Protein AF-A0AAV9J0I5-F1 (afdb_monomer)

Secondary structure (DSSP, 8-state):
----------------------------------------------------------EEEE-----STT--PPP-SEEEEESS------TT----S-HHHHHTTS-TTHHHHHGGGGGGT-EEEEESS-TTT--TTS-TT---GGGBSS--SS-----HHHHTTBSSSBSEEETTEESS-TT--B-HHHHHHHIIIIIHHHHHHHHHHHHHHHHHHS-EEEEEEEEE-SB--TTSTT-TT-B--SEEEE-TTTTSS-HHHHHHHHHHHHTTT--EEESSS----HHHHHH-BGGGTEEEEEEEEEGGGTEETTTTEE-TTTHHHHHHHHHHHHHHHHHHHHHHHHHHHHTS---S-----SS---S-HHHHHHHHTT----GGG---S-------------------------PPPPPP----------------------

Nearest PDB structures (foldseek):
  2q7s-assembly2_B  TM=9.325E-01  e=3.845E-31  Cupriavidus pinatubonensis JMP134
  2q7s-assembly1_A  TM=9.546E-01  e=1.828E-29  Cupriavidus pinatubonensis JMP134
  2odf-assembly1_A  TM=7.499E-01  e=6.306E-09  Agrobacterium fabrum str. C58
  4r8f-assembly1_D  TM=4.254E-01  e=1.860E-03  Saccharomyces cerevisiae S288C
  3k9t-assembly1_A  TM=4.951E-01  e=3.222E-02  Clostridium acetobutylicum

Foldseek 3Di:
DDDDDDDPPDPPPQPQPQQPPPDDDDDDDDDDDDDDDDDDDDDDDDDDDDDDPDSLSAKRKDFLDDDDPPDPQDAFLEEEEEAAQADPEDPPQQFDDDPQLLLLLGLHCLQVLCVLLNVLRYIYMYGNYHCLSFGLLADLLLDDQLQEPDDAPDHHDNDLLVVLQNHRHGQASAPPHGGHDPPHHDYNVRSVCCCVSHNVSSVVVVVVSNLVSCVVLVAHEYEHEGADEQADDCSFPCYGGHGDWQKEKAQLVVQQAHVVLSVLLQVLCVVLVTDYHYPPPHNGTRSSVQQRDVVSRYHYMYMYGYCVQFAPSSRRDGDPPCSNVSSSVSSSSSSNSSRVVSRVVSVVVVPPDPPPDDPDDDDDPDDRPSVVVCVVVPPCDDPVPPDDDDDDDDDDDDDDDDDDDDDDDDDDDDDDDDDDDDDDDDDDDDDDDDDDDDDDDD

Organism: Cyanidium caldarium (NCBI:txid2771)

Structure (mmCIF, N/CA/C/O backbone):
data_AF-A0AAV9J0I5-F1
#
_entry.id   AF-A0AAV9J0I5-F1
#
loop_
_atom_site.group_PDB
_atom_site.id
_atom_site.type_symbol
_atom_site.label_atom_id
_atom_site.label_alt_id
_atom_site.label_comp_id
_atom_site.label_asym_id
_atom_site.label_entity_id
_atom_site.label_seq_id
_atom_site.pdbx_PDB_ins_code
_atom_site.Cartn_x
_atom_site.Cartn_y
_atom_site.Cartn_z
_atom_site.occupancy
_atom_site.B_iso_or_equiv
_atom_site.auth_seq_id
_atom_site.auth_comp_id
_atom_site.auth_asym_id
_atom_site.auth_atom_id
_atom_site.pdbx_PDB_model_num
ATOM 1 N N . MET A 1 1 ? 23.019 -0.366 42.784 1.00 31.84 1 MET A N 1
ATOM 2 C CA . MET A 1 1 ? 21.721 -0.828 42.251 1.00 31.84 1 MET A CA 1
ATOM 3 C C . MET A 1 1 ? 21.593 -0.328 40.820 1.00 31.84 1 MET A C 1
ATOM 5 O O . MET A 1 1 ? 21.382 0.857 40.622 1.00 31.84 1 MET A O 1
ATOM 9 N N . ARG A 1 2 ? 21.839 -1.191 39.829 1.00 21.80 2 ARG A N 1
ATOM 10 C CA . ARG A 1 2 ? 21.536 -0.923 38.416 1.00 21.80 2 ARG A CA 1
ATOM 11 C C . ARG A 1 2 ? 20.364 -1.825 38.060 1.00 21.80 2 ARG A C 1
ATOM 13 O O . ARG A 1 2 ? 20.524 -3.042 38.047 1.00 21.80 2 ARG A O 1
ATOM 20 N N . THR A 1 3 ? 19.194 -1.233 37.875 1.00 21.78 3 THR A N 1
ATOM 21 C CA . THR A 1 3 ? 17.990 -1.945 37.451 1.00 21.78 3 THR A CA 1
ATOM 22 C C . THR A 1 3 ? 18.147 -2.272 35.972 1.00 21.78 3 THR A C 1
ATOM 24 O O . THR A 1 3 ? 18.168 -1.377 35.132 1.00 21.78 3 THR A O 1
ATOM 27 N N . VAL A 1 4 ? 18.339 -3.553 35.671 1.00 20.83 4 VAL A N 1
ATOM 28 C CA . VAL A 1 4 ? 18.324 -4.091 34.310 1.00 20.83 4 VAL A CA 1
ATOM 29 C C . VAL A 1 4 ? 16.859 -4.241 33.913 1.00 20.83 4 VAL A C 1
ATOM 31 O O . VAL A 1 4 ? 16.135 -5.023 34.524 1.00 20.83 4 VAL A O 1
ATOM 34 N N . VAL A 1 5 ? 16.416 -3.469 32.923 1.00 20.52 5 VAL A N 1
ATOM 35 C CA . VAL A 1 5 ? 15.123 -3.682 32.261 1.00 20.52 5 VAL A CA 1
ATOM 36 C C . VAL A 1 5 ? 15.329 -4.798 31.231 1.00 20.52 5 VAL A C 1
ATOM 38 O O . VAL A 1 5 ? 16.198 -4.651 30.368 1.00 20.52 5 VAL A O 1
ATOM 41 N N . PRO A 1 6 ? 14.605 -5.927 31.303 1.00 21.55 6 PRO A N 1
ATOM 42 C CA . PRO A 1 6 ? 14.740 -6.980 30.311 1.00 21.55 6 PRO A CA 1
ATOM 43 C C . PRO A 1 6 ? 14.019 -6.558 29.026 1.00 21.55 6 PRO A C 1
ATOM 45 O O . PRO A 1 6 ? 12.795 -6.445 28.993 1.00 21.55 6 PRO A O 1
ATOM 48 N N . VAL A 1 7 ? 14.782 -6.331 27.955 1.00 22.53 7 VAL A N 1
ATOM 49 C CA . VAL A 1 7 ? 14.243 -6.184 26.598 1.00 22.53 7 VAL A CA 1
ATOM 50 C C . VAL A 1 7 ? 13.856 -7.577 26.106 1.00 22.53 7 VAL A C 1
ATOM 52 O O . VAL A 1 7 ? 14.716 -8.375 25.730 1.00 22.53 7 VAL A O 1
ATOM 55 N N . VAL A 1 8 ? 12.562 -7.888 26.134 1.00 23.41 8 VAL A N 1
ATOM 56 C CA . VAL A 1 8 ? 12.026 -9.139 25.586 1.00 23.41 8 VAL A CA 1
ATOM 57 C C . VAL A 1 8 ? 12.128 -9.076 24.061 1.00 23.41 8 VAL A C 1
ATOM 59 O O . VAL A 1 8 ? 11.295 -8.472 23.393 1.00 23.41 8 VAL A O 1
ATOM 62 N N . HIS A 1 9 ? 13.166 -9.697 23.502 1.00 25.08 9 HIS A N 1
ATOM 63 C CA . HIS A 1 9 ? 13.238 -9.984 22.072 1.00 25.08 9 HIS A CA 1
ATOM 64 C C . HIS A 1 9 ? 12.278 -11.139 21.772 1.00 25.08 9 HIS A C 1
ATOM 66 O O . HIS A 1 9 ? 12.643 -12.308 21.873 1.00 25.08 9 HIS A O 1
ATOM 72 N N . GLY A 1 10 ? 11.027 -10.815 21.451 1.00 25.14 10 GLY A N 1
ATOM 73 C CA . GLY A 1 10 ? 10.099 -11.779 20.872 1.00 25.14 10 GLY A CA 1
ATOM 74 C C . GLY A 1 10 ? 10.464 -12.016 19.411 1.00 25.14 10 GLY A C 1
ATOM 75 O O . GLY A 1 10 ? 10.123 -11.206 18.552 1.00 25.14 10 GLY A O 1
ATOM 76 N N . SER A 1 11 ? 11.166 -13.107 19.115 1.00 25.45 11 SER A N 1
ATOM 77 C CA . SER A 1 11 ? 11.239 -13.637 17.755 1.00 25.45 11 SER A CA 1
ATOM 78 C C . SER A 1 11 ? 9.839 -14.111 17.363 1.00 25.45 11 SER A C 1
ATOM 80 O O . SER A 1 11 ? 9.364 -15.136 17.847 1.00 25.45 11 SER A O 1
ATOM 82 N N . PHE A 1 12 ? 9.141 -13.340 16.529 1.00 29.94 12 PHE A N 1
ATOM 83 C CA . PHE A 1 12 ? 7.939 -13.828 15.862 1.00 29.94 12 PHE A CA 1
ATOM 84 C C . PHE A 1 12 ? 8.384 -14.850 14.813 1.00 29.94 12 PHE A C 1
ATOM 86 O O . PHE A 1 12 ? 8.820 -14.479 13.723 1.00 29.94 12 PHE A O 1
ATOM 93 N N . ASP A 1 13 ? 8.330 -16.133 15.166 1.00 26.55 13 ASP A N 1
ATOM 94 C CA . ASP A 1 13 ? 8.477 -17.215 14.199 1.00 26.55 13 ASP A CA 1
ATOM 95 C C . ASP A 1 13 ? 7.268 -17.172 13.259 1.00 26.55 13 ASP A C 1
ATOM 97 O O . ASP A 1 13 ? 6.125 -17.428 13.642 1.00 26.55 13 ASP A O 1
ATOM 101 N N . TRP A 1 14 ? 7.527 -16.751 12.023 1.00 35.28 14 TRP A N 1
ATOM 102 C CA . TRP A 1 14 ? 6.537 -16.633 10.962 1.00 35.28 14 TRP A CA 1
ATOM 103 C C . TRP A 1 14 ? 5.932 -18.008 10.683 1.00 35.28 14 TRP A C 1
ATOM 105 O O . TRP A 1 14 ? 6.631 -18.913 10.222 1.00 35.28 14 TRP A O 1
ATOM 115 N N . ILE A 1 15 ? 4.626 -18.170 10.904 1.00 29.16 15 ILE A N 1
ATOM 116 C CA . ILE A 1 15 ? 3.918 -19.329 10.362 1.00 29.16 15 ILE A CA 1
ATOM 117 C C . ILE A 1 15 ? 3.856 -19.122 8.851 1.00 29.16 15 ILE A C 1
ATOM 119 O O . ILE A 1 15 ? 3.080 -18.320 8.333 1.00 29.16 15 ILE A O 1
ATOM 123 N N . ARG A 1 16 ? 4.737 -19.829 8.145 1.00 34.12 16 ARG A N 1
ATOM 124 C CA . ARG A 1 16 ? 4.722 -19.953 6.695 1.00 34.12 16 ARG A CA 1
ATOM 125 C C . ARG A 1 16 ? 3.469 -20.728 6.307 1.00 34.12 16 ARG A C 1
ATOM 127 O O . ARG A 1 16 ? 3.446 -21.952 6.363 1.00 34.12 16 ARG A O 1
ATOM 134 N N . VAL A 1 17 ? 2.423 -20.008 5.932 1.00 32.62 17 VAL A N 1
ATOM 135 C CA . VAL A 1 17 ? 1.325 -20.599 5.174 1.00 32.62 17 VAL A CA 1
ATOM 136 C C . VAL A 1 17 ? 1.790 -20.567 3.726 1.00 32.62 17 VAL A C 1
ATOM 138 O O . VAL A 1 17 ? 1.738 -19.520 3.084 1.00 32.62 17 VAL A O 1
ATOM 141 N N . ASP A 1 18 ? 2.341 -21.684 3.235 1.00 31.22 18 ASP A N 1
ATOM 142 C CA . ASP A 1 18 ? 2.474 -21.866 1.790 1.00 31.22 18 ASP A CA 1
ATOM 143 C C . ASP A 1 18 ? 1.087 -21.596 1.206 1.00 31.22 18 ASP A C 1
ATOM 145 O O . ASP A 1 18 ? 0.098 -22.115 1.735 1.00 31.22 18 ASP A O 1
ATOM 149 N N . ALA A 1 19 ? 1.025 -20.705 0.209 1.00 33.03 19 ALA A N 1
ATOM 150 C CA . ALA A 1 19 ? -0.209 -20.288 -0.442 1.00 33.03 19 ALA A CA 1
ATOM 151 C C . ALA A 1 19 ? -1.136 -21.494 -0.533 1.00 33.03 19 ALA A C 1
ATOM 153 O O . ALA A 1 19 ? -0.726 -22.524 -1.077 1.00 33.03 19 ALA A O 1
ATOM 154 N N . ILE A 1 20 ? -2.330 -21.392 0.064 1.00 31.16 20 ILE A N 1
ATOM 155 C CA . ILE A 1 20 ? -3.349 -22.426 -0.067 1.00 31.16 20 ILE A CA 1
ATOM 156 C C . ILE A 1 20 ? -3.432 -22.690 -1.565 1.00 31.16 20 ILE A C 1
ATOM 158 O O . ILE A 1 20 ? -3.886 -21.834 -2.326 1.00 31.16 20 ILE A O 1
ATOM 162 N N . ARG A 1 21 ? -2.918 -23.844 -2.009 1.00 28.34 21 ARG A N 1
ATOM 163 C CA . ARG A 1 21 ? -3.247 -24.360 -3.327 1.00 28.34 21 ARG A CA 1
ATOM 164 C C . ARG A 1 21 ? -4.746 -24.555 -3.239 1.00 28.34 21 ARG A C 1
ATOM 166 O O . ARG A 1 21 ? -5.202 -25.510 -2.620 1.00 28.34 21 ARG A O 1
ATOM 173 N N . LEU A 1 22 ? -5.501 -23.605 -3.779 1.00 28.09 22 LEU A N 1
ATOM 174 C CA . LEU A 1 22 ? -6.931 -23.737 -3.991 1.00 28.09 22 LEU A CA 1
ATOM 175 C C . LEU A 1 22 ? -7.104 -24.808 -5.074 1.00 28.09 22 LEU A C 1
ATOM 177 O O . LEU A 1 22 ? -7.284 -24.518 -6.249 1.00 28.09 22 LEU A O 1
ATOM 181 N N . ALA A 1 23 ? -6.930 -26.062 -4.674 1.00 25.58 23 ALA A N 1
ATOM 182 C CA . ALA A 1 23 ? -7.174 -27.248 -5.464 1.00 25.58 23 ALA A CA 1
ATOM 183 C C . ALA A 1 23 ? -7.878 -28.233 -4.535 1.00 25.58 23 ALA A C 1
ATOM 185 O O . ALA A 1 23 ? -7.321 -28.643 -3.516 1.00 25.58 23 ALA A O 1
ATOM 186 N N . GLY A 1 24 ? -9.129 -28.550 -4.866 1.00 30.27 24 GLY A N 1
ATOM 187 C CA . GLY A 1 24 ? -9.931 -29.510 -4.129 1.00 30.27 24 GLY A CA 1
ATOM 188 C C . GLY A 1 24 ? -9.221 -30.856 -4.008 1.00 30.27 24 GLY A C 1
ATOM 189 O O . GLY A 1 24 ? -8.803 -31.439 -5.003 1.00 30.27 24 GLY A O 1
ATOM 190 N N . ALA A 1 25 ? -9.103 -31.327 -2.774 1.00 24.66 25 ALA A N 1
ATOM 191 C CA . ALA A 1 25 ? -9.008 -32.728 -2.405 1.00 24.66 25 ALA A CA 1
ATOM 192 C C . ALA A 1 25 ? -9.268 -32.796 -0.897 1.00 24.66 25 ALA A C 1
ATOM 194 O O . ALA A 1 25 ? -8.527 -32.207 -0.108 1.00 24.66 25 ALA A O 1
ATOM 195 N N . ASP A 1 26 ? -10.338 -33.486 -0.505 1.00 29.14 26 ASP A N 1
ATOM 196 C CA . ASP A 1 26 ? -10.499 -34.001 0.850 1.00 29.14 26 ASP A CA 1
ATOM 197 C C . ASP A 1 26 ? -9.198 -34.678 1.272 1.00 29.14 26 ASP A C 1
ATOM 199 O O . ASP A 1 26 ? -8.774 -35.565 0.551 1.00 29.14 26 ASP A O 1
ATOM 203 N N . HIS A 1 27 ? -8.590 -34.307 2.404 1.00 24.77 27 HIS A N 1
ATOM 204 C CA . HIS A 1 27 ? -7.880 -35.242 3.284 1.00 24.77 27 HIS A CA 1
ATOM 205 C C . HIS A 1 27 ? -7.598 -34.618 4.659 1.00 24.77 27 HIS A C 1
ATOM 207 O O . HIS A 1 27 ? -7.326 -33.431 4.820 1.00 24.77 27 HIS A O 1
ATOM 213 N N . ALA A 1 28 ? -7.729 -35.486 5.657 1.00 23.36 28 ALA A N 1
ATOM 214 C CA . ALA A 1 28 ? -7.785 -35.230 7.082 1.00 23.36 28 ALA A CA 1
ATOM 215 C C . ALA A 1 28 ? -6.540 -34.552 7.678 1.00 23.36 28 ALA A C 1
ATOM 217 O O . ALA A 1 28 ? -5.399 -34.863 7.345 1.00 23.36 28 ALA A O 1
ATOM 218 N N . VAL A 1 29 ? -6.797 -33.703 8.675 1.00 23.88 29 VAL A N 1
ATOM 219 C CA . VAL A 1 29 ? -5.821 -33.232 9.661 1.00 23.88 29 VAL A CA 1
ATOM 220 C C . VAL A 1 29 ? -5.309 -34.431 10.465 1.00 23.88 29 VAL A C 1
ATOM 222 O O . VAL A 1 29 ? -6.089 -35.089 11.152 1.00 23.88 29 VAL A O 1
ATOM 225 N N . VAL A 1 30 ? -4.003 -34.697 10.420 1.00 21.78 30 VAL A N 1
ATOM 226 C CA . VAL A 1 30 ? -3.336 -35.654 11.319 1.00 21.78 30 VAL A CA 1
ATOM 227 C C . VAL A 1 30 ? -2.438 -34.874 12.285 1.00 21.78 30 VAL A C 1
ATOM 229 O O . VAL A 1 30 ? -1.574 -34.127 11.824 1.00 21.78 30 VAL A O 1
ATOM 232 N N . PRO A 1 31 ? -2.602 -35.016 13.613 1.00 23.19 31 PRO A N 1
ATOM 233 C CA . PRO A 1 31 ? -1.725 -34.378 14.582 1.00 23.19 31 PRO A CA 1
ATOM 234 C C . PRO A 1 31 ? -0.493 -35.254 14.825 1.00 23.19 31 PRO A C 1
ATOM 236 O O . PRO A 1 31 ? -0.619 -36.435 15.147 1.00 23.19 31 PRO A O 1
ATOM 239 N N . VAL A 1 32 ? 0.705 -34.677 14.736 1.00 25.61 32 VAL A N 1
ATOM 240 C CA . VAL A 1 32 ? 1.928 -35.344 15.201 1.00 25.61 32 VAL A CA 1
ATOM 241 C C . VAL A 1 32 ? 2.300 -34.770 16.566 1.00 25.61 32 VAL A C 1
ATOM 243 O O . VAL A 1 32 ? 2.865 -33.686 16.675 1.00 25.61 32 VAL A O 1
ATOM 246 N N . ASN A 1 33 ? 1.953 -35.513 17.619 1.00 24.42 33 ASN A N 1
ATOM 247 C CA . ASN A 1 33 ? 2.589 -35.399 18.929 1.00 24.42 33 ASN A CA 1
ATOM 248 C C . ASN A 1 33 ? 3.953 -36.097 18.862 1.00 24.42 33 ASN A C 1
ATOM 250 O O . ASN A 1 33 ? 4.012 -37.259 18.465 1.00 24.42 33 ASN A O 1
ATOM 254 N N . GLY A 1 34 ? 5.026 -35.449 19.317 1.00 24.25 34 GLY A N 1
ATOM 255 C CA . GLY A 1 34 ? 6.289 -36.154 19.544 1.00 24.25 34 GLY A CA 1
ATOM 256 C C . GLY A 1 34 ? 7.509 -35.251 19.676 1.00 24.25 34 GLY A C 1
ATOM 257 O O . GLY A 1 34 ? 7.992 -34.696 18.702 1.00 24.25 34 GLY A O 1
ATOM 258 N N . VAL A 1 35 ? 7.994 -35.149 20.909 1.00 25.83 35 VAL A N 1
ATOM 259 C CA . VAL A 1 35 ? 9.276 -34.595 21.373 1.00 25.83 35 VAL A CA 1
ATOM 260 C C . VAL A 1 35 ? 10.458 -34.891 20.433 1.00 25.83 35 VAL A C 1
ATOM 262 O O . VAL A 1 35 ? 10.649 -36.043 20.052 1.00 25.83 35 VAL A O 1
ATOM 265 N N . VAL A 1 36 ? 11.340 -33.906 20.198 1.00 26.12 36 VAL A N 1
ATOM 266 C CA . VAL A 1 36 ? 12.735 -34.172 19.793 1.00 26.12 36 VAL A CA 1
ATOM 267 C C . VAL A 1 36 ? 13.705 -33.289 20.605 1.00 26.12 36 VAL A C 1
ATOM 269 O O . VAL A 1 36 ? 13.512 -32.072 20.638 1.00 26.12 36 VAL A O 1
ATOM 272 N N . PRO A 1 37 ? 14.726 -33.856 21.283 1.00 25.55 37 PRO A N 1
ATOM 273 C CA . PRO A 1 37 ? 15.731 -33.102 22.030 1.00 25.55 37 PRO A CA 1
ATOM 274 C C . PRO A 1 37 ? 16.881 -32.575 21.152 1.00 25.55 37 PRO A C 1
ATOM 276 O O . PRO A 1 37 ? 17.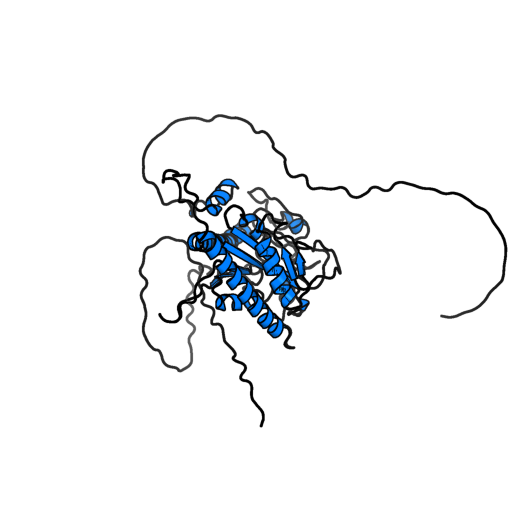182 -33.094 20.082 1.00 25.55 37 PRO A O 1
ATOM 279 N N . SER A 1 38 ? 17.558 -31.560 21.690 1.00 27.81 38 SER A N 1
ATOM 280 C CA . SER A 1 38 ? 18.808 -30.940 21.228 1.00 27.81 38 SER A CA 1
ATOM 281 C C . SER A 1 38 ? 19.949 -31.942 20.956 1.00 27.81 38 SER A C 1
ATOM 283 O O . SER A 1 38 ? 20.313 -32.673 21.877 1.00 27.81 38 SER A O 1
ATOM 285 N N . ALA A 1 39 ? 20.587 -31.870 19.773 1.00 25.17 39 ALA A N 1
ATOM 286 C CA . ALA A 1 39 ? 22.041 -31.676 19.553 1.00 25.17 39 ALA A CA 1
ATOM 287 C C . ALA A 1 39 ? 22.565 -32.265 18.212 1.00 25.17 39 ALA A C 1
ATOM 289 O O . ALA A 1 39 ? 22.101 -33.302 17.757 1.00 25.17 39 ALA A O 1
ATOM 290 N N . LEU A 1 40 ? 23.632 -31.625 17.701 1.00 25.14 40 LEU A N 1
ATOM 291 C CA . LEU A 1 40 ? 24.700 -32.114 16.797 1.00 25.14 40 LEU A CA 1
ATOM 292 C C . LEU A 1 40 ? 24.495 -32.186 15.258 1.00 25.14 40 LEU A C 1
ATOM 294 O O . LEU A 1 40 ? 23.918 -33.111 14.709 1.00 25.14 40 LEU A O 1
ATOM 298 N N . THR A 1 41 ? 25.093 -31.190 14.588 1.00 23.94 41 THR A N 1
ATOM 299 C CA . THR A 1 41 ? 26.262 -31.249 13.671 1.00 23.94 41 THR A CA 1
ATOM 300 C C . THR A 1 41 ? 26.338 -32.241 12.478 1.00 23.94 41 THR A C 1
ATOM 302 O O . THR A 1 41 ? 26.361 -33.453 12.642 1.00 23.94 41 THR A O 1
ATOM 305 N N . THR A 1 42 ? 26.637 -31.641 11.306 1.00 23.30 42 THR A N 1
ATOM 306 C CA . THR A 1 42 ? 27.376 -32.099 10.090 1.00 23.30 42 THR A CA 1
ATOM 307 C C . THR A 1 42 ? 26.750 -32.995 9.002 1.00 23.30 42 THR A C 1
ATOM 309 O O . THR A 1 42 ? 26.438 -34.149 9.244 1.00 23.30 42 THR A O 1
ATOM 312 N N . ALA A 1 43 ? 26.809 -32.442 7.769 1.00 24.38 43 ALA A N 1
ATOM 313 C CA . ALA A 1 43 ? 26.937 -33.044 6.423 1.00 24.38 43 ALA A CA 1
ATOM 314 C C . ALA A 1 43 ? 25.822 -34.011 5.955 1.00 24.38 43 ALA A C 1
ATOM 316 O O . ALA A 1 43 ? 25.418 -34.923 6.652 1.00 24.38 43 ALA A O 1
ATOM 317 N N . THR A 1 44 ? 25.297 -33.936 4.729 1.00 23.19 44 THR A N 1
ATOM 318 C CA . THR A 1 44 ? 26.042 -34.092 3.469 1.00 23.19 44 THR A CA 1
ATOM 319 C C . THR A 1 44 ? 25.170 -33.622 2.299 1.00 23.19 44 THR A C 1
ATOM 321 O O . THR A 1 44 ? 23.968 -33.877 2.279 1.00 23.19 44 THR A O 1
ATOM 324 N N . ALA A 1 45 ? 25.775 -32.953 1.317 1.00 29.58 45 ALA A N 1
ATOM 325 C CA . ALA A 1 45 ? 25.141 -32.667 0.038 1.00 29.58 45 ALA A CA 1
ATOM 326 C C . ALA A 1 45 ? 24.872 -33.975 -0.717 1.00 29.58 45 ALA A C 1
ATOM 328 O O . ALA A 1 45 ? 25.791 -34.766 -0.928 1.00 29.58 45 ALA A O 1
ATOM 329 N N . VAL A 1 46 ? 23.635 -34.165 -1.170 1.00 24.70 46 VAL A N 1
ATOM 330 C CA . VAL A 1 46 ? 23.317 -35.122 -2.228 1.00 24.70 46 VAL A CA 1
ATOM 331 C C . VAL A 1 46 ? 22.659 -34.322 -3.341 1.00 24.70 46 VAL A C 1
ATOM 333 O O . VAL A 1 46 ? 21.572 -33.772 -3.178 1.00 24.70 46 VAL A O 1
ATOM 336 N N . ASN A 1 47 ? 23.398 -34.181 -4.438 1.00 27.39 47 ASN A N 1
ATOM 337 C CA . ASN A 1 47 ? 22.873 -33.713 -5.707 1.00 27.39 47 ASN A CA 1
ATOM 338 C C . ASN A 1 47 ? 21.888 -34.765 -6.212 1.00 27.39 47 ASN A C 1
ATOM 340 O O . ASN A 1 47 ? 22.315 -35.871 -6.535 1.00 27.39 47 ASN A O 1
ATOM 344 N N . ASP A 1 48 ? 20.619 -34.400 -6.346 1.00 24.33 48 ASP A N 1
ATOM 345 C CA . ASP A 1 48 ? 19.781 -35.010 -7.367 1.00 24.33 48 ASP A CA 1
ATOM 346 C C . ASP A 1 48 ? 19.060 -33.912 -8.150 1.00 24.33 48 ASP A C 1
ATOM 348 O O . ASP A 1 48 ? 18.482 -32.970 -7.601 1.00 24.33 48 ASP A O 1
ATOM 352 N N . VAL A 1 49 ? 19.228 -33.990 -9.463 1.00 31.77 49 VAL A N 1
ATOM 353 C CA . VAL A 1 49 ? 18.784 -33.034 -10.466 1.00 31.77 49 VAL A CA 1
ATOM 354 C C . VAL A 1 49 ? 17.645 -33.712 -11.208 1.00 31.77 49 VAL A C 1
ATOM 356 O O . VAL A 1 49 ? 17.884 -34.438 -12.164 1.00 31.77 49 VAL A O 1
ATOM 359 N N . SER A 1 50 ? 16.402 -33.452 -10.808 1.00 26.23 50 SER A N 1
ATOM 360 C CA . SER A 1 50 ? 15.252 -33.560 -11.711 1.00 26.23 50 SER A CA 1
ATOM 361 C C . SER A 1 50 ? 14.041 -32.790 -11.164 1.00 26.23 50 SER A C 1
ATOM 363 O O . SER A 1 50 ? 13.654 -32.928 -10.012 1.00 26.23 50 SER A O 1
ATOM 365 N N . GLU A 1 51 ? 13.501 -31.915 -12.021 1.00 29.17 51 GLU A N 1
ATOM 366 C CA . GLU A 1 51 ? 12.205 -31.218 -11.919 1.00 29.17 51 GLU A CA 1
ATOM 367 C C . GLU A 1 51 ? 11.995 -30.212 -10.767 1.00 29.17 51 GLU A C 1
ATOM 369 O O . GLU A 1 51 ? 11.206 -30.397 -9.842 1.00 29.17 51 GLU A O 1
ATOM 374 N N . ARG A 1 52 ? 12.625 -29.035 -10.894 1.00 31.31 52 ARG A N 1
ATOM 375 C CA . ARG A 1 52 ? 12.285 -27.846 -10.093 1.00 31.31 52 ARG A CA 1
ATOM 376 C C . ARG A 1 52 ? 10.923 -27.282 -10.521 1.00 31.31 52 ARG A C 1
ATOM 378 O O . ARG A 1 52 ? 10.861 -26.450 -11.424 1.00 31.31 52 ARG A O 1
ATOM 385 N N . LYS A 1 53 ? 9.840 -27.658 -9.839 1.00 32.81 53 LYS A N 1
ATOM 386 C CA . LYS A 1 53 ? 8.677 -26.763 -9.722 1.00 32.81 53 LYS A CA 1
ATOM 387 C C . LYS A 1 53 ? 9.121 -25.565 -8.877 1.00 32.81 53 LYS A C 1
ATOM 389 O O . LYS A 1 53 ? 9.623 -25.744 -7.774 1.00 32.81 53 LYS A O 1
ATOM 394 N N . GLN A 1 54 ? 9.034 -24.356 -9.429 1.00 36.78 54 GLN A N 1
ATOM 395 C CA . GLN A 1 54 ? 9.251 -23.120 -8.675 1.00 36.78 54 GLN A CA 1
ATOM 396 C C . GLN A 1 54 ? 8.225 -23.065 -7.542 1.00 36.78 54 GLN A C 1
ATOM 398 O O . GLN A 1 54 ? 7.031 -22.933 -7.804 1.00 36.78 54 GLN A O 1
ATOM 403 N N . ASP A 1 55 ? 8.676 -23.143 -6.294 1.00 36.28 55 ASP A N 1
ATOM 404 C CA . ASP A 1 55 ? 7.831 -22.787 -5.160 1.00 36.28 55 ASP A CA 1
ATOM 405 C C . ASP A 1 55 ? 7.642 -21.264 -5.186 1.00 36.28 55 ASP A C 1
ATOM 407 O O . ASP A 1 55 ? 8.465 -20.497 -4.686 1.00 36.28 55 ASP A O 1
ATOM 411 N N . ALA A 1 56 ? 6.588 -20.803 -5.862 1.00 40.97 56 ALA A N 1
ATOM 412 C CA . ALA A 1 56 ? 6.169 -19.412 -5.811 1.00 40.97 56 ALA A CA 1
ATOM 413 C C . ALA A 1 56 ? 5.710 -19.107 -4.376 1.00 40.97 56 ALA A C 1
ATOM 415 O O . ALA A 1 56 ? 4.663 -19.565 -3.922 1.00 40.97 56 ALA A O 1
ATOM 416 N N . HIS A 1 57 ? 6.527 -18.369 -3.627 1.00 49.66 57 HIS A N 1
ATOM 417 C CA . HIS A 1 57 ? 6.178 -17.884 -2.294 1.00 49.66 57 HIS A CA 1
ATOM 418 C C . HIS A 1 57 ? 5.363 -16.598 -2.458 1.00 49.66 57 HIS A C 1
ATOM 420 O O . HIS A 1 57 ? 5.930 -15.524 -2.652 1.00 49.66 57 HIS A O 1
ATOM 426 N N . VAL A 1 58 ? 4.033 -16.719 -2.478 1.00 55.28 58 VAL A N 1
ATOM 427 C CA . VAL A 1 58 ? 3.163 -15.637 -2.968 1.00 55.28 58 VAL A CA 1
ATOM 428 C C . VAL A 1 58 ? 2.827 -14.614 -1.883 1.00 55.28 58 VAL A C 1
ATOM 430 O O . VAL A 1 58 ? 2.991 -13.414 -2.085 1.00 55.28 58 VAL A O 1
ATOM 433 N N . ALA A 1 59 ? 2.424 -15.061 -0.699 1.00 50.53 59 ALA A N 1
ATOM 434 C CA . ALA A 1 59 ? 2.057 -14.176 0.399 1.00 50.53 59 ALA A CA 1
ATOM 435 C C . ALA A 1 59 ? 2.210 -14.888 1.741 1.00 50.53 59 ALA A C 1
ATOM 437 O O . ALA A 1 59 ? 2.186 -16.117 1.803 1.00 50.53 59 ALA A O 1
ATOM 438 N N . VAL A 1 60 ? 2.331 -14.113 2.814 1.00 55.06 60 VAL A N 1
ATOM 439 C CA . VAL A 1 60 ? 2.144 -14.611 4.177 1.00 55.06 60 VAL A CA 1
ATOM 440 C C . VAL A 1 60 ? 0.725 -14.269 4.608 1.00 55.06 60 VAL A C 1
ATOM 442 O O . VAL A 1 60 ? 0.356 -13.096 4.623 1.00 55.06 60 VAL A O 1
ATOM 445 N N . TYR A 1 61 ? -0.049 -15.297 4.955 1.00 47.12 61 TYR A N 1
ATOM 446 C CA . TYR A 1 61 ? -1.329 -15.163 5.640 1.00 47.12 61 TYR A CA 1
ATOM 447 C C . TYR A 1 61 ? -1.135 -15.516 7.109 1.00 47.12 61 TYR A C 1
ATOM 449 O O . TYR A 1 61 ? -0.823 -16.661 7.433 1.00 47.12 61 TYR A O 1
ATOM 457 N N . LEU A 1 62 ? -1.310 -14.546 8.003 1.00 49.75 62 LEU A N 1
ATOM 458 C CA . LEU A 1 62 ? -1.294 -14.804 9.439 1.00 49.75 62 LEU A CA 1
ATOM 459 C C . LEU A 1 62 ? -2.719 -14.671 9.960 1.00 49.75 62 LEU A C 1
ATOM 461 O O . LEU A 1 62 ? -3.274 -13.575 10.036 1.00 49.75 62 LEU A O 1
ATOM 465 N N . GLN A 1 63 ? -3.301 -15.809 10.334 1.00 40.16 63 GLN A N 1
ATOM 466 C CA . GLN A 1 63 ? -4.448 -15.831 11.234 1.00 40.16 63 GLN A CA 1
ATOM 467 C C . GLN A 1 63 ? -3.953 -15.900 12.680 1.00 40.16 63 GLN A C 1
ATOM 469 O O . GLN A 1 63 ? -2.945 -16.563 12.944 1.00 40.16 63 GLN A O 1
ATOM 474 N N . PRO A 1 64 ? -4.682 -15.311 13.643 1.00 34.88 64 PRO A N 1
ATOM 475 C CA . PRO A 1 64 ? -4.501 -15.618 15.056 1.00 34.88 64 PRO A CA 1
ATOM 476 C C . PRO A 1 64 ? -4.676 -17.132 15.306 1.00 34.88 64 PRO A C 1
ATOM 478 O O . PRO A 1 64 ? -5.788 -17.653 15.399 1.00 34.88 64 PRO A O 1
ATOM 481 N N . GLY A 1 65 ? -3.559 -17.858 15.370 1.00 36.06 65 GLY A N 1
ATOM 482 C CA . GLY A 1 65 ? -3.505 -19.307 15.540 1.00 36.06 65 GLY A CA 1
ATOM 483 C C . GLY A 1 65 ? -3.367 -19.721 17.005 1.00 36.06 65 GLY A C 1
ATOM 484 O O . GLY A 1 65 ? -2.299 -19.609 17.593 1.00 36.06 65 GLY A O 1
ATOM 485 N N . ALA A 1 66 ? -4.468 -20.213 17.572 1.00 33.34 66 ALA A N 1
ATOM 486 C CA . ALA A 1 66 ? -4.556 -21.330 18.518 1.00 33.34 66 ALA A CA 1
ATOM 487 C C . ALA A 1 66 ? -3.303 -21.700 19.351 1.00 33.34 66 ALA A C 1
ATOM 489 O O . ALA A 1 66 ? -2.653 -22.714 19.107 1.00 33.34 66 ALA A O 1
ATOM 490 N N . MET A 1 67 ? -3.048 -20.971 20.437 1.00 30.72 67 MET A N 1
ATOM 491 C CA . MET A 1 67 ? -2.235 -21.480 21.545 1.00 30.72 67 MET A CA 1
ATOM 492 C C . MET A 1 67 ? -3.164 -22.002 22.643 1.00 30.72 67 MET A C 1
ATOM 494 O O . MET A 1 67 ? -3.705 -21.224 23.417 1.00 30.72 67 MET A O 1
ATOM 498 N N . THR A 1 68 ? -3.343 -23.321 22.743 1.00 31.73 68 THR A N 1
ATOM 499 C CA . THR A 1 68 ? -4.133 -24.027 23.783 1.00 31.73 68 THR A CA 1
ATOM 500 C C . THR A 1 68 ? -5.642 -23.676 23.859 1.00 31.73 68 THR A C 1
ATOM 502 O O . THR A 1 68 ? -6.051 -22.557 23.543 1.00 31.73 68 THR A O 1
ATOM 505 N N . PRO A 1 69 ? -6.519 -24.598 24.312 1.00 37.91 69 PRO A N 1
ATOM 506 C CA . PRO A 1 69 ? -7.954 -24.328 24.496 1.00 37.91 69 PRO A CA 1
ATOM 507 C C . PRO A 1 69 ? -8.280 -23.124 25.402 1.00 37.91 69 PRO A C 1
ATOM 509 O O . PRO A 1 69 ? -9.406 -22.638 25.382 1.00 37.91 69 PRO A O 1
ATOM 512 N N . SER A 1 70 ? -7.309 -22.617 26.169 1.00 37.84 70 SER A N 1
ATOM 513 C CA . SER A 1 70 ? -7.467 -21.487 27.087 1.00 37.84 70 SER A CA 1
ATOM 514 C C . SER A 1 70 ? -7.077 -20.111 26.524 1.00 37.84 70 SER A C 1
ATOM 516 O O . SER A 1 70 ? -7.231 -19.134 27.250 1.00 37.84 70 SER A O 1
ATOM 518 N N . SER A 1 71 ? -6.574 -19.975 25.283 1.00 40.25 71 SER A N 1
ATOM 519 C CA . SER A 1 71 ? -6.157 -18.652 24.755 1.00 40.25 71 SER A CA 1
ATOM 520 C C . SER A 1 71 ? -6.535 -18.364 23.294 1.00 40.25 71 SER A C 1
ATOM 522 O O . SER A 1 71 ? -5.830 -17.665 22.566 1.00 40.25 71 SER A O 1
ATOM 524 N N . ARG A 1 72 ? -7.695 -18.854 22.838 1.00 48.12 72 ARG A N 1
ATOM 525 C CA . ARG A 1 72 ? -8.250 -18.436 21.540 1.00 48.12 72 ARG A CA 1
ATOM 526 C C . ARG A 1 72 ? -8.619 -16.945 21.621 1.00 48.12 72 ARG A C 1
ATOM 528 O O . ARG A 1 72 ? -9.679 -16.602 22.137 1.00 48.12 72 ARG A O 1
ATOM 535 N N . ARG A 1 73 ? -7.729 -16.048 21.173 1.00 61.12 73 ARG A N 1
ATOM 536 C CA . ARG A 1 73 ? -8.061 -14.621 21.032 1.00 61.12 73 ARG A CA 1
ATOM 537 C C . ARG A 1 73 ? -9.219 -14.502 20.041 1.00 61.12 73 ARG A C 1
ATOM 539 O O . ARG A 1 73 ? -9.207 -15.165 19.004 1.00 61.12 73 ARG A O 1
ATOM 546 N N . ALA A 1 74 ? -10.228 -13.707 20.385 1.00 79.12 74 ALA A N 1
ATOM 547 C CA . ALA A 1 74 ? -11.365 -13.481 19.503 1.00 79.12 74 ALA A CA 1
ATOM 548 C C . ALA A 1 74 ? -10.883 -12.763 18.236 1.00 79.12 74 ALA A C 1
ATOM 550 O O . ALA A 1 74 ? -10.149 -11.779 18.328 1.00 79.12 74 ALA A O 1
ATOM 551 N N . ARG A 1 75 ? -11.274 -13.274 17.064 1.00 89.44 75 ARG A N 1
ATOM 552 C CA . ARG A 1 75 ? -11.085 -12.555 15.802 1.00 89.44 75 ARG A CA 1
ATOM 553 C C . ARG A 1 75 ? -1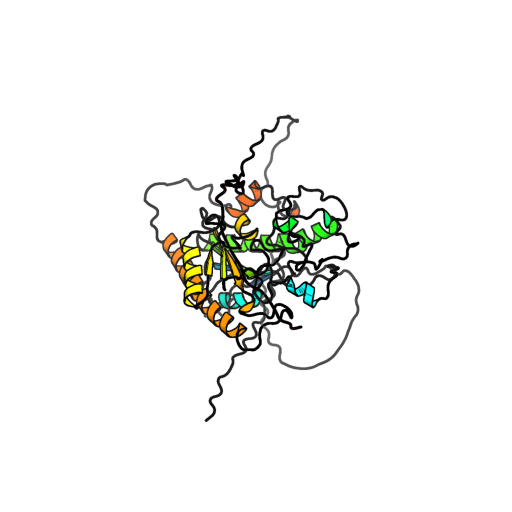1.929 -11.285 15.811 1.00 89.44 75 ARG A C 1
ATOM 555 O O . ARG A 1 75 ? -12.989 -11.251 16.438 1.00 89.44 75 ARG A O 1
ATOM 562 N N . VAL A 1 76 ? -11.460 -10.274 15.092 1.00 95.69 76 VAL A N 1
ATOM 563 C CA . VAL A 1 76 ? -12.178 -9.013 14.871 1.00 95.69 76 VAL A CA 1
ATOM 564 C C . VAL A 1 76 ? -12.399 -8.807 13.365 1.00 95.69 76 VAL A C 1
ATOM 566 O O . VAL A 1 76 ? -11.659 -9.401 12.576 1.00 95.69 76 VAL A O 1
ATOM 569 N N . PRO A 1 77 ? -13.374 -7.985 12.929 1.00 97.25 77 PRO A N 1
ATOM 570 C CA . PRO A 1 77 ? -13.651 -7.729 11.509 1.00 97.25 77 PRO A CA 1
ATOM 571 C C . PRO A 1 77 ? -12.617 -6.793 10.864 1.00 97.25 77 PRO A C 1
ATOM 573 O O . PRO A 1 77 ? -12.986 -5.867 10.153 1.00 97.25 77 PRO A O 1
ATOM 576 N N . LEU A 1 78 ? -11.328 -6.998 11.142 1.00 98.50 78 LEU A N 1
ATOM 577 C CA . LEU A 1 78 ? -10.231 -6.147 10.696 1.00 98.50 78 LEU A CA 1
ATOM 578 C C . LEU A 1 78 ? -9.169 -6.975 9.965 1.00 98.50 78 LEU A C 1
ATOM 580 O O . LEU A 1 78 ? -8.609 -7.925 10.519 1.00 98.50 78 LEU A O 1
ATOM 584 N N . LEU A 1 79 ? -8.869 -6.568 8.737 1.00 98.38 79 LEU A N 1
ATOM 585 C CA . LEU A 1 79 ? -7.759 -7.039 7.921 1.00 98.38 79 LEU A CA 1
ATOM 586 C C . LEU A 1 79 ? -6.772 -5.890 7.709 1.00 98.38 79 LEU A C 1
ATOM 588 O O . LEU A 1 79 ? -7.173 -4.805 7.300 1.00 98.38 79 LEU A O 1
ATOM 592 N N . LEU A 1 80 ? -5.487 -6.140 7.937 1.00 98.56 80 LEU A N 1
ATOM 593 C CA . LEU A 1 80 ? -4.414 -5.288 7.434 1.00 98.56 80 LEU A CA 1
ATOM 594 C C . LEU A 1 80 ? -3.697 -6.038 6.317 1.00 98.56 80 LEU A C 1
ATOM 596 O O . LEU A 1 80 ? -3.395 -7.224 6.474 1.00 98.56 80 LEU A O 1
ATOM 600 N N . ASP A 1 81 ? -3.368 -5.368 5.222 1.00 97.00 81 ASP A N 1
ATOM 601 C CA . ASP A 1 81 ? -2.436 -5.921 4.250 1.00 97.00 81 ASP A CA 1
ATOM 602 C C . ASP A 1 81 ? -1.266 -4.994 3.935 1.00 97.00 81 ASP A C 1
ATOM 604 O O . ASP A 1 81 ? -1.299 -3.789 4.163 1.00 97.00 81 ASP A O 1
ATOM 608 N N . SER A 1 82 ? -0.174 -5.603 3.480 1.00 97.88 82 SER A N 1
ATOM 609 C CA . SER A 1 82 ? 1.004 -4.905 2.984 1.00 97.88 82 SER A CA 1
ATOM 610 C C . SER A 1 82 ? 1.391 -5.473 1.619 1.00 97.88 82 SER A C 1
ATOM 612 O O . SER A 1 82 ? 2.116 -6.475 1.541 1.00 97.88 82 SER A O 1
ATOM 614 N N . PRO A 1 83 ? 0.941 -4.856 0.518 1.00 97.56 83 PRO A N 1
ATOM 615 C CA . PRO A 1 83 ? 1.228 -5.350 -0.828 1.00 97.56 83 PRO A CA 1
ATOM 616 C C . PRO A 1 83 ? 2.667 -5.068 -1.277 1.00 97.56 83 PRO A C 1
ATOM 618 O O . PRO A 1 83 ? 3.132 -5.617 -2.274 1.00 97.56 83 PRO A O 1
ATOM 621 N N . HIS A 1 84 ? 3.383 -4.172 -0.588 1.00 98.38 84 HIS A N 1
ATOM 622 C CA . HIS A 1 84 ? 4.602 -3.533 -1.105 1.00 98.38 84 HIS A CA 1
ATOM 623 C C . HIS A 1 84 ? 5.868 -3.759 -0.262 1.00 98.38 84 HIS A C 1
ATOM 625 O O . HIS A 1 84 ? 6.934 -3.256 -0.625 1.00 98.38 84 HIS A O 1
ATOM 631 N N . SER A 1 85 ? 5.782 -4.528 0.825 1.00 95.88 85 SER A N 1
ATOM 632 C CA . SER A 1 85 ? 6.903 -4.827 1.739 1.00 95.88 85 SER A CA 1
ATOM 633 C C . SER A 1 85 ? 7.739 -6.057 1.352 1.00 95.88 85 SER A C 1
ATOM 635 O O . SER A 1 85 ? 8.751 -6.363 1.999 1.00 95.88 85 SER A O 1
ATOM 637 N N . GLY A 1 86 ? 7.337 -6.752 0.285 1.00 94.44 86 GLY A N 1
ATOM 638 C CA . GLY A 1 86 ? 7.993 -7.954 -0.208 1.00 94.44 86 GLY A CA 1
ATOM 639 C C . GLY A 1 86 ? 9.431 -7.717 -0.666 1.00 94.44 86 GLY A C 1
ATOM 640 O O . GLY A 1 86 ? 9.752 -6.746 -1.351 1.00 94.44 86 GLY A O 1
ATOM 641 N N . ARG A 1 87 ? 10.305 -8.644 -0.274 1.00 93.62 87 ARG A N 1
ATOM 642 C CA . ARG A 1 87 ? 11.766 -8.577 -0.456 1.00 93.62 87 ARG A CA 1
ATOM 643 C C . ARG A 1 87 ? 12.385 -9.914 -0.873 1.00 93.62 87 ARG A C 1
ATOM 645 O O . ARG A 1 87 ? 13.598 -10.087 -0.797 1.00 93.62 87 ARG A O 1
ATOM 652 N N . ILE A 1 88 ? 11.562 -10.874 -1.297 1.00 93.88 88 ILE A N 1
ATOM 653 C CA . ILE A 1 88 ? 12.005 -12.114 -1.938 1.00 93.88 88 ILE A CA 1
ATOM 654 C C . ILE A 1 88 ? 12.023 -11.859 -3.442 1.00 93.88 88 ILE A C 1
ATOM 656 O O . ILE A 1 88 ? 10.996 -11.913 -4.112 1.00 93.88 88 ILE A O 1
ATOM 660 N N . TYR A 1 89 ? 13.203 -11.531 -3.962 1.00 93.12 89 TYR A N 1
ATOM 661 C CA . TYR A 1 89 ? 13.406 -11.200 -5.369 1.00 93.12 89 TYR A CA 1
ATOM 662 C C . TYR A 1 89 ? 13.438 -12.479 -6.222 1.00 93.12 89 TYR A C 1
ATOM 664 O O . TYR A 1 89 ? 14.320 -13.319 -6.006 1.00 93.12 89 TYR A O 1
ATOM 672 N N . PRO A 1 90 ? 12.511 -12.653 -7.187 1.00 92.38 90 PRO A N 1
ATOM 673 C CA . PRO A 1 90 ? 12.503 -13.823 -8.060 1.00 92.38 90 PRO A CA 1
ATOM 674 C C . PRO A 1 90 ? 13.789 -13.937 -8.890 1.00 92.38 90 PRO A C 1
ATOM 676 O O . PRO A 1 90 ? 14.349 -12.936 -9.343 1.00 92.38 90 PRO A O 1
ATOM 679 N N . ARG A 1 91 ? 14.271 -15.171 -9.105 1.00 90.50 91 ARG A N 1
ATOM 680 C CA . ARG A 1 91 ? 15.531 -15.432 -9.836 1.00 90.50 91 ARG A CA 1
ATOM 681 C C . ARG A 1 91 ? 15.491 -14.965 -11.295 1.00 90.50 91 ARG A C 1
ATOM 683 O O . ARG A 1 91 ? 16.534 -14.697 -11.878 1.00 90.50 91 ARG A O 1
ATOM 690 N N . ASP A 1 92 ? 14.301 -14.877 -11.872 1.00 92.69 92 ASP A N 1
ATOM 691 C CA . ASP A 1 92 ? 14.010 -14.475 -13.248 1.00 92.69 92 ASP A CA 1
ATOM 692 C C . ASP A 1 92 ? 13.786 -12.958 -13.415 1.00 92.69 92 ASP A C 1
ATOM 694 O O . ASP A 1 92 ? 13.465 -12.504 -14.511 1.00 92.69 92 ASP A O 1
ATOM 698 N N . PHE A 1 93 ? 13.946 -12.142 -12.364 1.00 94.50 93 PHE A N 1
ATOM 699 C CA . PHE A 1 93 ? 13.599 -10.715 -12.420 1.00 94.50 93 PHE A CA 1
ATOM 700 C C . PHE A 1 93 ? 14.463 -9.919 -13.424 1.00 94.50 93 PHE A C 1
ATOM 702 O O . PHE A 1 93 ? 13.949 -9.023 -14.086 1.00 94.50 93 PHE A O 1
ATOM 709 N N . ARG A 1 94 ? 15.744 -10.262 -13.622 1.00 94.88 94 ARG A N 1
ATOM 710 C CA . ARG A 1 94 ? 16.633 -9.577 -14.594 1.00 94.88 94 ARG A CA 1
ATOM 711 C C . ARG A 1 94 ? 16.650 -8.039 -14.433 1.00 94.88 94 ARG A C 1
ATOM 713 O O . ARG A 1 94 ? 16.608 -7.301 -15.416 1.00 94.88 94 ARG A O 1
ATOM 720 N N . PHE A 1 95 ? 16.675 -7.550 -13.191 1.00 96.94 95 PHE A N 1
ATOM 721 C CA . PHE A 1 95 ? 16.753 -6.113 -12.914 1.00 96.94 95 PHE A CA 1
ATOM 722 C C . PHE A 1 95 ? 18.151 -5.555 -13.235 1.00 96.94 95 PHE A C 1
ATOM 724 O O . PHE A 1 95 ? 19.153 -6.249 -13.084 1.00 96.94 95 PHE A O 1
ATOM 731 N N . ALA A 1 96 ? 18.214 -4.294 -13.659 1.00 97.50 96 ALA A N 1
ATOM 732 C CA . ALA A 1 96 ? 19.446 -3.598 -14.030 1.00 97.50 96 ALA A CA 1
ATOM 733 C C . ALA A 1 96 ? 20.160 -2.824 -12.901 1.00 97.50 96 ALA A C 1
ATOM 735 O O . ALA A 1 96 ? 21.390 -2.794 -12.907 1.00 97.50 96 ALA A O 1
ATOM 736 N N . PRO A 1 97 ? 19.466 -2.134 -11.969 1.00 97.50 97 PRO A N 1
ATOM 737 C CA . PRO A 1 97 ? 20.151 -1.270 -11.014 1.00 97.50 97 PRO A CA 1
ATOM 738 C C . PRO A 1 97 ? 20.850 -2.070 -9.907 1.00 97.50 97 PRO A C 1
ATOM 740 O O . PRO A 1 97 ? 20.446 -3.184 -9.582 1.00 97.50 97 PRO A O 1
ATOM 743 N N . GLU A 1 98 ? 21.835 -1.442 -9.254 1.00 97.38 98 GLU A N 1
ATOM 744 C CA . GLU A 1 98 ? 22.410 -1.930 -7.993 1.00 97.38 98 GLU A CA 1
ATOM 745 C C . GLU A 1 98 ? 21.315 -2.343 -7.004 1.00 97.38 98 GLU A C 1
ATOM 747 O O . GLU A 1 98 ? 20.310 -1.638 -6.844 1.00 97.38 98 GLU A O 1
ATOM 752 N N . PHE A 1 99 ? 21.527 -3.453 -6.296 1.00 97.38 99 PHE A N 1
ATOM 753 C CA . PHE A 1 99 ? 20.481 -4.068 -5.479 1.00 97.38 99 PHE A CA 1
ATOM 754 C C . PHE A 1 99 ? 19.901 -3.100 -4.440 1.00 97.38 99 PHE A C 1
ATOM 756 O O . PHE A 1 99 ? 18.685 -2.967 -4.330 1.00 97.38 99 PHE A O 1
ATOM 763 N N . VAL A 1 100 ? 20.744 -2.324 -3.748 1.00 96.81 100 VAL A N 1
ATOM 764 C CA . VAL A 1 100 ? 20.273 -1.311 -2.786 1.00 96.81 100 VAL A CA 1
ATOM 765 C C . VAL A 1 100 ? 19.362 -0.265 -3.436 1.00 96.81 100 VAL A C 1
ATOM 767 O O . VAL A 1 100 ? 18.381 0.157 -2.828 1.00 96.81 100 VAL A O 1
ATOM 770 N N . ARG A 1 101 ? 19.619 0.125 -4.694 1.00 97.31 101 ARG A N 1
ATOM 771 C CA . ARG A 1 101 ? 18.767 1.076 -5.423 1.00 97.31 101 ARG A CA 1
ATOM 772 C C . ARG A 1 101 ? 17.439 0.441 -5.798 1.00 97.31 101 ARG A C 1
ATOM 774 O O . ARG A 1 101 ? 16.428 1.120 -5.670 1.00 97.31 101 ARG A O 1
ATOM 781 N N . LEU A 1 102 ? 17.429 -0.832 -6.202 1.00 97.75 102 LEU A N 1
ATOM 782 C CA . LEU A 1 102 ? 16.201 -1.589 -6.459 1.00 97.75 102 LEU A CA 1
ATOM 783 C C . LEU A 1 102 ? 15.301 -1.635 -5.216 1.00 97.75 102 LEU A C 1
ATOM 785 O O . LEU A 1 102 ? 14.105 -1.346 -5.308 1.00 97.75 102 LEU A O 1
ATOM 789 N N . ARG A 1 103 ? 15.900 -1.899 -4.047 1.00 97.88 103 ARG A N 1
ATOM 790 C CA . ARG A 1 103 ? 15.201 -1.932 -2.755 1.00 97.88 103 ARG A CA 1
ATOM 791 C C . ARG A 1 103 ? 14.538 -0.606 -2.385 1.00 97.88 103 ARG A C 1
ATOM 793 O O . ARG A 1 103 ? 13.557 -0.601 -1.652 1.00 97.88 103 ARG A O 1
ATOM 800 N N . ARG A 1 104 ? 14.984 0.534 -2.931 1.00 97.50 104 ARG A N 1
ATOM 801 C CA . ARG A 1 104 ? 14.325 1.839 -2.699 1.00 97.50 104 ARG A CA 1
ATOM 802 C C . ARG A 1 104 ? 12.900 1.893 -3.251 1.00 97.50 104 ARG A C 1
ATOM 804 O O . ARG A 1 104 ? 12.165 2.820 -2.897 1.00 97.50 104 ARG A O 1
ATOM 811 N N . GLY A 1 105 ? 12.531 0.938 -4.104 1.00 96.38 105 GLY A N 1
ATOM 812 C CA . GLY A 1 105 ? 11.170 0.716 -4.560 1.00 96.38 105 GLY A CA 1
ATOM 813 C C . GLY A 1 105 ? 10.270 0.050 -3.521 1.00 96.38 105 GLY A C 1
ATOM 814 O O . GLY A 1 105 ? 9.068 0.233 -3.638 1.00 96.38 105 GLY A O 1
ATOM 815 N N . GLU A 1 106 ? 10.798 -0.662 -2.524 1.00 97.62 106 GLU A N 1
ATOM 816 C CA . GLU A 1 106 ? 10.030 -1.343 -1.465 1.00 97.62 106 GLU A CA 1
ATOM 817 C C . GLU A 1 106 ? 9.336 -0.339 -0.542 1.00 97.62 106 GLU A C 1
ATOM 819 O O . GLU A 1 106 ? 9.878 0.739 -0.276 1.00 97.62 106 GLU A O 1
ATOM 824 N N . ASP A 1 107 ? 8.198 -0.730 0.023 1.00 98.19 107 ASP A N 1
ATOM 825 C CA . ASP A 1 107 ? 7.657 -0.166 1.264 1.00 98.19 107 ASP A CA 1
ATOM 826 C C . ASP A 1 107 ? 8.251 -0.981 2.426 1.00 98.19 107 ASP A C 1
ATOM 828 O O . ASP A 1 107 ? 7.593 -1.788 3.085 1.00 98.19 107 ASP A O 1
ATOM 832 N N . ALA A 1 108 ? 9.574 -0.865 2.579 1.00 97.50 108 ALA A N 1
ATOM 833 C CA . ALA A 1 108 ? 10.372 -1.777 3.391 1.00 97.50 108 ALA A CA 1
ATOM 834 C C . ALA A 1 108 ? 9.895 -1.817 4.850 1.00 97.50 108 ALA A C 1
ATOM 836 O O . ALA A 1 108 ? 9.622 -0.777 5.445 1.00 97.50 108 ALA A O 1
ATOM 837 N N . TYR A 1 109 ? 9.852 -3.020 5.426 1.00 96.69 109 TYR A N 1
ATOM 838 C CA . TYR A 1 109 ? 9.480 -3.300 6.820 1.00 96.69 109 TYR A CA 1
ATOM 839 C C . TYR A 1 109 ? 8.025 -2.998 7.209 1.00 96.69 109 TYR A C 1
ATOM 841 O O . TYR A 1 109 ? 7.678 -3.194 8.373 1.00 96.69 109 TYR A O 1
ATOM 849 N N . VAL A 1 110 ? 7.155 -2.586 6.277 1.00 98.12 110 VAL A N 1
ATOM 850 C CA . VAL A 1 110 ? 5.726 -2.391 6.586 1.00 98.12 110 VAL A CA 1
ATOM 851 C C . VAL A 1 110 ? 5.069 -3.695 7.053 1.00 98.12 110 VAL A C 1
ATOM 853 O O . VAL A 1 110 ? 4.284 -3.657 7.994 1.00 98.12 110 VAL A O 1
ATOM 856 N N . ASP A 1 111 ? 5.481 -4.855 6.524 1.00 94.94 111 ASP A N 1
ATOM 857 C CA . ASP A 1 111 ? 5.083 -6.183 7.024 1.00 94.94 111 ASP A CA 1
ATOM 858 C C . ASP A 1 111 ? 5.313 -6.342 8.533 1.00 94.94 111 ASP A C 1
ATOM 860 O O . ASP A 1 111 ? 4.498 -6.932 9.240 1.00 94.94 111 ASP A O 1
ATOM 864 N N . ARG A 1 112 ? 6.424 -5.799 9.040 1.00 94.44 112 ARG A N 1
ATOM 865 C CA . ARG A 1 112 ? 6.773 -5.858 10.464 1.00 94.44 112 ARG A CA 1
ATOM 866 C C . ARG A 1 112 ? 6.038 -4.811 11.287 1.00 94.44 112 ARG A C 1
ATOM 868 O O . ARG A 1 112 ? 5.731 -5.077 12.444 1.00 94.44 112 ARG A O 1
ATOM 875 N N . LEU A 1 113 ? 5.770 -3.649 10.699 1.00 96.88 113 LEU A N 1
ATOM 876 C CA . LEU A 1 113 ? 5.057 -2.554 11.353 1.00 96.88 113 LEU A CA 1
ATOM 877 C C . LEU A 1 113 ? 3.590 -2.902 11.599 1.00 96.88 113 LEU A C 1
ATOM 879 O O . LEU A 1 113 ? 3.080 -2.557 12.657 1.00 96.88 113 LEU A O 1
ATOM 883 N N . ILE A 1 114 ? 2.948 -3.647 10.691 1.00 96.56 114 ILE A N 1
ATOM 884 C CA . ILE A 1 114 ? 1.555 -4.089 10.867 1.00 96.56 114 ILE A CA 1
ATOM 885 C C . ILE A 1 114 ? 1.412 -5.344 11.737 1.00 96.56 114 ILE A C 1
ATOM 887 O O . ILE A 1 114 ? 0.347 -5.574 12.308 1.00 96.56 114 ILE A O 1
ATOM 891 N N . ALA A 1 115 ? 2.472 -6.149 11.886 1.00 93.19 115 ALA A N 1
ATOM 892 C CA . ALA A 1 115 ? 2.447 -7.421 12.617 1.00 93.19 115 ALA A CA 1
ATOM 893 C C . ALA A 1 115 ? 1.845 -7.356 14.043 1.00 93.19 115 ALA A C 1
ATOM 895 O O . ALA A 1 115 ? 1.112 -8.283 14.410 1.00 93.19 115 ALA A O 1
ATOM 896 N N . PRO A 1 116 ? 2.070 -6.300 14.857 1.00 93.25 116 PRO A N 1
ATOM 897 C CA . PRO A 1 116 ? 1.457 -6.184 16.180 1.00 93.25 116 PRO A CA 1
ATOM 898 C C . PRO A 1 116 ? -0.077 -6.208 16.175 1.00 93.25 116 PRO A C 1
ATOM 900 O O . PRO A 1 116 ? -0.660 -6.602 17.184 1.00 93.25 116 PRO A O 1
ATOM 903 N N . ALA A 1 117 ? -0.746 -5.884 15.061 1.00 93.25 117 ALA A N 1
ATOM 904 C CA . ALA A 1 117 ? -2.205 -5.953 14.955 1.00 93.25 117 ALA A CA 1
ATOM 905 C C . ALA A 1 117 ? -2.765 -7.369 15.213 1.00 93.25 117 ALA A C 1
ATOM 907 O O . ALA A 1 117 ? -3.880 -7.509 15.723 1.00 93.25 117 ALA A O 1
ATOM 908 N N . LEU A 1 118 ? -1.972 -8.427 14.976 1.00 89.44 118 LEU A N 1
ATOM 909 C CA . LEU A 1 118 ? -2.337 -9.816 15.308 1.00 89.44 118 LEU A CA 1
ATOM 910 C C . LEU A 1 118 ? -2.651 -9.997 16.796 1.00 89.44 118 LEU A C 1
ATOM 912 O O . LEU A 1 118 ? -3.516 -10.798 17.159 1.00 89.44 118 LEU A O 1
ATOM 916 N N . LYS A 1 119 ? -1.982 -9.235 17.675 1.00 89.12 119 LYS A N 1
ATOM 917 C CA . LYS A 1 119 ? -2.234 -9.266 19.123 1.00 89.12 119 LYS A CA 1
ATOM 918 C C . LYS A 1 119 ? -3.684 -8.883 19.438 1.00 89.12 119 LYS A C 1
ATOM 920 O O . LYS A 1 119 ? -4.227 -9.358 20.434 1.00 89.12 119 LYS A O 1
ATOM 925 N N . TYR A 1 120 ? -4.329 -8.093 18.586 1.00 93.44 120 TYR A N 1
ATOM 926 C CA . TYR A 1 120 ? -5.693 -7.599 18.777 1.00 93.44 120 TYR A CA 1
ATOM 927 C C . TYR A 1 120 ? -6.731 -8.330 17.916 1.00 93.44 120 TYR A C 1
ATOM 929 O O . TYR A 1 120 ? -7.861 -7.872 17.796 1.00 93.44 120 TYR A O 1
ATOM 937 N N . GLY A 1 121 ? -6.370 -9.490 17.354 1.00 91.31 121 GLY A N 1
ATOM 938 C CA . GLY A 1 121 ? -7.296 -10.366 16.631 1.00 91.31 121 GLY A CA 1
ATOM 939 C C . GLY A 1 121 ? -7.488 -10.024 15.153 1.00 91.31 121 GLY A C 1
ATOM 940 O O . GLY A 1 121 ? -8.317 -10.668 14.506 1.00 91.31 121 GLY A O 1
ATOM 941 N N . ALA A 1 122 ? -6.755 -9.038 14.624 1.00 94.62 122 ALA A N 1
ATOM 942 C CA . ALA A 1 122 ? -6.779 -8.697 13.206 1.00 94.62 122 ALA A CA 1
ATOM 943 C C . ALA A 1 122 ? -6.173 -9.825 12.357 1.00 94.62 122 ALA A C 1
ATOM 945 O O . ALA A 1 122 ? -5.311 -10.572 12.825 1.00 94.62 122 ALA A O 1
ATOM 946 N N . SER A 1 123 ? -6.605 -9.931 11.102 1.00 94.75 123 SER A N 1
ATOM 947 C CA . SER A 1 123 ? -5.941 -10.764 10.090 1.00 94.75 123 SER A CA 1
ATOM 948 C C . SER A 1 123 ? -4.867 -9.951 9.369 1.00 94.75 123 SER A C 1
ATOM 950 O O . SER A 1 123 ? -5.030 -8.740 9.215 1.00 94.75 123 SER A O 1
ATOM 952 N N . ILE A 1 124 ? -3.787 -10.600 8.918 1.00 94.25 124 ILE A N 1
ATOM 953 C CA . ILE A 1 124 ? -2.719 -9.935 8.154 1.00 94.25 124 ILE A CA 1
ATOM 954 C C . ILE A 1 124 ? -2.390 -10.685 6.865 1.00 94.25 124 ILE A C 1
ATOM 956 O O . ILE A 1 124 ? -2.211 -11.907 6.884 1.00 94.25 124 ILE A O 1
ATOM 960 N N . ILE A 1 125 ? -2.244 -9.934 5.770 1.00 94.69 125 ILE A N 1
ATOM 961 C CA . ILE A 1 125 ? -1.713 -10.410 4.486 1.00 94.69 125 ILE A CA 1
ATOM 962 C C . ILE A 1 125 ? -0.498 -9.566 4.087 1.00 94.69 125 ILE A C 1
ATOM 964 O O . ILE A 1 125 ? -0.558 -8.347 4.084 1.00 94.69 125 ILE A O 1
ATOM 968 N N . ALA A 1 126 ? 0.615 -10.180 3.693 1.00 94.56 126 ALA A N 1
ATOM 969 C CA . ALA A 1 126 ? 1.753 -9.434 3.146 1.00 94.56 126 ALA A CA 1
ATOM 970 C C . ALA A 1 126 ? 2.307 -10.104 1.891 1.00 94.56 126 ALA A C 1
ATOM 972 O O . ALA A 1 126 ? 2.491 -11.325 1.864 1.00 94.56 126 ALA A O 1
ATOM 973 N N . ALA A 1 127 ? 2.585 -9.309 0.856 1.00 93.88 127 ALA A N 1
ATOM 974 C CA . ALA A 1 127 ? 3.252 -9.802 -0.341 1.00 93.88 127 ALA A CA 1
ATOM 975 C C . ALA A 1 127 ? 4.709 -10.131 -0.005 1.00 93.88 127 ALA A C 1
ATOM 977 O O . ALA A 1 127 ? 5.401 -9.360 0.661 1.00 93.88 127 ALA A O 1
ATOM 978 N N . LEU A 1 128 ? 5.197 -11.274 -0.481 1.00 93.44 128 LEU A N 1
ATOM 979 C CA . LEU A 1 128 ? 6.591 -11.671 -0.265 1.00 93.44 128 LEU A CA 1
ATOM 980 C C . LEU A 1 128 ? 7.527 -11.196 -1.378 1.00 93.44 128 LEU A C 1
ATOM 982 O O . LEU A 1 128 ? 8.732 -11.056 -1.158 1.00 93.44 128 LEU A O 1
ATOM 986 N N . PHE A 1 129 ? 6.974 -10.919 -2.552 1.00 95.25 129 PHE A N 1
ATOM 987 C CA . PHE A 1 129 ? 7.677 -10.473 -3.747 1.00 95.25 129 PHE A CA 1
ATOM 988 C C . PHE A 1 129 ? 7.663 -8.939 -3.863 1.00 95.25 129 PHE A C 1
ATOM 990 O O . PHE A 1 129 ? 6.750 -8.282 -3.362 1.00 95.25 129 PHE A O 1
ATOM 997 N N . PRO A 1 130 ? 8.668 -8.335 -4.514 1.00 97.00 130 PRO A N 1
ATOM 998 C CA . PRO A 1 130 ? 8.764 -6.887 -4.606 1.00 97.00 130 PRO A CA 1
ATOM 999 C C . PRO A 1 130 ? 7.781 -6.332 -5.642 1.00 97.00 130 PRO A C 1
ATOM 1001 O O . PRO A 1 130 ? 7.690 -6.832 -6.763 1.00 97.00 130 PRO A O 1
ATOM 1004 N N . ARG A 1 131 ? 7.137 -5.202 -5.331 1.00 97.88 131 ARG A N 1
ATOM 1005 C CA . ARG A 1 131 ? 6.238 -4.504 -6.274 1.00 97.88 131 ARG A CA 1
ATOM 1006 C C . ARG A 1 131 ? 6.917 -4.025 -7.563 1.00 97.88 131 ARG A C 1
ATOM 1008 O O . ARG A 1 131 ? 6.260 -3.684 -8.536 1.00 97.88 131 ARG A O 1
ATOM 1015 N N . THR A 1 132 ? 8.249 -3.939 -7.567 1.00 97.62 132 THR A N 1
ATOM 1016 C CA . THR A 1 132 ? 9.030 -3.639 -8.775 1.00 97.62 132 THR A CA 1
ATOM 1017 C C . THR A 1 132 ? 9.016 -4.806 -9.769 1.00 97.62 132 THR A C 1
ATOM 1019 O O . THR A 1 132 ? 9.236 -4.568 -10.955 1.00 97.62 132 THR A O 1
ATOM 1022 N N . TYR A 1 133 ? 8.739 -6.036 -9.314 1.00 97.88 133 TYR A N 1
ATOM 1023 C CA . TYR A 1 133 ? 8.545 -7.214 -10.164 1.00 97.88 133 TYR A CA 1
ATOM 1024 C C . TYR A 1 133 ? 7.121 -7.260 -10.728 1.00 97.88 133 TYR A C 1
ATOM 1026 O O . TYR A 1 133 ? 6.958 -7.385 -11.942 1.00 97.88 133 TYR A O 1
ATOM 1034 N N . ILE A 1 134 ? 6.112 -7.119 -9.863 1.00 97.94 134 ILE A N 1
ATOM 1035 C CA . ILE A 1 134 ? 4.699 -6.936 -10.223 1.00 97.94 134 ILE A CA 1
ATOM 1036 C C . ILE A 1 134 ? 3.958 -6.244 -9.071 1.00 97.94 134 ILE A C 1
ATOM 1038 O O . ILE A 1 134 ? 4.119 -6.628 -7.914 1.00 97.94 134 ILE A O 1
ATOM 1042 N N . ASP A 1 135 ? 3.186 -5.201 -9.368 1.00 98.25 135 ASP A N 1
ATOM 1043 C CA . ASP A 1 135 ? 2.516 -4.364 -8.367 1.00 98.25 135 ASP A CA 1
ATOM 1044 C C . ASP A 1 135 ? 1.046 -4.787 -8.199 1.00 98.25 135 ASP A C 1
ATOM 1046 O O . ASP A 1 135 ? 0.192 -4.470 -9.025 1.00 98.25 135 ASP A O 1
ATOM 1050 N N . VAL A 1 136 ? 0.737 -5.500 -7.111 1.00 96.56 136 VAL A N 1
ATOM 1051 C CA . VAL A 1 136 ? -0.630 -5.978 -6.811 1.00 96.56 136 VAL A CA 1
ATOM 1052 C C . VAL A 1 136 ? -1.615 -4.874 -6.433 1.00 96.56 136 VAL A C 1
ATOM 1054 O O . VAL A 1 136 ? -2.816 -5.121 -6.402 1.00 96.56 136 VAL A O 1
ATOM 1057 N N . ASN A 1 137 ? -1.136 -3.641 -6.224 1.00 97.19 137 ASN A N 1
ATOM 1058 C CA . ASN A 1 137 ? -1.981 -2.468 -6.000 1.00 97.19 137 ASN A CA 1
ATOM 1059 C C . ASN A 1 137 ? -2.209 -1.654 -7.297 1.00 97.19 137 ASN A C 1
ATOM 1061 O O . ASN A 1 137 ? -2.415 -0.431 -7.291 1.00 97.19 137 ASN A O 1
ATOM 1065 N N . ARG A 1 138 ? -2.142 -2.334 -8.447 1.00 96.88 138 ARG A N 1
ATOM 1066 C CA . ARG A 1 138 ? -2.483 -1.830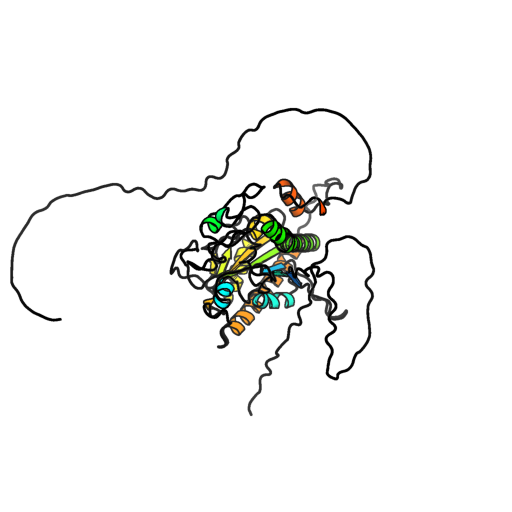 -9.786 1.00 96.88 138 ARG A CA 1
ATOM 1067 C C . ARG A 1 138 ? -3.493 -2.743 -10.459 1.00 96.88 138 ARG A C 1
ATOM 1069 O O . ARG A 1 138 ? -3.635 -3.901 -10.086 1.00 96.88 138 ARG A O 1
ATOM 1076 N N . HIS A 1 139 ? -4.200 -2.212 -11.447 1.00 95.00 139 HIS A N 1
ATOM 1077 C CA . HIS A 1 139 ? -5.117 -2.996 -12.271 1.00 95.00 139 HIS A CA 1
ATOM 1078 C C . HIS A 1 139 ? -4.329 -3.885 -13.254 1.00 95.00 139 HIS A C 1
ATOM 1080 O O . HIS A 1 139 ? -3.290 -3.443 -13.746 1.00 95.00 139 HIS A O 1
ATOM 1086 N N . GLU A 1 140 ? -4.799 -5.097 -13.584 1.00 93.19 140 GLU A N 1
ATOM 1087 C CA . GLU A 1 140 ? -4.067 -6.007 -14.489 1.00 93.19 140 GLU A CA 1
ATOM 1088 C C . GLU A 1 140 ? -3.863 -5.442 -15.905 1.00 93.19 140 GLU A C 1
ATOM 1090 O O . GLU A 1 140 ? -2.888 -5.767 -16.573 1.00 93.19 140 GLU A O 1
ATOM 1095 N N . ASN A 1 141 ? -4.747 -4.546 -16.346 1.00 94.25 141 ASN A N 1
ATOM 1096 C CA . ASN A 1 141 ? -4.628 -3.866 -17.641 1.00 94.25 141 ASN A CA 1
ATOM 1097 C C . ASN A 1 141 ? -3.757 -2.597 -17.586 1.00 94.25 141 ASN A C 1
ATOM 1099 O O . ASN A 1 141 ? -3.536 -1.978 -18.626 1.00 94.25 141 ASN A O 1
ATOM 1103 N N . ASP A 1 142 ? -3.254 -2.193 -16.412 1.00 96.88 142 ASP A N 1
ATOM 1104 C CA . ASP A 1 142 ? -2.411 -1.000 -16.236 1.00 96.88 142 ASP A CA 1
ATOM 1105 C C . ASP A 1 142 ? -0.949 -1.280 -16.636 1.00 96.88 142 ASP A C 1
ATOM 1107 O O . ASP A 1 142 ? -0.008 -1.181 -15.841 1.00 96.88 142 ASP A O 1
ATOM 1111 N N . ILE A 1 143 ? -0.781 -1.725 -17.880 1.00 97.00 143 ILE A N 1
ATOM 1112 C CA . ILE A 1 143 ? 0.477 -2.191 -18.459 1.00 97.00 143 ILE A CA 1
ATOM 1113 C C . ILE A 1 143 ? 1.045 -1.107 -19.363 1.00 97.00 143 ILE A C 1
ATOM 1115 O O . ILE A 1 143 ? 0.351 -0.553 -20.208 1.00 97.00 143 ILE A O 1
ATOM 1119 N N . ASP A 1 144 ? 2.341 -0.862 -19.217 1.00 96.94 144 ASP A N 1
ATOM 1120 C CA . ASP A 1 144 ? 3.127 -0.033 -20.118 1.00 96.94 144 ASP A CA 1
ATOM 1121 C C . ASP A 1 144 ? 3.562 -0.834 -21.360 1.00 96.94 144 ASP A C 1
ATOM 1123 O O . ASP A 1 144 ? 4.436 -1.703 -21.237 1.00 96.94 144 ASP A O 1
ATOM 1127 N N . PRO A 1 145 ? 3.034 -0.547 -22.566 1.00 95.81 145 PRO A N 1
ATOM 1128 C CA . PRO A 1 145 ? 3.397 -1.300 -23.766 1.00 95.81 145 PRO A CA 1
ATOM 1129 C C . PRO A 1 145 ? 4.886 -1.198 -24.113 1.00 95.81 145 PRO A C 1
ATOM 1131 O O . PRO A 1 145 ? 5.435 -2.113 -24.723 1.00 95.81 145 PRO A O 1
ATOM 1134 N N . ALA A 1 146 ? 5.573 -0.129 -23.688 1.00 94.69 146 ALA A N 1
ATOM 1135 C CA . ALA A 1 146 ? 6.995 0.065 -23.970 1.00 94.69 146 ALA A CA 1
ATOM 1136 C C . ALA A 1 146 ? 7.904 -0.938 -23.236 1.00 94.69 146 ALA A C 1
ATOM 1138 O O . ALA A 1 146 ? 9.071 -1.083 -23.608 1.00 94.69 146 ALA A O 1
ATOM 1139 N N . LEU A 1 147 ? 7.393 -1.629 -22.209 1.00 96.94 147 LEU A N 1
ATOM 1140 C CA . LEU A 1 147 ? 8.11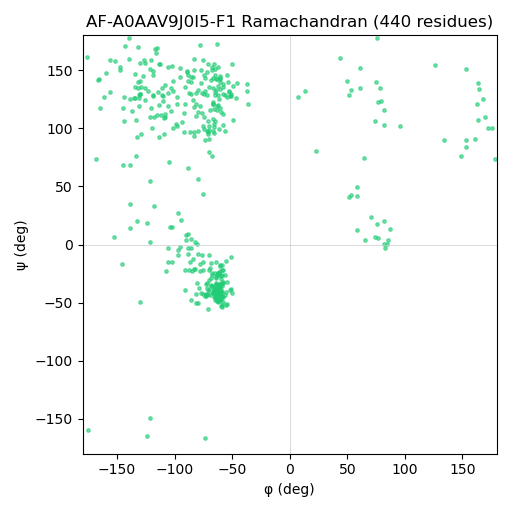8 -2.681 -21.490 1.00 96.94 147 LEU A CA 1
ATOM 1141 C C . LEU A 1 147 ? 8.035 -4.050 -22.177 1.00 96.94 147 LEU A C 1
ATOM 1143 O O . LEU A 1 147 ? 8.788 -4.955 -21.806 1.00 96.94 147 LEU A O 1
ATOM 1147 N N . LEU A 1 148 ? 7.152 -4.213 -23.165 1.00 97.50 148 LEU A N 1
ATOM 1148 C CA . LEU A 1 148 ? 6.865 -5.503 -23.780 1.00 97.50 148 LEU A CA 1
ATOM 1149 C C . LEU A 1 148 ? 7.688 -5.738 -25.051 1.00 97.50 148 LEU A C 1
ATOM 1151 O O . LEU A 1 148 ? 7.940 -4.829 -25.836 1.00 97.50 148 LEU A O 1
ATOM 1155 N N . ALA A 1 149 ? 8.095 -6.989 -25.266 1.00 97.44 149 ALA A N 1
ATOM 1156 C CA . ALA A 1 149 ? 8.807 -7.423 -26.472 1.00 97.44 149 ALA A CA 1
ATOM 1157 C C . ALA A 1 149 ? 7.866 -7.619 -27.675 1.00 97.44 149 ALA A C 1
ATOM 1159 O O . ALA A 1 149 ? 8.307 -7.732 -28.817 1.00 97.44 149 ALA A O 1
ATOM 1160 N N . SER A 1 150 ? 6.563 -7.718 -27.423 1.00 97.00 150 SER A N 1
ATOM 1161 C CA . SER A 1 150 ? 5.508 -7.887 -28.424 1.00 97.00 150 SER A CA 1
ATOM 1162 C C . SER A 1 150 ? 4.209 -7.283 -27.880 1.00 97.00 150 SER A C 1
ATOM 1164 O O . SER A 1 150 ? 4.090 -7.153 -26.658 1.00 97.00 150 SER A O 1
ATOM 1166 N N . PRO A 1 151 ? 3.240 -6.912 -28.737 1.00 96.44 151 PRO A N 1
ATOM 1167 C CA . PRO A 1 151 ? 1.963 -6.369 -28.281 1.00 96.44 151 PRO A CA 1
ATOM 1168 C C . PRO A 1 151 ? 1.272 -7.279 -27.257 1.00 96.44 151 PRO A C 1
ATOM 1170 O O . PRO A 1 151 ? 1.278 -8.504 -27.403 1.00 96.44 151 PRO A O 1
ATOM 1173 N N . TRP A 1 152 ? 0.675 -6.678 -26.225 1.00 96.38 152 TRP A N 1
ATOM 1174 C CA . TRP A 1 152 ? -0.154 -7.410 -25.268 1.00 96.38 152 TRP A CA 1
ATOM 1175 C C . TRP A 1 152 ? -1.425 -7.918 -25.971 1.00 96.38 152 TRP A C 1
ATOM 1177 O O . TRP A 1 152 ? -2.035 -7.147 -26.711 1.00 96.38 152 TRP A O 1
ATOM 1187 N N . PRO A 1 153 ? -1.839 -9.183 -25.772 1.00 94.31 153 PRO A N 1
ATOM 1188 C CA . PRO A 1 153 ? -2.986 -9.751 -26.484 1.00 94.31 153 PRO A CA 1
ATOM 1189 C C . PRO A 1 153 ? -4.353 -9.279 -25.960 1.00 94.31 153 PRO A C 1
ATOM 1191 O O . PRO A 1 153 ? -5.365 -9.563 -26.595 1.00 94.31 153 PRO A O 1
ATOM 1194 N N . TYR A 1 154 ? -4.399 -8.572 -24.826 1.00 93.38 154 TYR A N 1
ATOM 1195 C CA . TYR A 1 154 ? -5.627 -8.054 -24.209 1.00 93.38 154 TYR A CA 1
ATOM 1196 C C . TYR A 1 154 ? -5.635 -6.516 -24.189 1.00 93.38 154 TYR A C 1
ATOM 1198 O O . TYR A 1 154 ? -4.581 -5.898 -24.366 1.00 93.38 154 TYR A O 1
ATOM 1206 N N . PRO A 1 155 ? -6.790 -5.866 -23.944 1.00 93.38 155 PRO A N 1
ATOM 1207 C CA . PRO A 1 155 ? -6.847 -4.414 -23.810 1.00 93.38 155 PRO A CA 1
ATOM 1208 C C . PRO A 1 155 ? -5.904 -3.894 -22.718 1.00 93.38 155 PRO A C 1
ATOM 1210 O O . PRO A 1 155 ? -5.951 -4.340 -21.573 1.00 93.38 155 PRO A O 1
ATOM 1213 N N . VAL A 1 156 ? -5.074 -2.912 -23.066 1.00 94.38 156 VAL A N 1
ATOM 1214 C CA . VAL A 1 156 ? -4.236 -2.167 -22.117 1.00 94.38 156 VAL A CA 1
ATOM 1215 C C . VAL A 1 156 ? -4.879 -0.818 -21.814 1.00 94.38 156 VAL A C 1
ATOM 1217 O O . VAL A 1 156 ? -5.423 -0.169 -22.705 1.00 94.38 156 VAL A O 1
ATOM 1220 N N . ARG A 1 157 ? -4.814 -0.386 -20.555 1.00 94.69 157 ARG A N 1
ATOM 1221 C CA . ARG A 1 157 ? -5.323 0.908 -20.077 1.00 94.69 157 ARG A CA 1
ATOM 1222 C C . ARG A 1 157 ? -4.264 1.583 -19.193 1.00 94.69 157 ARG A C 1
ATOM 1224 O O . ARG A 1 157 ? -4.387 1.533 -17.969 1.00 94.69 157 ARG A O 1
ATOM 1231 N N . PRO A 1 158 ? -3.197 2.159 -19.784 1.00 94.56 158 PRO A N 1
ATOM 1232 C CA . PRO A 1 158 ? -2.134 2.815 -19.028 1.00 94.56 158 PRO A CA 1
ATOM 1233 C C . PRO A 1 158 ? -2.673 4.028 -18.260 1.00 94.56 158 PRO A C 1
ATOM 1235 O O . PRO A 1 158 ? -3.152 4.989 -18.854 1.00 94.56 158 PRO A O 1
ATOM 1238 N N . SER A 1 159 ? -2.564 3.996 -16.938 1.00 95.00 159 SER A N 1
ATOM 1239 C CA . SER A 1 159 ? -2.929 5.095 -16.047 1.00 95.00 159 SER A CA 1
ATOM 1240 C C . SER A 1 159 ? -1.867 6.201 -16.028 1.00 95.00 159 SER A C 1
ATOM 1242 O O . SER A 1 159 ? -0.729 6.015 -16.473 1.00 95.00 159 SER A O 1
ATOM 1244 N N . GLU A 1 160 ? -2.171 7.337 -15.389 1.00 93.06 160 GLU A N 1
ATOM 1245 C CA . GLU A 1 160 ? -1.164 8.368 -15.089 1.00 93.06 160 GLU A CA 1
ATOM 1246 C C . GLU A 1 160 ? 0.042 7.814 -14.311 1.00 93.06 160 GLU A C 1
ATOM 1248 O O . GLU A 1 160 ? 1.177 8.270 -14.476 1.00 93.06 160 GLU A O 1
ATOM 1253 N N . LYS A 1 161 ? -0.178 6.807 -13.453 1.00 93.38 161 LYS A N 1
ATOM 1254 C CA . LYS A 1 161 ? 0.910 6.141 -12.726 1.00 93.38 161 LYS A CA 1
ATOM 1255 C C . LYS A 1 161 ? 1.799 5.374 -13.695 1.00 93.38 161 LYS A C 1
ATOM 1257 O O . LYS A 1 161 ? 3.019 5.461 -13.572 1.00 93.38 161 LYS A O 1
ATOM 1262 N N . THR A 1 162 ? 1.219 4.690 -14.675 1.00 95.94 162 THR A N 1
ATOM 1263 C CA . THR A 1 162 ? 1.964 4.000 -15.736 1.00 95.94 162 THR A CA 1
ATOM 1264 C C . THR A 1 162 ? 2.716 4.968 -16.633 1.00 95.94 162 THR A C 1
ATOM 1266 O O . THR A 1 162 ? 3.890 4.726 -16.911 1.00 95.94 162 THR A O 1
ATOM 1269 N N . ALA A 1 163 ? 2.126 6.117 -16.974 1.00 93.75 163 ALA A N 1
ATOM 1270 C CA . ALA A 1 163 ? 2.828 7.187 -17.687 1.00 93.75 163 ALA A CA 1
ATOM 1271 C C . ALA A 1 163 ? 4.077 7.676 -16.922 1.00 93.75 163 ALA A C 1
ATOM 1273 O O . ALA A 1 163 ? 5.102 7.989 -17.527 1.00 93.75 163 ALA A O 1
ATOM 1274 N N . ARG A 1 164 ? 4.038 7.657 -15.581 1.00 94.12 164 ARG A N 1
ATOM 1275 C CA . ARG A 1 164 ? 5.186 7.946 -14.699 1.00 94.12 164 ARG A CA 1
ATOM 1276 C C . ARG A 1 164 ? 6.077 6.730 -14.413 1.00 94.12 164 ARG A C 1
ATOM 1278 O O . ARG A 1 164 ? 7.010 6.838 -13.624 1.00 94.12 164 ARG A O 1
ATOM 1285 N N . GLY A 1 165 ? 5.822 5.578 -15.032 1.00 95.88 165 GLY A N 1
ATOM 1286 C CA . GLY A 1 165 ? 6.612 4.351 -14.899 1.00 95.88 165 GLY A CA 1
ATOM 1287 C C . GLY A 1 165 ? 6.300 3.491 -13.670 1.00 95.88 165 GLY A C 1
ATOM 1288 O O . GLY A 1 165 ? 7.138 2.678 -13.275 1.00 95.88 165 GLY A O 1
ATOM 1289 N N . LEU A 1 166 ? 5.122 3.668 -13.066 1.00 96.06 166 LEU A N 1
ATOM 1290 C CA . LEU A 1 166 ? 4.652 3.014 -11.837 1.00 96.06 166 LEU A CA 1
ATOM 1291 C C . LEU A 1 166 ? 3.394 2.147 -12.058 1.00 96.06 166 LEU A C 1
ATOM 1293 O O . LEU A 1 166 ? 2.538 2.092 -11.168 1.00 96.06 166 LEU A O 1
ATOM 1297 N N . GLY A 1 167 ? 3.262 1.537 -13.239 1.00 96.75 167 GLY A N 1
ATOM 1298 C CA . GLY A 1 167 ? 2.159 0.632 -13.591 1.00 96.75 167 GLY A CA 1
ATOM 1299 C C . GLY A 1 167 ? 2.248 -0.741 -12.930 1.00 96.75 167 GLY A C 1
ATOM 1300 O O . GLY A 1 167 ? 3.056 -0.938 -12.018 1.00 96.75 167 GLY A O 1
ATOM 1301 N N . LEU A 1 168 ? 1.448 -1.698 -13.420 1.00 97.62 168 LEU A N 1
ATOM 1302 C CA . LEU A 1 168 ? 1.478 -3.107 -12.989 1.00 97.62 168 LEU A CA 1
ATOM 1303 C C . LEU A 1 168 ? 2.904 -3.668 -13.021 1.00 97.62 168 LEU A C 1
ATOM 1305 O O . LEU A 1 168 ? 3.344 -4.363 -12.107 1.00 97.62 168 LEU A O 1
ATOM 1309 N N . LEU A 1 169 ? 3.632 -3.320 -14.078 1.00 97.81 169 LEU A N 1
ATOM 1310 C CA . LEU A 1 169 ? 5.063 -3.532 -14.216 1.00 97.81 169 LEU A CA 1
ATOM 1311 C C . LEU A 1 169 ? 5.743 -2.169 -14.149 1.00 97.81 169 LEU A C 1
ATOM 1313 O O . LEU A 1 169 ? 5.382 -1.243 -14.880 1.00 97.81 169 LEU A O 1
ATOM 1317 N N . ARG A 1 170 ? 6.743 -2.030 -13.279 1.00 97.50 170 ARG A N 1
ATOM 1318 C CA . ARG A 1 170 ? 7.437 -0.751 -13.121 1.00 97.50 170 ARG A CA 1
ATOM 1319 C C . ARG A 1 170 ? 8.492 -0.555 -14.197 1.00 97.50 170 ARG A C 1
ATOM 1321 O O . ARG A 1 170 ? 9.363 -1.401 -14.389 1.00 97.50 170 ARG A O 1
ATOM 1328 N N . ARG A 1 171 ? 8.461 0.618 -14.832 1.00 97.38 171 ARG A N 1
ATOM 1329 C CA . ARG A 1 171 ? 9.539 1.100 -15.705 1.00 97.38 171 ARG A CA 1
ATOM 1330 C C . ARG A 1 171 ? 10.692 1.662 -14.877 1.00 97.38 171 ARG A C 1
ATOM 1332 O O . ARG A 1 171 ? 11.850 1.435 -15.218 1.00 97.38 171 ARG A O 1
ATOM 1339 N N . TYR A 1 172 ? 10.383 2.345 -13.773 1.00 97.94 172 TYR A N 1
ATOM 1340 C CA . TYR A 1 172 ? 11.368 2.992 -12.906 1.00 97.94 172 TYR A CA 1
ATOM 1341 C C . TYR A 1 172 ? 11.204 2.581 -11.440 1.00 97.94 172 TYR A C 1
ATOM 1343 O O . TYR A 1 172 ? 10.091 2.403 -10.943 1.00 97.94 172 TYR A O 1
ATOM 1351 N N . VAL A 1 173 ? 12.325 2.475 -10.724 1.00 96.94 173 VAL A N 1
ATOM 1352 C CA . VAL A 1 173 ? 12.335 2.262 -9.268 1.00 96.94 173 VAL A CA 1
ATOM 1353 C C . VAL A 1 173 ? 12.089 3.581 -8.531 1.00 96.94 173 VAL A C 1
ATOM 1355 O O . VAL A 1 173 ? 11.231 3.675 -7.655 1.00 96.94 173 VAL A O 1
ATOM 1358 N N . ILE A 1 174 ? 12.864 4.591 -8.918 1.00 93.75 174 ILE A N 1
ATOM 1359 C CA . ILE A 1 174 ? 12.838 5.997 -8.499 1.00 93.75 174 ILE A CA 1
ATOM 1360 C C . ILE A 1 174 ? 13.169 6.848 -9.745 1.00 93.75 174 ILE A C 1
ATOM 1362 O O . ILE A 1 174 ? 13.583 6.264 -10.757 1.00 93.75 174 ILE A O 1
ATOM 1366 N N . PRO A 1 175 ? 13.034 8.190 -9.711 1.00 94.06 175 PRO A N 1
ATOM 1367 C CA . PRO A 1 175 ? 13.286 9.015 -10.891 1.00 94.06 175 PRO A CA 1
ATOM 1368 C C . PRO A 1 175 ? 14.654 8.730 -11.524 1.00 94.06 175 PRO A C 1
ATOM 1370 O O . PRO A 1 175 ? 15.677 8.722 -10.840 1.00 94.06 175 PRO A O 1
ATOM 1373 N N . GLY A 1 176 ? 14.659 8.453 -12.831 1.00 93.81 176 GLY A N 1
ATOM 1374 C CA . GLY A 1 176 ? 15.876 8.187 -13.605 1.00 93.81 176 GLY A CA 1
ATOM 1375 C C . GLY A 1 176 ? 16.535 6.821 -13.371 1.00 93.81 176 GLY A C 1
ATOM 1376 O O . GLY A 1 176 ? 17.618 6.583 -13.897 1.00 93.81 176 GLY A O 1
ATOM 1377 N N . VAL A 1 177 ? 15.917 5.913 -12.607 1.00 97.00 177 VAL A N 1
ATOM 1378 C CA . VAL A 1 177 ? 16.471 4.575 -12.330 1.00 97.00 177 VAL A CA 1
ATOM 1379 C C . VAL A 1 177 ? 15.592 3.509 -12.970 1.00 97.00 177 VAL A C 1
ATOM 1381 O O . VAL A 1 177 ? 14.608 3.098 -12.347 1.00 97.00 177 VAL A O 1
ATOM 1384 N N . PRO A 1 178 ? 15.891 3.081 -14.210 1.00 97.94 178 PRO A N 1
ATOM 1385 C CA . PRO A 1 178 ? 15.097 2.065 -14.886 1.00 97.94 178 PRO A CA 1
ATOM 1386 C C . PRO A 1 178 ? 15.225 0.713 -14.177 1.00 97.94 178 PRO A C 1
ATOM 1388 O O . PRO A 1 178 ? 16.289 0.367 -13.665 1.00 97.94 178 PRO A O 1
ATOM 1391 N N . VAL A 1 179 ? 14.128 -0.046 -14.136 1.00 98.25 179 VAL A N 1
ATOM 1392 C CA . VAL A 1 179 ? 14.119 -1.409 -13.574 1.00 98.25 179 VAL A CA 1
ATOM 1393 C C . VAL A 1 179 ? 14.893 -2.368 -14.477 1.00 98.25 179 VAL A C 1
ATOM 1395 O O . VAL A 1 179 ? 15.629 -3.210 -13.975 1.00 98.25 179 VAL A O 1
ATOM 1398 N N . TYR A 1 180 ? 14.758 -2.215 -15.795 1.00 98.19 180 TYR A N 1
ATOM 1399 C CA . TYR A 1 180 ? 15.358 -3.080 -16.811 1.00 98.19 180 TYR A CA 1
ATOM 1400 C C . TYR A 1 180 ? 16.405 -2.330 -17.635 1.00 98.19 180 TYR A C 1
ATOM 1402 O O . TYR A 1 180 ? 16.347 -1.105 -17.762 1.00 98.19 180 TYR A O 1
ATOM 1410 N N . ALA A 1 181 ? 17.352 -3.066 -18.220 1.00 96.69 181 ALA A N 1
ATOM 1411 C CA . ALA A 1 181 ? 18.306 -2.493 -19.161 1.00 96.69 181 ALA A CA 1
ATOM 1412 C C . ALA A 1 181 ? 17.581 -2.017 -20.441 1.00 96.69 181 ALA A C 1
ATOM 1414 O O . ALA A 1 181 ? 16.511 -2.543 -20.765 1.00 96.69 181 ALA A O 1
ATOM 1415 N N . PRO A 1 182 ? 18.128 -1.041 -21.194 1.00 92.38 182 PRO A N 1
ATOM 1416 C CA . PRO A 1 182 ? 17.461 -0.476 -22.373 1.00 92.38 182 PRO A CA 1
ATOM 1417 C C . PRO A 1 182 ? 17.071 -1.492 -23.455 1.00 92.38 182 PRO A C 1
ATOM 1419 O O . PRO A 1 182 ? 16.112 -1.251 -24.188 1.00 92.38 182 PRO A O 1
ATOM 1422 N N . ASP A 1 183 ? 17.773 -2.619 -23.537 1.00 93.19 183 ASP A N 1
ATOM 1423 C CA . ASP A 1 183 ? 17.567 -3.746 -24.455 1.00 93.19 183 ASP A CA 1
ATOM 1424 C C . ASP A 1 183 ? 16.751 -4.901 -23.846 1.00 93.19 183 ASP A C 1
ATOM 1426 O O . ASP A 1 183 ? 16.317 -5.808 -24.552 1.00 93.19 183 ASP A O 1
ATOM 1430 N N . THR A 1 184 ? 16.482 -4.862 -22.541 1.00 95.56 184 THR A N 1
ATOM 1431 C CA . THR A 1 184 ? 15.637 -5.849 -21.873 1.00 95.56 184 THR A CA 1
ATOM 1432 C C . THR A 1 184 ? 14.169 -5.476 -22.039 1.00 95.56 184 THR A C 1
ATOM 1434 O O . THR A 1 184 ? 13.709 -4.425 -21.589 1.00 95.56 184 THR A O 1
ATOM 1437 N N . ARG A 1 185 ? 13.411 -6.359 -22.687 1.00 96.94 185 ARG A N 1
ATOM 1438 C CA . ARG A 1 185 ? 11.946 -6.313 -22.740 1.00 96.94 185 ARG A CA 1
ATOM 1439 C C . ARG A 1 185 ? 11.367 -7.596 -22.164 1.00 96.94 185 ARG A C 1
ATOM 1441 O O . ARG A 1 185 ? 12.003 -8.651 -22.220 1.00 96.94 185 ARG A O 1
ATOM 1448 N N . LEU A 1 186 ? 10.171 -7.486 -21.600 1.00 97.94 186 LEU A N 1
ATOM 1449 C CA . LEU A 1 186 ? 9.426 -8.622 -21.078 1.00 97.94 186 LEU A CA 1
ATOM 1450 C C . LEU A 1 186 ? 8.592 -9.232 -22.197 1.00 97.94 186 LEU A C 1
ATOM 1452 O O . LEU A 1 186 ? 7.870 -8.541 -22.915 1.00 97.94 186 LEU A O 1
ATOM 1456 N N . THR A 1 187 ? 8.689 -10.539 -22.361 1.00 98.06 187 THR A N 1
ATOM 1457 C CA . THR A 1 187 ? 7.793 -11.278 -23.246 1.00 98.06 187 THR A CA 1
ATOM 1458 C C . THR A 1 187 ? 6.392 -11.343 -22.640 1.00 98.06 187 THR A C 1
ATOM 1460 O O . THR A 1 187 ? 6.214 -11.297 -21.422 1.00 98.06 187 THR A O 1
ATOM 1463 N N . VAL A 1 188 ? 5.381 -11.507 -23.494 1.00 97.56 188 VAL A N 1
ATOM 1464 C CA . VAL A 1 188 ? 3.989 -11.717 -23.064 1.00 97.56 188 VAL A CA 1
ATOM 1465 C C . VAL A 1 188 ? 3.882 -12.913 -22.105 1.00 97.56 188 VAL A C 1
ATOM 1467 O O . VAL A 1 188 ? 3.207 -12.830 -21.082 1.00 97.56 188 VAL A O 1
ATOM 1470 N N . ALA A 1 189 ? 4.613 -13.998 -22.386 1.00 97.38 189 ALA A N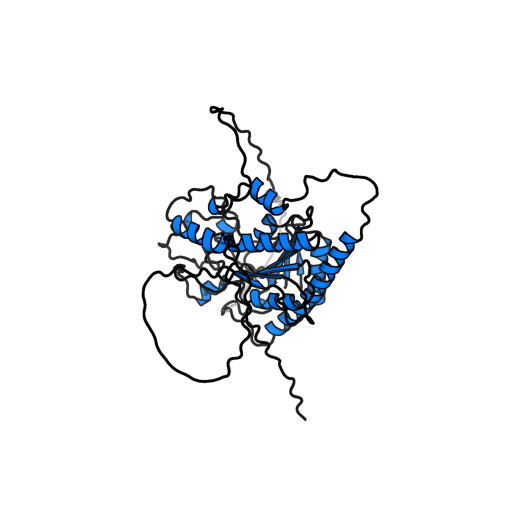 1
ATOM 1471 C CA . ALA A 1 189 ? 4.650 -15.191 -21.543 1.00 97.38 189 ALA A CA 1
ATOM 1472 C C . ALA A 1 189 ? 5.220 -14.916 -20.141 1.00 97.38 189 ALA A C 1
ATOM 1474 O O . ALA A 1 189 ? 4.669 -15.399 -19.155 1.00 97.38 189 ALA A O 1
ATOM 1475 N N . GLU A 1 190 ? 6.284 -14.114 -20.035 1.00 96.88 190 GLU A N 1
ATOM 1476 C CA . GLU A 1 190 ? 6.842 -13.722 -18.736 1.00 96.88 190 GLU A CA 1
ATOM 1477 C C . GLU A 1 190 ? 5.836 -12.912 -17.925 1.00 96.88 190 GLU A C 1
ATOM 1479 O O . GLU A 1 190 ? 5.615 -13.219 -16.759 1.00 96.88 190 GLU A O 1
ATOM 1484 N N . VAL A 1 191 ? 5.187 -11.914 -18.529 1.00 96.81 191 VAL A N 1
ATOM 1485 C CA . VAL A 1 191 ? 4.192 -11.093 -17.824 1.00 96.81 191 VAL A CA 1
ATOM 1486 C C . VAL A 1 191 ? 3.004 -11.936 -17.361 1.00 96.81 191 VAL A C 1
ATOM 1488 O O . VAL A 1 191 ? 2.601 -11.818 -16.205 1.00 96.81 191 VAL A O 1
ATOM 1491 N N . HIS A 1 192 ? 2.497 -12.844 -18.201 1.00 95.50 192 HIS A N 1
ATOM 1492 C CA . HIS A 1 192 ? 1.464 -13.796 -17.789 1.00 95.50 192 HIS A CA 1
ATOM 1493 C C . HIS A 1 192 ? 1.902 -14.671 -16.617 1.00 95.50 192 HIS A C 1
ATOM 1495 O O . HIS A 1 192 ? 1.148 -14.820 -15.659 1.00 95.50 192 HIS A O 1
ATOM 1501 N N . ALA A 1 193 ? 3.128 -15.201 -16.650 1.00 93.38 193 ALA A N 1
ATOM 1502 C CA . ALA A 1 193 ? 3.654 -15.993 -15.546 1.00 93.38 193 ALA A CA 1
ATOM 1503 C C . ALA A 1 193 ? 3.691 -15.185 -14.238 1.00 93.38 193 ALA A C 1
ATOM 1505 O O . ALA A 1 193 ? 3.324 -15.712 -13.189 1.00 93.38 193 ALA A O 1
ATOM 1506 N N . ARG A 1 194 ? 4.048 -13.891 -14.291 1.00 96.00 194 ARG A N 1
ATOM 1507 C CA . ARG A 1 194 ? 3.998 -13.010 -13.110 1.00 96.00 194 ARG A CA 1
ATOM 1508 C C . ARG A 1 194 ? 2.579 -12.819 -12.591 1.00 96.00 194 ARG A C 1
ATOM 1510 O O . ARG A 1 194 ? 2.357 -12.899 -11.384 1.00 96.00 194 ARG A O 1
ATOM 1517 N N . ILE A 1 195 ? 1.633 -12.568 -13.494 1.00 93.75 195 ILE A N 1
ATOM 1518 C CA . ILE A 1 195 ? 0.230 -12.360 -13.133 1.00 93.75 195 ILE A CA 1
ATOM 1519 C C . ILE A 1 195 ? -0.309 -13.609 -12.425 1.00 93.75 195 ILE A C 1
ATOM 1521 O O . ILE A 1 195 ? -0.754 -13.522 -11.282 1.00 93.75 195 ILE A O 1
ATOM 1525 N N . SER A 1 196 ? -0.16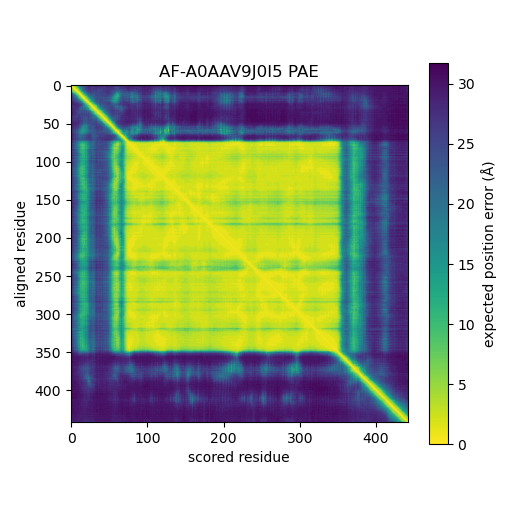4 -14.782 -13.038 1.00 89.25 196 SER A N 1
ATOM 1526 C CA . SER A 1 196 ? -0.723 -16.021 -12.492 1.00 89.25 196 SER A CA 1
ATOM 1527 C C . SER A 1 196 ? 0.000 -16.539 -11.248 1.00 89.25 196 SER A C 1
ATOM 1529 O O . SER A 1 196 ? -0.633 -17.120 -10.372 1.00 89.25 196 SER A O 1
ATOM 1531 N N . ALA A 1 197 ? 1.317 -16.341 -11.133 1.00 87.50 197 ALA A N 1
ATOM 1532 C CA . ALA A 1 197 ? 2.075 -16.852 -9.989 1.00 87.50 197 ALA A CA 1
ATOM 1533 C C . ALA A 1 197 ? 2.053 -15.921 -8.767 1.00 87.50 197 ALA A C 1
ATOM 1535 O O . ALA A 1 197 ? 2.276 -16.399 -7.658 1.00 87.50 197 ALA A O 1
ATOM 1536 N N . TYR A 1 198 ? 1.807 -14.618 -8.944 1.00 91.81 198 TYR A N 1
ATOM 1537 C CA . TYR A 1 198 ? 1.958 -13.631 -7.867 1.00 91.81 198 TYR A CA 1
ATOM 1538 C C . TYR A 1 198 ? 0.742 -12.723 -7.697 1.00 91.81 198 TYR A C 1
ATOM 1540 O O . TYR A 1 198 ? 0.241 -12.577 -6.584 1.00 91.81 198 TYR A O 1
ATOM 1548 N N . TYR A 1 199 ? 0.253 -12.129 -8.786 1.00 94.06 199 TYR A N 1
ATOM 1549 C CA . TYR A 1 199 ? -0.826 -11.142 -8.737 1.00 94.06 199 TYR A CA 1
ATOM 1550 C C . TYR A 1 199 ? -2.178 -11.770 -8.395 1.00 94.06 199 TYR A C 1
ATOM 1552 O O . TYR A 1 199 ? -2.807 -11.394 -7.407 1.00 94.06 199 TYR A O 1
ATOM 1560 N N . GLU A 1 200 ? -2.601 -12.765 -9.176 1.00 90.81 200 GLU A N 1
ATOM 1561 C CA . GLU A 1 200 ? -3.892 -13.431 -8.993 1.00 90.81 200 GLU A CA 1
ATOM 1562 C C . GLU A 1 200 ? -4.007 -14.108 -7.618 1.00 90.81 200 GLU A C 1
ATOM 1564 O O . GLU A 1 200 ? -5.011 -13.875 -6.941 1.00 90.81 200 GLU A O 1
ATOM 1569 N N . PRO A 1 201 ? -3.009 -14.877 -7.124 1.00 90.19 201 PRO A N 1
ATOM 1570 C CA . PRO A 1 201 ? -3.168 -15.552 -5.840 1.00 90.19 201 PRO A CA 1
ATOM 1571 C C . PRO A 1 201 ? -3.153 -14.581 -4.652 1.00 90.19 201 PRO A C 1
ATOM 1573 O O . PRO A 1 201 ? -3.829 -14.837 -3.656 1.00 90.19 201 PRO A O 1
ATOM 1576 N N . TYR A 1 202 ? -2.435 -13.454 -4.747 1.00 93.25 202 TYR A N 1
ATOM 1577 C CA . TYR A 1 202 ? -2.474 -12.411 -3.719 1.00 93.25 202 TYR A CA 1
ATOM 1578 C C . TYR A 1 202 ? -3.873 -11.794 -3.600 1.00 93.25 202 TYR A C 1
ATOM 1580 O O . TYR A 1 202 ? -4.435 -11.712 -2.507 1.00 93.25 202 TYR A O 1
ATOM 1588 N N . LEU A 1 203 ? -4.471 -11.419 -4.733 1.00 93.56 203 LEU A N 1
ATOM 1589 C CA . LEU A 1 203 ? -5.814 -10.840 -4.763 1.00 93.56 203 LEU A CA 1
ATOM 1590 C C . LEU A 1 203 ? -6.899 -11.849 -4.383 1.00 93.56 203 LEU A C 1
ATOM 1592 O O . LEU A 1 203 ? -7.863 -11.480 -3.715 1.00 93.56 203 LEU A O 1
ATOM 1596 N N . ALA A 1 204 ? -6.739 -13.120 -4.756 1.00 87.88 204 ALA A N 1
ATOM 1597 C CA . ALA A 1 204 ? -7.642 -14.185 -4.332 1.00 87.88 204 ALA A CA 1
ATOM 1598 C C . ALA A 1 204 ? -7.617 -14.369 -2.806 1.00 87.88 204 ALA A C 1
ATOM 1600 O O . ALA A 1 204 ? -8.669 -14.522 -2.187 1.00 87.88 204 ALA A O 1
ATOM 1601 N N . LEU A 1 205 ? -6.432 -14.301 -2.188 1.00 89.94 205 LEU A N 1
ATOM 1602 C CA . LEU A 1 205 ? -6.282 -14.371 -0.734 1.00 89.94 205 LEU A CA 1
ATOM 1603 C C . LEU A 1 205 ? -6.918 -13.163 -0.028 1.00 89.94 205 LEU A C 1
ATOM 1605 O O . LEU A 1 205 ? -7.588 -13.346 0.994 1.00 89.94 205 LEU A O 1
ATOM 1609 N N . LEU A 1 206 ? -6.749 -11.953 -0.577 1.00 92.31 206 LEU A N 1
ATOM 1610 C CA . LEU A 1 206 ? -7.439 -10.752 -0.094 1.00 92.31 206 LEU A CA 1
ATOM 1611 C C . LEU A 1 206 ? -8.957 -10.927 -0.161 1.00 92.31 206 LEU A C 1
ATOM 1613 O O . LEU A 1 206 ? -9.620 -10.815 0.869 1.00 92.31 206 LEU A O 1
ATOM 1617 N N . SER A 1 207 ? -9.491 -11.282 -1.335 1.00 93.75 207 SER A N 1
ATOM 1618 C CA . SER A 1 207 ? -10.928 -11.503 -1.536 1.00 93.75 207 SER A CA 1
ATOM 1619 C C . SER A 1 207 ? -11.475 -12.526 -0.547 1.00 93.75 207 SER A C 1
ATOM 1621 O O . SER A 1 207 ? -12.426 -12.240 0.170 1.00 93.75 207 SER A O 1
ATOM 1623 N N . HIS A 1 208 ? -10.831 -13.693 -0.446 1.00 91.81 208 HIS A N 1
ATOM 1624 C CA . HIS A 1 208 ? -11.257 -14.758 0.456 1.00 91.81 208 HIS A CA 1
ATOM 1625 C C . HIS A 1 208 ? -11.277 -14.306 1.921 1.00 91.81 208 HIS A C 1
ATOM 1627 O O . HIS A 1 208 ? -12.197 -14.640 2.664 1.00 91.81 208 HIS A O 1
ATOM 1633 N N . THR A 1 209 ? -10.270 -13.542 2.346 1.00 90.62 209 THR A N 1
ATOM 1634 C CA . THR A 1 209 ? -10.179 -13.073 3.732 1.00 90.62 209 THR A CA 1
ATOM 1635 C C . THR A 1 209 ? -11.234 -12.016 4.037 1.00 90.62 209 THR A C 1
ATOM 1637 O O . THR A 1 209 ? -11.866 -12.082 5.091 1.00 90.62 209 THR A O 1
ATOM 1640 N N . ILE A 1 210 ? -11.459 -11.077 3.117 1.00 95.62 210 ILE A N 1
ATOM 1641 C CA . ILE A 1 210 ? -12.515 -10.065 3.235 1.00 95.62 210 ILE A CA 1
ATOM 1642 C C . ILE A 1 210 ? -13.887 -10.744 3.292 1.00 95.62 210 ILE A C 1
ATOM 1644 O O . ILE A 1 210 ? -14.658 -10.470 4.210 1.00 95.62 210 ILE A O 1
ATOM 1648 N N . ASP A 1 211 ? -14.157 -11.693 2.391 1.00 93.50 211 ASP A N 1
ATOM 1649 C CA . ASP A 1 211 ? -15.409 -12.454 2.362 1.00 93.50 211 ASP A CA 1
ATOM 1650 C C . ASP A 1 211 ? -15.619 -13.257 3.653 1.00 93.50 211 ASP A C 1
ATOM 1652 O O . ASP A 1 211 ? -16.735 -13.317 4.174 1.00 93.50 211 ASP A O 1
ATOM 1656 N N . ALA A 1 212 ? -14.558 -13.856 4.204 1.00 89.81 212 ALA A N 1
ATOM 1657 C CA . ALA A 1 212 ? -14.620 -14.603 5.457 1.00 89.81 212 ALA A CA 1
ATOM 1658 C C . ALA A 1 212 ? -14.943 -13.695 6.654 1.00 89.81 212 ALA A C 1
ATOM 1660 O O . ALA A 1 212 ? -15.810 -14.038 7.460 1.00 89.81 212 ALA A O 1
ATOM 1661 N N . LEU A 1 213 ? -14.295 -12.527 6.757 1.00 93.81 213 LEU A N 1
ATOM 1662 C CA . LEU A 1 213 ? -14.594 -11.542 7.801 1.00 93.81 213 LEU A CA 1
ATOM 1663 C C . LEU A 1 213 ? -16.020 -11.007 7.656 1.00 93.81 213 LEU A C 1
ATOM 1665 O O . LEU A 1 213 ? -16.770 -10.990 8.630 1.00 93.81 213 LEU A O 1
ATOM 1669 N N . HIS A 1 214 ? -16.426 -10.644 6.441 1.00 96.12 214 HIS A N 1
ATOM 1670 C CA . HIS A 1 214 ? -17.770 -10.151 6.177 1.00 96.12 214 HIS A CA 1
ATOM 1671 C C . HIS A 1 214 ? -18.834 -11.206 6.517 1.00 96.12 214 HIS A C 1
ATOM 1673 O O . HIS A 1 214 ? -19.806 -10.904 7.205 1.00 96.12 214 HIS A O 1
ATOM 1679 N N . SER A 1 215 ? -18.625 -12.466 6.126 1.00 94.19 215 SER A N 1
ATOM 1680 C CA . SER A 1 215 ? -19.537 -13.573 6.448 1.00 94.19 215 SER A CA 1
ATOM 1681 C C . SER A 1 215 ? -19.628 -13.837 7.952 1.00 94.19 215 SER A C 1
ATOM 1683 O O . SER A 1 215 ? -20.700 -14.157 8.462 1.00 94.19 215 SER A O 1
ATOM 1685 N N . GLU A 1 216 ? -18.514 -13.706 8.677 1.00 93.00 216 GLU A N 1
ATOM 1686 C CA . GLU A 1 216 ? -18.490 -13.912 10.124 1.00 93.00 216 GLU A CA 1
ATOM 1687 C C . GLU A 1 216 ? -19.147 -12.752 10.874 1.00 93.00 216 GLU A C 1
ATOM 1689 O O . GLU A 1 216 ? -19.926 -12.991 11.794 1.00 93.00 216 GLU A O 1
ATOM 1694 N N . PHE A 1 217 ? -18.859 -11.501 10.513 1.00 95.12 217 PHE A N 1
ATOM 1695 C CA . PHE A 1 217 ? -19.210 -10.329 11.321 1.00 95.12 217 PHE A CA 1
ATOM 1696 C C . PHE A 1 217 ? -20.379 -9.501 10.778 1.00 95.12 217 PHE A C 1
ATOM 1698 O O . PHE A 1 217 ? -20.950 -8.720 11.542 1.00 95.12 217 PHE A O 1
ATOM 1705 N N . GLY A 1 218 ? -20.774 -9.707 9.520 1.00 95.38 218 GLY A N 1
ATOM 1706 C CA . GLY A 1 218 ? -21.715 -8.860 8.778 1.00 95.38 218 GLY A CA 1
ATOM 1707 C C . GLY A 1 218 ? -21.097 -7.551 8.273 1.00 95.38 218 GLY A C 1
ATOM 1708 O O . GLY A 1 218 ? -21.819 -6.692 7.784 1.00 95.38 218 GLY A O 1
ATOM 1709 N N . VAL A 1 219 ? -19.784 -7.378 8.457 1.00 97.88 219 VAL A N 1
ATOM 1710 C CA . VAL A 1 219 ? -18.988 -6.220 8.039 1.00 97.88 219 VAL A CA 1
ATOM 1711 C C . VAL A 1 219 ? -17.515 -6.636 7.971 1.00 97.88 219 VAL A C 1
ATOM 1713 O O . VAL A 1 219 ? -17.077 -7.482 8.755 1.00 97.88 219 VAL A O 1
ATOM 1716 N N . ALA A 1 220 ? -16.744 -6.050 7.061 1.00 98.31 220 ALA A N 1
ATOM 1717 C CA . ALA A 1 220 ? -15.296 -6.199 6.991 1.00 98.31 220 ALA A CA 1
ATOM 1718 C C . ALA A 1 220 ? -14.629 -4.826 6.869 1.00 98.31 220 ALA A C 1
ATOM 1720 O O . ALA A 1 220 ? -14.971 -4.034 5.993 1.00 98.31 220 ALA A O 1
ATOM 1721 N N . TYR A 1 221 ? -13.655 -4.569 7.737 1.00 98.81 221 TYR A N 1
ATOM 1722 C CA . TYR A 1 221 ? -12.777 -3.408 7.675 1.00 98.81 221 TYR A CA 1
ATOM 1723 C C . TYR A 1 221 ? -11.403 -3.845 7.191 1.00 98.81 221 TYR A C 1
ATOM 1725 O O . TYR A 1 221 ? -10.819 -4.802 7.700 1.00 98.81 221 TYR A O 1
ATOM 1733 N N . HIS A 1 222 ? -10.882 -3.134 6.206 1.00 98.75 222 HIS A N 1
ATOM 1734 C CA . HIS A 1 222 ? -9.638 -3.450 5.531 1.00 98.75 222 HIS A CA 1
ATOM 1735 C C . HIS A 1 222 ? -8.740 -2.209 5.481 1.00 98.75 222 HIS A C 1
ATOM 1737 O O . HIS A 1 222 ? -9.187 -1.130 5.100 1.00 98.75 222 HIS A O 1
ATOM 1743 N N . ILE A 1 223 ? -7.483 -2.357 5.900 1.00 98.88 223 ILE A N 1
ATOM 1744 C CA . ILE A 1 223 ? -6.450 -1.320 5.826 1.00 98.88 223 ILE A CA 1
ATOM 1745 C C . ILE A 1 223 ? -5.313 -1.810 4.918 1.00 98.88 223 ILE A C 1
ATOM 1747 O O . ILE A 1 223 ? -4.544 -2.688 5.309 1.00 98.88 223 ILE A O 1
ATOM 1751 N N . ASP A 1 224 ? -5.201 -1.191 3.744 1.00 98.75 224 ASP A N 1
ATOM 1752 C CA . ASP A 1 224 ? -4.103 -1.299 2.776 1.00 98.75 224 ASP A CA 1
ATOM 1753 C C . ASP A 1 224 ? -2.933 -0.419 3.220 1.00 98.75 224 ASP A C 1
ATOM 1755 O O . ASP A 1 224 ? -2.947 0.808 3.066 1.00 98.75 224 ASP A O 1
ATOM 1759 N N . PHE A 1 225 ? -1.950 -1.034 3.881 1.00 98.69 225 PHE A N 1
ATOM 1760 C CA . PHE A 1 225 ? -0.888 -0.330 4.590 1.00 98.69 225 PHE A CA 1
ATOM 1761 C C . PHE A 1 225 ? 0.390 -0.228 3.753 1.00 98.69 225 PHE A C 1
ATOM 1763 O O . PHE A 1 225 ? 0.993 -1.216 3.315 1.00 98.69 225 PHE A O 1
ATOM 1770 N N . HIS A 1 226 ? 0.863 1.005 3.631 1.00 98.75 226 HIS A N 1
ATOM 1771 C CA . HIS A 1 226 ? 1.984 1.423 2.810 1.00 98.75 226 HIS A CA 1
ATOM 1772 C C . HIS A 1 226 ? 2.969 2.308 3.566 1.00 98.75 226 HIS A C 1
ATOM 1774 O O . HIS A 1 226 ? 2.713 2.808 4.666 1.00 98.75 226 HIS A O 1
ATOM 1780 N N . SER A 1 227 ? 4.113 2.550 2.927 1.00 98.38 227 SER A N 1
ATOM 1781 C CA . SER A 1 227 ? 4.970 3.664 3.307 1.00 98.38 227 SER A CA 1
ATOM 1782 C C . SER A 1 227 ? 5.411 4.486 2.107 1.00 98.38 227 SER A C 1
ATOM 1784 O O . SER A 1 227 ? 5.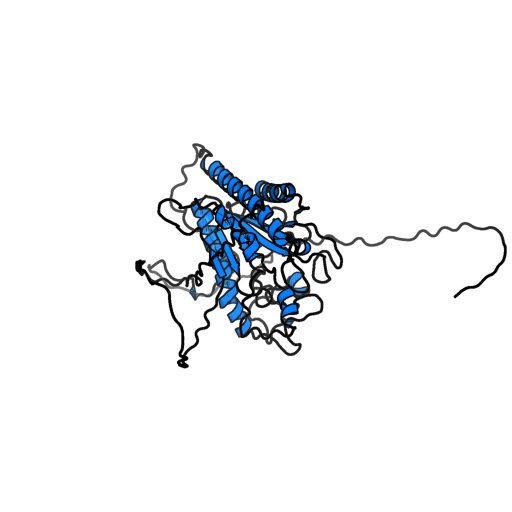917 3.981 1.098 1.00 98.38 227 SER A O 1
ATOM 1786 N N . MET A 1 228 ? 5.321 5.799 2.261 1.00 97.19 228 MET A N 1
ATOM 1787 C CA . MET A 1 228 ? 5.637 6.771 1.230 1.00 97.19 228 MET A CA 1
ATOM 1788 C C . MET A 1 228 ? 7.005 7.410 1.458 1.00 97.19 228 MET A C 1
ATOM 1790 O O . MET A 1 228 ? 7.496 7.522 2.583 1.00 97.19 228 MET A O 1
ATOM 1794 N N . LYS A 1 229 ? 7.620 7.868 0.361 1.00 96.19 229 LYS A N 1
ATOM 1795 C CA . LYS A 1 229 ? 8.848 8.671 0.428 1.00 96.19 229 LYS A CA 1
ATOM 1796 C C . LYS A 1 229 ? 8.653 9.886 1.326 1.00 96.19 229 LYS A C 1
ATOM 1798 O O . LYS A 1 229 ? 7.563 10.461 1.304 1.00 96.19 229 LYS A O 1
ATOM 1803 N N . SER A 1 230 ? 9.704 10.291 2.035 1.00 95.50 230 SER A N 1
ATOM 1804 C CA . SER A 1 230 ? 9.636 11.428 2.962 1.00 95.50 230 SER A CA 1
ATOM 1805 C C . SER A 1 230 ? 9.218 12.736 2.297 1.00 95.50 230 SER A C 1
ATOM 1807 O O . SER A 1 230 ? 8.497 13.536 2.887 1.00 95.50 230 SER A O 1
ATOM 1809 N N . HIS A 1 231 ? 9.613 12.899 1.036 1.00 95.38 231 HIS A N 1
ATOM 1810 C CA . HIS A 1 231 ? 9.278 14.038 0.200 1.00 95.38 231 HIS A CA 1
ATOM 1811 C C . HIS A 1 231 ? 8.728 13.573 -1.150 1.00 95.38 231 HIS A C 1
ATOM 1813 O O . HIS A 1 231 ? 9.017 12.463 -1.628 1.00 95.38 231 HIS A O 1
ATOM 1819 N N . GLY A 1 232 ? 7.945 14.441 -1.784 1.00 92.88 232 GLY A N 1
ATOM 1820 C CA . GLY A 1 232 ? 7.531 14.275 -3.169 1.00 92.88 232 GLY A CA 1
ATOM 1821 C C . GLY A 1 232 ? 8.711 14.292 -4.147 1.00 92.88 232 GLY A C 1
ATOM 1822 O O . GLY A 1 232 ? 9.770 14.869 -3.889 1.00 92.88 232 GLY A O 1
ATOM 1823 N N . ASN A 1 233 ? 8.544 13.622 -5.286 1.00 92.25 233 ASN A N 1
ATOM 1824 C CA . ASN A 1 233 ? 9.520 13.575 -6.372 1.00 92.25 233 ASN A CA 1
ATOM 1825 C C . ASN A 1 233 ? 8.821 13.663 -7.739 1.00 92.25 233 ASN A C 1
ATOM 1827 O O . ASN A 1 233 ? 7.598 13.685 -7.826 1.00 92.25 233 ASN A O 1
ATOM 1831 N N . ALA A 1 234 ? 9.596 13.685 -8.825 1.00 91.25 234 ALA A N 1
ATOM 1832 C CA . ALA A 1 234 ? 9.069 13.835 -10.186 1.00 91.25 234 ALA A CA 1
ATOM 1833 C C . ALA A 1 234 ? 8.067 12.740 -10.621 1.00 91.25 234 ALA A C 1
ATOM 1835 O O . ALA A 1 234 ? 7.340 12.922 -11.591 1.00 91.25 234 ALA A O 1
ATOM 1836 N N . MET A 1 235 ? 8.021 11.599 -9.927 1.00 90.88 235 MET A N 1
ATOM 1837 C CA . MET A 1 235 ? 7.086 10.508 -10.212 1.00 90.88 235 MET A CA 1
ATOM 1838 C C . MET A 1 235 ? 5.834 10.533 -9.319 1.00 90.88 235 MET A C 1
ATOM 1840 O O . MET A 1 235 ? 4.930 9.714 -9.513 1.00 90.88 235 MET A O 1
ATOM 1844 N N . THR A 1 236 ? 5.738 11.441 -8.342 1.00 89.94 236 THR A N 1
ATOM 1845 C CA . THR A 1 236 ? 4.607 11.513 -7.403 1.00 89.94 236 THR A CA 1
ATOM 1846 C C . THR A 1 236 ? 3.672 12.693 -7.714 1.00 89.94 236 THR A C 1
ATOM 1848 O O . THR A 1 236 ? 4.102 13.660 -8.335 1.00 89.94 236 THR A O 1
ATOM 1851 N N . PRO A 1 237 ? 2.366 12.615 -7.372 1.00 86.69 237 PRO A N 1
ATOM 1852 C CA . PRO A 1 237 ? 1.369 13.631 -7.762 1.00 86.69 237 PRO A CA 1
ATOM 1853 C C . PRO A 1 237 ? 1.603 15.023 -7.179 1.00 86.69 237 PRO A C 1
ATOM 1855 O O . PRO A 1 237 ? 1.224 16.012 -7.785 1.00 86.69 237 PRO A O 1
ATOM 1858 N N . ASP A 1 238 ? 2.242 15.080 -6.022 1.00 91.38 238 ASP A N 1
ATOM 1859 C CA . ASP A 1 238 ? 2.612 16.289 -5.292 1.00 91.38 238 ASP A CA 1
ATOM 1860 C C . ASP A 1 238 ? 3.882 16.979 -5.821 1.00 91.38 238 ASP A C 1
ATOM 1862 O O . ASP A 1 238 ? 4.185 18.089 -5.398 1.00 91.38 238 ASP A O 1
ATOM 1866 N N . GLY A 1 239 ? 4.610 16.363 -6.759 1.00 88.88 239 GLY A N 1
ATOM 1867 C CA . GLY A 1 239 ? 5.802 16.956 -7.368 1.00 88.88 239 GLY A CA 1
ATOM 1868 C C . GLY A 1 239 ? 7.051 16.931 -6.480 1.00 88.88 239 GLY A C 1
ATOM 1869 O O . GLY A 1 239 ? 7.050 16.432 -5.356 1.00 88.88 239 GLY A O 1
ATOM 1870 N N . ALA A 1 240 ? 8.172 17.421 -7.016 1.00 89.88 240 ALA A N 1
ATOM 1871 C CA . ALA A 1 240 ? 9.475 17.327 -6.360 1.00 89.88 240 ALA A CA 1
ATOM 1872 C C . ALA A 1 240 ? 9.624 18.285 -5.168 1.00 89.88 240 ALA A C 1
ATOM 1874 O O . ALA A 1 240 ? 9.352 19.475 -5.286 1.00 89.88 240 ALA A O 1
ATOM 1875 N N . GLY A 1 241 ? 10.109 17.761 -4.039 1.00 90.31 241 GLY A N 1
ATOM 1876 C CA . GLY A 1 241 ? 10.392 18.540 -2.830 1.00 90.31 241 GLY A CA 1
ATOM 1877 C C . GLY A 1 241 ? 9.175 18.816 -1.944 1.00 90.31 241 GLY A C 1
ATOM 1878 O O . GLY A 1 241 ? 9.334 19.440 -0.900 1.00 90.31 241 GLY A O 1
ATOM 1879 N N . ALA A 1 242 ? 7.982 18.340 -2.315 1.00 92.75 242 ALA A N 1
ATOM 1880 C CA . ALA A 1 242 ? 6.784 18.518 -1.504 1.00 92.75 242 ALA A CA 1
ATOM 1881 C C . ALA A 1 242 ? 6.934 17.845 -0.131 1.00 92.75 242 ALA A C 1
ATOM 1883 O O . ALA A 1 242 ? 7.221 16.646 -0.047 1.00 92.75 242 ALA A O 1
ATOM 1884 N N . THR A 1 243 ? 6.728 18.620 0.934 1.00 92.62 243 THR A N 1
ATOM 1885 C CA . THR A 1 243 ? 6.658 18.113 2.308 1.00 92.62 243 THR A CA 1
ATOM 1886 C C . THR A 1 243 ? 5.400 17.273 2.481 1.00 92.62 243 THR A C 1
ATOM 1888 O O . THR A 1 243 ? 4.337 17.612 1.958 1.00 92.62 243 THR A O 1
ATOM 1891 N N . ARG A 1 244 ? 5.512 16.181 3.234 1.00 95.69 244 ARG A N 1
ATOM 1892 C CA . ARG A 1 244 ? 4.407 15.261 3.504 1.00 95.69 244 ARG A CA 1
ATOM 1893 C C . ARG A 1 244 ? 4.108 15.190 4.995 1.00 95.69 244 ARG A C 1
ATOM 1895 O O . ARG A 1 244 ? 5.043 15.325 5.783 1.00 95.69 244 ARG A O 1
ATOM 1902 N N . PRO A 1 245 ? 2.841 14.950 5.370 1.00 97.81 245 PRO A N 1
ATOM 1903 C CA . PRO A 1 245 ? 2.502 14.621 6.748 1.00 97.81 245 PRO A CA 1
ATOM 1904 C C . PRO A 1 245 ? 3.156 13.297 7.159 1.00 97.81 245 PRO A C 1
ATOM 1906 O O . PRO A 1 245 ? 3.724 12.578 6.328 1.00 97.81 245 PRO A O 1
ATOM 1909 N N . ASP A 1 246 ? 3.049 12.969 8.439 1.00 98.69 246 ASP A N 1
ATOM 1910 C CA . ASP A 1 246 ? 3.494 11.690 8.988 1.00 98.69 246 ASP A CA 1
ATOM 1911 C C . ASP A 1 246 ? 2.660 10.535 8.424 1.00 98.69 246 ASP A C 1
ATOM 1913 O O . ASP A 1 246 ? 3.214 9.490 8.079 1.00 98.69 246 ASP A O 1
ATOM 1917 N N . PHE A 1 247 ? 1.352 10.752 8.248 1.00 98.88 247 PHE A N 1
ATOM 1918 C CA . PHE A 1 247 ? 0.431 9.792 7.644 1.00 98.88 247 PHE A CA 1
ATOM 1919 C C . PHE A 1 247 ? -0.500 10.431 6.611 1.00 98.88 247 PHE A C 1
ATOM 1921 O O . PHE A 1 247 ? -0.946 11.568 6.757 1.00 98.88 247 PHE A O 1
ATOM 1928 N N . VAL A 1 248 ? -0.849 9.660 5.582 1.00 98.81 248 VAL A N 1
ATOM 1929 C CA . VAL A 1 248 ? -1.971 9.957 4.681 1.00 98.81 248 VAL A CA 1
ATOM 1930 C C . VAL A 1 248 ? -2.974 8.819 4.780 1.00 98.81 248 VAL A C 1
ATOM 1932 O O . VAL A 1 248 ? -2.604 7.661 4.591 1.00 98.81 248 VAL A O 1
ATOM 1935 N N . VAL A 1 249 ? -4.238 9.149 5.033 1.00 98.88 249 VAL A N 1
ATOM 1936 C CA . VAL A 1 249 ? -5.356 8.200 5.003 1.00 98.88 249 VAL A CA 1
ATOM 1937 C C . VAL A 1 249 ? -6.169 8.443 3.735 1.00 98.88 249 VAL A C 1
ATOM 1939 O O . VAL A 1 249 ? -6.672 9.542 3.512 1.00 98.88 249 VAL A O 1
ATOM 1942 N N . GLY A 1 250 ? -6.271 7.439 2.872 1.00 98.62 250 GLY A N 1
ATOM 1943 C CA . GLY A 1 250 ? -7.043 7.486 1.633 1.00 98.62 250 GLY A CA 1
ATOM 1944 C C . GLY A 1 250 ? -8.258 6.571 1.703 1.00 98.62 250 GLY A C 1
ATOM 1945 O O . GLY A 1 250 ? -8.138 5.425 2.119 1.00 98.62 250 GLY A O 1
ATOM 1946 N N . ASP A 1 251 ? -9.416 7.054 1.271 1.00 98.50 251 ASP A N 1
ATOM 1947 C CA . ASP A 1 251 ? -10.673 6.290 1.231 1.00 98.50 251 ASP A CA 1
ATOM 1948 C C . ASP A 1 251 ? -11.409 6.429 -0.111 1.00 98.50 251 ASP A C 1
ATOM 1950 O O . ASP A 1 251 ? -12.617 6.203 -0.216 1.00 98.50 251 ASP A O 1
ATOM 1954 N N . LEU A 1 252 ? -10.666 6.836 -1.143 1.00 98.00 252 LEU A N 1
ATOM 1955 C CA . LEU A 1 252 ? -11.168 7.242 -2.450 1.00 98.00 252 LEU A CA 1
ATOM 1956 C C . LEU A 1 252 ? -12.247 8.326 -2.339 1.00 98.00 252 LEU A C 1
ATOM 1958 O O . LEU A 1 252 ? -13.254 8.288 -3.039 1.00 98.00 252 LEU A O 1
ATOM 1962 N N . ARG A 1 253 ? -12.027 9.311 -1.458 1.00 97.88 253 ARG A N 1
ATOM 1963 C CA . ARG A 1 253 ? -12.960 10.426 -1.212 1.00 97.88 253 ARG A CA 1
ATOM 1964 C C . ARG A 1 253 ? -14.342 9.929 -0.767 1.00 97.88 253 ARG A C 1
ATOM 1966 O O . ARG A 1 253 ? -15.367 10.437 -1.211 1.00 97.88 253 ARG A O 1
ATOM 1973 N N . GLY A 1 254 ? -14.346 8.926 0.105 1.00 97.31 254 GLY A N 1
ATOM 1974 C CA . GLY A 1 254 ? -15.540 8.305 0.676 1.00 97.31 254 GLY A CA 1
ATOM 1975 C C . GLY A 1 254 ? -16.180 7.212 -0.184 1.00 97.31 254 GLY A C 1
ATOM 1976 O O . GLY A 1 254 ? -17.188 6.640 0.227 1.00 97.31 254 GLY A O 1
ATOM 1977 N N . SER A 1 255 ? -15.634 6.881 -1.361 1.00 97.88 255 SER A N 1
ATOM 1978 C CA . SER A 1 255 ? -16.216 5.823 -2.199 1.00 97.88 255 SER A CA 1
ATOM 1979 C C . SER A 1 255 ? -15.865 4.408 -1.719 1.00 97.88 255 SER A C 1
ATOM 1981 O O . SER A 1 255 ? -16.593 3.468 -2.039 1.00 97.88 255 SER A O 1
ATOM 1983 N N . ALA A 1 256 ? -14.775 4.236 -0.958 1.00 98.06 256 ALA A N 1
ATOM 1984 C CA . ALA A 1 256 ? -14.305 2.927 -0.487 1.00 98.06 256 ALA A CA 1
ATOM 1985 C C . ALA A 1 256 ? -14.635 2.626 0.982 1.00 98.06 256 ALA A C 1
ATOM 1987 O O . ALA A 1 256 ? -14.525 1.475 1.404 1.00 98.06 256 ALA A O 1
ATOM 1988 N N . CYS A 1 257 ? -15.025 3.626 1.773 1.00 98.31 257 CYS A N 1
ATOM 1989 C CA . CYS A 1 257 ? -15.148 3.497 3.221 1.00 98.31 257 CYS A CA 1
ATOM 1990 C C . CYS A 1 257 ? -16.274 4.367 3.791 1.00 98.31 257 CYS A C 1
ATOM 1992 O O . CYS A 1 257 ? -16.610 5.403 3.226 1.00 98.31 257 CYS A O 1
ATOM 1994 N N . GLU A 1 258 ? -16.846 3.950 4.926 1.00 97.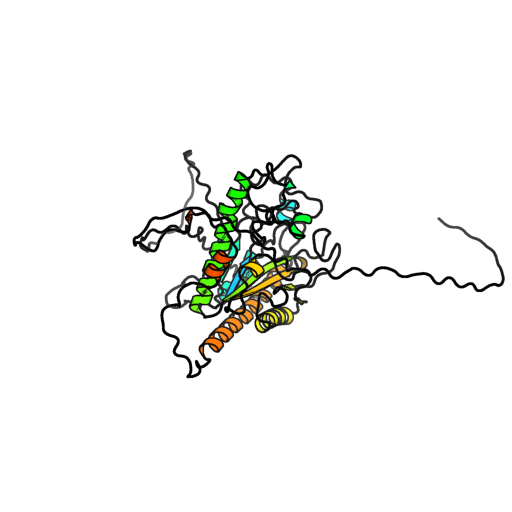56 258 GLU A N 1
ATOM 1995 C CA . GLU A 1 258 ? -17.734 4.822 5.701 1.00 97.56 258 GLU A CA 1
ATOM 1996 C C . GLU A 1 258 ? -16.920 5.909 6.428 1.00 97.56 258 GLU A C 1
ATOM 1998 O O . GLU A 1 258 ? -15.812 5.619 6.900 1.00 97.56 258 GLU A O 1
ATOM 2003 N N . PRO A 1 259 ? -17.447 7.142 6.544 1.00 98.31 259 PRO A N 1
ATOM 2004 C CA . PRO A 1 259 ? -16.705 8.256 7.125 1.00 98.31 259 PRO A CA 1
ATOM 2005 C C . PRO A 1 259 ? -16.319 8.002 8.585 1.00 98.31 259 PRO A C 1
ATOM 2007 O O . PRO A 1 259 ? -15.229 8.389 8.996 1.00 98.31 259 PRO A O 1
ATOM 2010 N N . GLU A 1 260 ? -17.143 7.293 9.365 1.00 98.38 260 GLU A N 1
ATOM 2011 C CA . GLU A 1 260 ? -16.846 7.032 10.776 1.00 98.38 260 GLU A CA 1
ATOM 2012 C C . GLU A 1 260 ? -15.590 6.172 10.976 1.00 98.38 260 GLU A C 1
ATOM 2014 O O . GLU A 1 260 ? -14.873 6.368 11.959 1.00 98.38 260 GLU A O 1
ATOM 2019 N N . PHE A 1 261 ? -15.300 5.241 10.058 1.00 98.69 261 PHE A N 1
ATOM 2020 C CA . PHE A 1 261 ? -14.071 4.450 10.131 1.00 98.69 261 PHE A CA 1
ATOM 2021 C C . PHE A 1 261 ? -12.853 5.276 9.706 1.00 98.69 261 PHE A C 1
ATOM 2023 O O . PHE A 1 261 ? -11.839 5.237 10.406 1.00 98.69 261 PHE A O 1
ATOM 2030 N N . THR A 1 262 ? -12.965 6.076 8.634 1.00 98.81 262 THR A N 1
ATOM 2031 C CA . THR A 1 262 ? -11.910 7.020 8.221 1.00 98.81 262 THR A CA 1
ATOM 2032 C C . THR A 1 262 ? -11.551 7.961 9.372 1.00 98.81 262 THR A C 1
ATOM 2034 O O . THR A 1 262 ? -10.386 8.059 9.754 1.00 98.81 262 THR A O 1
ATOM 2037 N N . GLU A 1 263 ? -12.549 8.611 9.974 1.00 98.69 263 GLU A N 1
ATOM 2038 C CA . GLU A 1 263 ? -12.355 9.536 11.093 1.00 98.69 263 GLU A CA 1
ATOM 2039 C C . GLU A 1 263 ? -11.736 8.856 12.312 1.00 98.69 263 GLU A C 1
ATOM 2041 O O . GLU A 1 263 ? -10.877 9.441 12.966 1.00 98.69 263 GLU A O 1
ATOM 2046 N N . MET A 1 264 ? -12.150 7.628 12.631 1.00 98.50 264 MET A N 1
ATOM 2047 C CA . MET A 1 264 ? -11.589 6.895 13.763 1.00 98.50 264 MET A CA 1
ATOM 2048 C C . MET A 1 264 ? -10.108 6.567 13.548 1.00 98.50 264 MET A C 1
ATOM 2050 O O . MET A 1 264 ? -9.313 6.796 14.457 1.00 98.50 264 MET A O 1
ATOM 2054 N N . VAL A 1 265 ? -9.717 6.091 12.359 1.00 98.88 265 VAL A N 1
ATOM 2055 C CA . VAL A 1 265 ? -8.305 5.798 12.057 1.00 98.88 265 VAL A CA 1
ATOM 2056 C C . VAL A 1 265 ? -7.462 7.073 12.087 1.00 98.88 265 VAL A C 1
ATOM 2058 O O . VAL A 1 265 ? -6.373 7.061 12.657 1.00 98.88 265 VAL A O 1
ATOM 2061 N N . VAL A 1 266 ? -7.969 8.178 11.528 1.00 98.88 266 VAL A N 1
ATOM 2062 C CA . VAL A 1 266 ? -7.297 9.487 11.581 1.00 98.88 266 VAL A CA 1
ATOM 2063 C C . VAL A 1 266 ? -7.080 9.925 13.028 1.00 98.88 266 VAL A C 1
ATOM 2065 O O . VAL A 1 266 ? -5.942 10.187 13.405 1.00 98.88 266 VAL A O 1
ATOM 2068 N N . ARG A 1 267 ? -8.129 9.919 13.861 1.00 98.81 267 ARG A N 1
ATOM 2069 C CA . ARG A 1 267 ? -8.024 10.321 15.274 1.00 98.81 267 ARG A CA 1
ATOM 2070 C C . ARG A 1 267 ? -7.052 9.441 16.054 1.00 98.81 267 ARG A C 1
ATOM 2072 O O . ARG A 1 267 ? -6.233 9.966 16.792 1.00 98.81 267 ARG A O 1
ATOM 2079 N N . ALA A 1 268 ? -7.089 8.123 15.851 1.00 98.75 268 ALA A N 1
ATOM 2080 C CA . ALA A 1 268 ? -6.173 7.209 16.531 1.00 98.75 268 ALA A CA 1
ATOM 2081 C C . ALA A 1 268 ? -4.698 7.513 16.201 1.00 98.75 268 ALA A C 1
ATOM 2083 O O . ALA A 1 268 ? -3.842 7.384 17.072 1.00 98.75 268 ALA A O 1
ATOM 2084 N N . LEU A 1 269 ? -4.396 7.928 14.965 1.00 98.88 269 LEU A N 1
ATOM 2085 C CA . LEU A 1 269 ? -3.055 8.366 14.563 1.00 98.88 269 LEU A CA 1
ATOM 2086 C C . LEU A 1 269 ? -2.700 9.749 15.141 1.00 98.88 269 LEU A C 1
ATOM 2088 O O . LEU A 1 269 ? -1.587 9.940 15.627 1.00 98.88 269 LEU A O 1
ATOM 2092 N N . GLU A 1 270 ? -3.629 10.705 15.110 1.00 98.75 270 GLU A N 1
ATOM 2093 C CA . GLU A 1 270 ? -3.430 12.053 15.665 1.00 98.75 270 GLU A CA 1
ATOM 2094 C C . GLU A 1 270 ? -3.224 12.036 17.189 1.00 98.75 270 GLU A C 1
ATOM 2096 O O . GLU A 1 270 ? -2.410 12.804 17.703 1.00 98.75 270 GLU A O 1
ATOM 2101 N N . ASP A 1 271 ? -3.884 11.125 17.909 1.00 98.50 271 ASP A N 1
ATOM 2102 C CA . ASP A 1 271 ? -3.729 10.932 19.358 1.00 98.50 271 ASP A CA 1
ATOM 2103 C C . ASP A 1 271 ? -2.313 10.456 19.745 1.00 98.50 271 ASP A C 1
ATOM 2105 O O . ASP A 1 271 ? -1.848 10.715 20.857 1.00 98.50 271 ASP A O 1
ATOM 2109 N N . GLU A 1 272 ? -1.589 9.814 18.821 1.00 98.50 272 GLU A N 1
ATOM 2110 C CA . GLU A 1 272 ? -0.163 9.481 18.971 1.00 98.50 272 GLU A CA 1
ATOM 2111 C C . GLU A 1 272 ? 0.765 10.665 18.620 1.00 98.50 272 GLU A C 1
ATOM 2113 O O . GLU A 1 272 ? 1.991 10.556 18.693 1.00 98.50 272 GLU A O 1
ATOM 2118 N N . GLY A 1 273 ? 0.193 11.822 18.272 1.00 98.31 273 GLY A N 1
ATOM 2119 C CA . GLY A 1 273 ? 0.902 13.067 17.983 1.00 98.31 273 GLY A CA 1
ATOM 2120 C C . GLY A 1 273 ? 1.362 13.220 16.534 1.00 98.31 273 GLY A C 1
ATOM 2121 O O . GLY A 1 273 ? 2.183 14.096 16.253 1.00 98.31 273 GLY A O 1
ATOM 2122 N N . TRP A 1 274 ? 0.870 12.386 15.616 1.00 98.62 274 TRP A N 1
ATOM 2123 C CA . TRP A 1 274 ? 1.235 12.452 14.204 1.00 98.62 274 TRP A CA 1
ATOM 2124 C C . TRP A 1 274 ? 0.388 13.446 13.419 1.00 98.62 274 TRP A C 1
ATOM 2126 O O . TRP A 1 274 ? -0.815 13.583 13.627 1.00 98.62 274 TRP A O 1
ATOM 2136 N N . SER A 1 275 ? 1.019 14.105 12.450 1.00 98.69 275 SER A N 1
ATOM 2137 C CA . SER A 1 275 ? 0.302 14.865 11.431 1.00 98.69 275 SER A CA 1
ATOM 2138 C C . SER A 1 275 ? -0.354 13.919 10.423 1.00 98.69 275 SER A C 1
ATOM 2140 O O . SER A 1 275 ? 0.302 13.034 9.867 1.00 98.69 275 SER A O 1
ATOM 2142 N N . VAL A 1 276 ? -1.646 14.115 10.156 1.00 98.75 276 VAL A N 1
ATOM 2143 C CA . VAL A 1 276 ? -2.417 13.264 9.243 1.00 98.75 276 VAL A CA 1
ATOM 2144 C C . VAL A 1 276 ? -3.089 14.117 8.173 1.00 98.75 276 VAL A C 1
ATOM 2146 O O . VAL A 1 276 ? -3.679 15.156 8.461 1.00 98.75 276 VAL A O 1
ATOM 2149 N N . SER A 1 277 ? -3.016 13.689 6.915 1.00 98.44 277 SER A N 1
ATOM 2150 C CA . SER A 1 277 ? -3.869 14.220 5.849 1.00 98.44 277 SER A CA 1
ATOM 2151 C C . SER A 1 277 ? -4.837 13.157 5.350 1.00 98.44 277 SER A C 1
ATOM 2153 O O . SER A 1 277 ? -4.567 11.958 5.408 1.00 98.44 277 SER A O 1
ATOM 2155 N N . VAL A 1 278 ? -5.961 13.608 4.795 1.00 98.62 278 VAL A N 1
ATOM 2156 C CA . VAL A 1 278 ? -6.954 12.727 4.181 1.00 98.62 278 VAL A CA 1
ATOM 2157 C C . VAL A 1 278 ? -6.966 12.942 2.670 1.00 98.62 278 VAL A C 1
ATOM 2159 O O . VAL A 1 278 ? -7.050 14.071 2.182 1.00 98.62 278 VAL A O 1
ATOM 2162 N N . ASN A 1 279 ? -6.855 11.848 1.921 1.00 98.19 279 ASN A N 1
ATOM 2163 C CA . ASN A 1 279 ? -6.892 11.776 0.461 1.00 98.19 279 ASN A CA 1
ATOM 2164 C C . ASN A 1 279 ? -5.836 12.606 -0.304 1.00 98.19 279 ASN A C 1
ATOM 2166 O O . ASN A 1 279 ? -5.957 12.787 -1.519 1.00 98.19 279 ASN A O 1
ATOM 2170 N N . LYS A 1 280 ? -4.797 13.128 0.367 1.00 95.75 280 LYS A N 1
ATOM 2171 C CA . LYS A 1 280 ? -3.779 13.998 -0.249 1.00 95.75 280 LYS A CA 1
ATOM 2172 C C . LYS A 1 280 ? -2.361 13.667 0.227 1.00 95.75 280 LYS A C 1
ATOM 2174 O O . LYS A 1 280 ? -2.118 13.739 1.426 1.00 95.75 280 LYS A O 1
ATOM 2179 N N . PRO A 1 281 ? -1.401 13.391 -0.674 1.00 95.00 281 PRO A N 1
ATOM 2180 C CA . PRO A 1 281 ? -1.541 13.289 -2.133 1.00 95.00 281 PRO A CA 1
ATOM 2181 C C . PRO A 1 281 ? -2.096 11.937 -2.613 1.00 95.00 281 PRO A C 1
ATOM 2183 O O . PRO A 1 281 ? -2.217 11.717 -3.818 1.00 95.00 281 PRO A O 1
ATOM 2186 N N . TYR A 1 282 ? -2.401 11.019 -1.694 1.00 96.19 282 TYR A N 1
ATOM 2187 C CA . TYR A 1 282 ? -2.862 9.671 -2.006 1.00 96.19 282 TYR A CA 1
ATOM 2188 C C . TYR A 1 282 ? -4.294 9.476 -1.513 1.00 96.19 282 TYR A C 1
ATOM 2190 O O . TYR A 1 282 ? -4.543 9.454 -0.313 1.00 96.19 282 TYR A O 1
ATOM 2198 N N . ALA A 1 283 ? -5.234 9.342 -2.450 1.00 97.00 283 ALA A N 1
ATOM 2199 C CA . ALA A 1 283 ? -6.630 9.031 -2.146 1.00 97.00 283 ALA A CA 1
ATOM 2200 C C . ALA A 1 283 ? -6.907 7.528 -2.025 1.00 97.00 283 ALA A C 1
ATOM 2202 O O . ALA A 1 283 ? -7.949 7.144 -1.520 1.00 97.00 283 ALA A O 1
ATOM 2203 N N . GLY A 1 284 ? -5.996 6.674 -2.491 1.00 93.75 284 GLY A N 1
ATOM 2204 C CA . GLY A 1 284 ? -6.222 5.234 -2.602 1.00 93.75 284 GLY A CA 1
ATOM 2205 C C . GLY A 1 284 ? -5.954 4.701 -4.010 1.00 93.75 284 GLY A C 1
ATOM 2206 O O . GLY A 1 284 ? -6.041 5.428 -5.011 1.00 93.75 284 GLY A O 1
ATOM 2207 N N . ALA A 1 285 ? -5.613 3.418 -4.101 1.00 92.38 285 ALA A N 1
ATOM 2208 C CA . ALA A 1 285 ? -5.212 2.768 -5.345 1.00 92.38 285 ALA A CA 1
ATOM 2209 C C . ALA A 1 285 ? -6.112 1.573 -5.727 1.00 92.38 285 ALA A C 1
ATOM 2211 O O . ALA A 1 285 ? -7.328 1.611 -5.530 1.00 92.38 285 ALA A O 1
ATOM 2212 N N . GLY A 1 286 ? -5.539 0.578 -6.412 1.00 93.38 286 GLY A N 1
ATOM 2213 C CA . GLY A 1 286 ? -6.277 -0.500 -7.070 1.00 93.38 286 GLY A CA 1
ATOM 2214 C C . GLY A 1 286 ? -6.991 -1.438 -6.100 1.00 93.38 286 GLY A C 1
ATOM 2215 O O . GLY A 1 286 ? -8.117 -1.833 -6.381 1.00 93.38 286 GLY A O 1
ATOM 2216 N N . VAL A 1 287 ? -6.380 -1.745 -4.954 1.00 95.81 287 VAL A N 1
ATOM 2217 C CA . VAL A 1 287 ? -6.968 -2.622 -3.930 1.00 95.81 287 VAL A CA 1
ATOM 2218 C C . VAL A 1 287 ? -8.263 -2.014 -3.388 1.00 95.81 287 VAL A C 1
ATOM 2220 O O . VAL A 1 287 ? -9.302 -2.670 -3.419 1.00 95.81 287 VAL A O 1
ATOM 2223 N N . LEU A 1 288 ? -8.247 -0.734 -2.999 1.00 97.69 288 LEU A N 1
ATOM 2224 C CA . LEU A 1 288 ? -9.450 -0.031 -2.536 1.00 97.69 288 LEU A CA 1
ATOM 2225 C C . LEU A 1 288 ? -10.544 0.009 -3.606 1.00 97.69 288 LEU A C 1
ATOM 2227 O O . LEU A 1 288 ? -11.698 -0.259 -3.293 1.00 97.69 288 LEU A O 1
ATOM 2231 N N . ARG A 1 289 ? -10.196 0.313 -4.867 1.00 96.69 289 ARG A N 1
ATOM 2232 C CA . ARG A 1 289 ? -11.175 0.334 -5.972 1.00 96.69 289 ARG A CA 1
ATOM 2233 C C . ARG A 1 289 ? -11.822 -1.030 -6.198 1.00 96.69 289 ARG A C 1
ATOM 2235 O O . ARG A 1 289 ? -13.000 -1.092 -6.524 1.00 96.69 289 ARG A O 1
ATOM 2242 N N . ARG A 1 290 ? -11.051 -2.104 -6.027 1.00 96.62 290 ARG A N 1
ATOM 2243 C CA . ARG A 1 290 ? -11.497 -3.477 -6.270 1.00 96.62 290 ARG A CA 1
ATOM 2244 C C . ARG A 1 290 ? -12.379 -4.029 -5.153 1.00 96.62 290 ARG A C 1
ATOM 2246 O O . ARG A 1 290 ? -13.342 -4.729 -5.447 1.00 96.62 290 ARG A O 1
ATOM 2253 N N . PHE A 1 291 ? -12.033 -3.762 -3.895 1.00 97.38 291 PHE A N 1
ATOM 2254 C CA . PHE A 1 291 ? -12.688 -4.406 -2.752 1.00 97.38 291 PHE A CA 1
ATOM 2255 C C . PHE A 1 291 ? -13.616 -3.481 -1.960 1.00 97.38 291 PHE A C 1
ATOM 2257 O O . PHE A 1 291 ? -14.530 -3.973 -1.304 1.00 97.38 291 PHE A O 1
ATOM 2264 N N . GLY A 1 292 ? -13.426 -2.161 -2.034 1.00 97.69 292 GLY A N 1
ATOM 2265 C CA . GLY A 1 292 ? -14.256 -1.188 -1.331 1.00 97.69 292 GLY A CA 1
ATOM 2266 C C . GLY A 1 292 ? -15.706 -1.231 -1.811 1.00 97.69 292 GLY A C 1
ATOM 2267 O O . GLY A 1 292 ? -16.015 -0.900 -2.957 1.00 97.69 292 GLY A O 1
ATOM 2268 N N . ALA A 1 293 ? -16.609 -1.613 -0.915 1.00 97.69 293 ALA A N 1
ATOM 2269 C CA . ALA A 1 293 ? -18.043 -1.661 -1.158 1.00 97.69 293 ALA A CA 1
ATOM 2270 C C . ALA A 1 293 ? -18.787 -1.273 0.131 1.00 97.69 293 ALA A C 1
ATOM 2272 O O . ALA A 1 293 ? -19.446 -2.111 0.749 1.00 97.69 293 ALA A O 1
ATOM 2273 N N . PRO A 1 294 ? -18.706 0.001 0.569 1.00 97.19 294 PRO A N 1
ATOM 2274 C CA . PRO A 1 294 ? -19.209 0.413 1.881 1.00 97.19 294 PRO A CA 1
ATOM 2275 C C . PRO A 1 294 ? -20.726 0.225 2.035 1.00 97.19 294 PRO A C 1
ATOM 2277 O O . PRO A 1 294 ? -21.206 0.007 3.142 1.00 97.19 294 PRO A O 1
ATOM 2280 N N . ARG A 1 295 ? -21.488 0.251 0.929 1.00 96.00 295 ARG A N 1
ATOM 2281 C CA . ARG A 1 295 ? -22.929 -0.073 0.926 1.00 96.00 295 ARG A CA 1
ATOM 2282 C C . ARG A 1 295 ? -23.217 -1.545 1.240 1.00 96.00 295 ARG A C 1
ATOM 2284 O O . ARG A 1 295 ? -24.284 -1.843 1.761 1.00 96.00 295 ARG A O 1
ATOM 2291 N N . ASP A 1 296 ? -22.259 -2.419 0.952 1.00 96.06 296 ASP A N 1
ATOM 2292 C CA . ASP A 1 296 ? -22.322 -3.863 1.171 1.00 96.06 296 ASP A CA 1
ATOM 2293 C C . ASP A 1 296 ? -21.522 -4.281 2.420 1.00 96.06 296 ASP A C 1
ATOM 2295 O O . ASP A 1 296 ? -21.208 -5.454 2.574 1.00 96.06 296 ASP A O 1
ATOM 2299 N N . GLY A 1 297 ? -21.150 -3.337 3.297 1.00 97.31 297 GLY A N 1
ATOM 2300 C CA . GLY A 1 297 ? -20.436 -3.630 4.545 1.00 97.31 297 GLY A CA 1
ATOM 2301 C C . GLY A 1 297 ? -18.951 -3.970 4.383 1.00 97.31 297 GLY A C 1
ATOM 2302 O O . GLY A 1 297 ? -18.358 -4.533 5.303 1.00 97.31 297 GLY A O 1
ATOM 2303 N N . VAL A 1 298 ? -18.326 -3.646 3.246 1.00 98.50 298 VAL A N 1
ATOM 2304 C CA . VAL A 1 298 ? -16.875 -3.797 3.047 1.00 98.50 298 VAL A CA 1
ATOM 2305 C C . VAL A 1 298 ? -16.229 -2.419 2.950 1.00 98.50 298 VAL A C 1
ATOM 2307 O O . VAL A 1 298 ? -16.442 -1.687 1.984 1.00 98.50 298 VAL A O 1
ATOM 2310 N N . HIS A 1 299 ? -15.437 -2.062 3.957 1.00 98.75 299 HIS A N 1
ATOM 2311 C CA . HIS A 1 299 ? -14.821 -0.745 4.094 1.00 98.75 299 HIS A CA 1
ATOM 2312 C C . HIS A 1 299 ? -13.303 -0.854 3.957 1.00 98.75 299 HIS A C 1
ATOM 2314 O O . HIS A 1 299 ? -12.661 -1.533 4.757 1.00 98.75 299 HIS A O 1
ATOM 2320 N N . CYS A 1 300 ? -12.729 -0.164 2.974 1.00 98.75 300 CYS A N 1
ATOM 2321 C CA . CYS A 1 300 ? -11.301 -0.209 2.673 1.00 98.75 300 CYS A CA 1
ATOM 2322 C C . CYS A 1 300 ? -10.663 1.176 2.830 1.00 98.75 300 CYS A C 1
ATOM 2324 O O . CYS A 1 300 ? -11.123 2.148 2.228 1.00 98.75 300 CYS A O 1
ATOM 2326 N N . LEU A 1 301 ? -9.570 1.247 3.586 1.00 98.69 301 LEU A N 1
ATOM 2327 C CA . LEU A 1 301 ? -8.719 2.427 3.730 1.00 98.69 301 LEU A CA 1
ATOM 2328 C C . LEU A 1 301 ? -7.313 2.130 3.238 1.00 98.69 301 LEU A C 1
ATOM 2330 O O . LEU A 1 301 ? -6.804 1.037 3.444 1.00 98.69 301 LEU A O 1
ATOM 2334 N N . GLN A 1 302 ? -6.661 3.127 2.656 1.00 98.81 302 GLN A N 1
ATOM 2335 C CA . GLN A 1 302 ? -5.232 3.120 2.402 1.00 98.81 302 GLN A CA 1
ATOM 2336 C C . GLN A 1 302 ? -4.549 3.962 3.477 1.00 98.81 302 GLN A C 1
ATOM 2338 O O . GLN A 1 302 ? -4.974 5.088 3.734 1.00 98.81 302 GLN A O 1
ATOM 2343 N N . VAL A 1 303 ? -3.481 3.450 4.081 1.00 98.88 303 VAL A N 1
ATOM 2344 C CA . VAL A 1 303 ? -2.669 4.190 5.055 1.00 98.88 303 VAL A CA 1
ATOM 2345 C C . VAL A 1 303 ? -1.241 4.270 4.542 1.00 98.88 303 VAL A C 1
ATOM 2347 O O . VAL A 1 303 ? -0.579 3.254 4.376 1.00 98.88 303 VAL A O 1
ATOM 2350 N N . GLU A 1 304 ? -0.753 5.481 4.295 1.00 98.75 304 GLU A N 1
ATOM 2351 C CA . GLU A 1 304 ? 0.612 5.746 3.835 1.00 98.75 304 GLU A CA 1
ATOM 2352 C C . GLU A 1 304 ? 1.416 6.385 4.964 1.00 98.75 304 GLU A C 1
ATOM 2354 O O . GLU A 1 304 ? 1.167 7.534 5.328 1.00 98.75 304 GLU A O 1
ATOM 2359 N N . MET A 1 305 ? 2.402 5.668 5.500 1.00 98.75 305 MET A N 1
ATOM 2360 C CA . MET A 1 305 ? 3.293 6.201 6.531 1.00 98.75 305 MET A CA 1
ATOM 2361 C C . MET A 1 305 ? 4.537 6.856 5.921 1.00 98.75 305 MET A C 1
ATOM 2363 O O . MET A 1 305 ? 5.198 6.291 5.047 1.00 98.75 305 MET A O 1
ATOM 2367 N N . ASN A 1 306 ? 4.914 8.031 6.411 1.00 98.56 306 ASN A N 1
ATOM 2368 C CA . ASN A 1 306 ? 6.134 8.715 6.007 1.00 98.56 306 ASN A CA 1
ATOM 2369 C C . ASN A 1 306 ? 7.382 7.938 6.459 1.00 98.56 306 ASN A C 1
ATOM 2371 O O . ASN A 1 306 ? 7.602 7.693 7.646 1.00 98.56 306 ASN A O 1
ATOM 2375 N N . ARG A 1 307 ? 8.253 7.577 5.511 1.00 98.19 307 ARG A N 1
ATOM 2376 C CA . ARG A 1 307 ? 9.481 6.815 5.796 1.00 98.19 307 ARG A CA 1
ATOM 2377 C C . ARG A 1 307 ? 10.471 7.533 6.710 1.00 98.19 307 ARG A C 1
ATOM 2379 O O . ARG A 1 307 ? 11.212 6.845 7.406 1.00 98.19 307 ARG A O 1
ATOM 2386 N N . ALA A 1 308 ? 10.457 8.866 6.785 1.00 97.19 308 ALA A N 1
ATOM 2387 C CA . ALA A 1 308 ? 11.330 9.618 7.696 1.00 97.19 308 ALA A CA 1
ATOM 2388 C C . ALA A 1 308 ? 11.134 9.235 9.176 1.00 97.19 308 ALA A C 1
ATOM 2390 O O . ALA A 1 308 ? 12.049 9.407 9.987 1.00 97.19 308 ALA A O 1
ATOM 2391 N N . LEU A 1 309 ? 9.971 8.669 9.513 1.00 97.94 309 LEU A N 1
ATOM 2392 C CA . LEU A 1 309 ? 9.658 8.191 10.853 1.00 97.94 309 LEU A CA 1
ATOM 2393 C C . LEU A 1 309 ? 10.487 6.972 11.265 1.00 97.94 309 LEU A C 1
ATOM 2395 O O . LEU A 1 309 ? 10.727 6.792 12.455 1.00 97.94 309 LEU A O 1
ATOM 2399 N N . TYR A 1 310 ? 10.928 6.133 10.320 1.00 98.00 310 TYR A N 1
ATOM 2400 C CA . TYR A 1 310 ? 11.470 4.814 10.667 1.00 98.00 310 TYR A CA 1
ATOM 2401 C C . TYR A 1 310 ? 12.614 4.295 9.783 1.00 98.00 310 TYR A C 1
ATOM 2403 O O . TYR A 1 310 ? 13.313 3.375 10.205 1.00 98.00 310 TYR A O 1
ATOM 2411 N N . LEU A 1 311 ? 12.827 4.853 8.589 1.00 97.75 311 LEU A N 1
ATOM 2412 C CA . LEU A 1 311 ? 13.683 4.281 7.549 1.00 97.75 311 LEU A CA 1
ATOM 2413 C C . LEU A 1 311 ? 14.694 5.295 6.998 1.00 97.75 311 LEU A C 1
ATOM 2415 O O . LEU A 1 311 ? 14.316 6.363 6.514 1.00 97.75 311 LEU A O 1
ATOM 2419 N N . ASP A 1 312 ? 15.966 4.901 6.949 1.00 97.56 312 ASP A N 1
ATOM 2420 C CA . ASP A 1 312 ? 16.947 5.513 6.055 1.00 97.56 312 ASP A CA 1
ATOM 2421 C C . ASP A 1 312 ? 16.613 5.096 4.614 1.00 97.56 312 ASP A C 1
ATOM 2423 O O . ASP A 1 312 ? 16.810 3.948 4.204 1.00 97.56 312 ASP A O 1
ATOM 2427 N N . GLU A 1 313 ? 16.063 6.026 3.834 1.00 96.25 313 GLU A N 1
ATOM 2428 C CA . GLU A 1 313 ? 15.578 5.744 2.481 1.00 96.25 313 GLU A CA 1
ATOM 2429 C C . GLU A 1 313 ? 16.690 5.448 1.469 1.00 96.25 313 GLU A C 1
ATOM 2431 O O . GLU A 1 313 ? 16.415 4.871 0.410 1.00 96.25 313 GLU A O 1
ATOM 2436 N N . GLU A 1 314 ? 17.926 5.860 1.757 1.00 95.94 314 GLU A N 1
ATOM 2437 C CA . GLU A 1 314 ? 19.057 5.636 0.869 1.00 95.94 314 GLU A CA 1
ATOM 2438 C C . GLU A 1 314 ? 19.629 4.235 1.035 1.00 95.94 314 GLU A C 1
ATOM 2440 O O . GLU A 1 314 ? 19.941 3.584 0.027 1.00 95.94 314 GLU A O 1
ATOM 2445 N N . ARG A 1 315 ? 19.742 3.785 2.288 1.00 96.81 315 ARG A N 1
ATOM 2446 C CA . ARG A 1 315 ? 20.275 2.467 2.664 1.00 96.81 315 ARG A CA 1
ATOM 2447 C C . ARG A 1 315 ? 19.197 1.384 2.685 1.00 96.81 315 ARG A C 1
ATOM 2449 O O . ARG A 1 315 ? 19.504 0.209 2.506 1.00 96.81 315 ARG A O 1
ATOM 2456 N N . VAL A 1 316 ? 17.931 1.783 2.825 1.00 97.31 316 VAL A N 1
ATOM 2457 C CA . VAL A 1 316 ? 16.777 0.892 3.028 1.00 97.31 316 VAL A CA 1
ATOM 2458 C C . VAL A 1 316 ? 16.973 0.034 4.284 1.00 97.31 316 VAL A C 1
ATOM 2460 O O . VAL A 1 316 ? 16.828 -1.193 4.271 1.00 97.31 316 VAL A O 1
ATOM 2463 N N . GLU A 1 317 ? 17.329 0.721 5.367 1.00 97.25 317 GLU A N 1
ATOM 2464 C CA . GLU A 1 317 ? 17.590 0.181 6.702 1.00 97.25 317 GLU A CA 1
ATOM 2465 C C . GLU A 1 317 ? 16.788 0.993 7.724 1.00 97.25 317 GLU A C 1
ATOM 2467 O O . GLU A 1 317 ? 16.660 2.212 7.590 1.00 97.25 317 GLU A O 1
ATOM 2472 N N . CYS A 1 318 ? 16.214 0.334 8.733 1.00 95.81 318 CYS A N 1
ATOM 2473 C CA . CYS A 1 318 ? 15.551 1.059 9.815 1.00 95.81 318 CYS A CA 1
ATOM 2474 C C . CYS A 1 318 ? 16.568 1.897 10.598 1.00 95.81 318 CYS A C 1
ATOM 2476 O O . CYS A 1 318 ? 17.707 1.471 10.798 1.00 95.81 318 CYS A O 1
ATOM 2478 N N . PHE A 1 319 ? 16.146 3.059 11.094 1.00 94.19 319 PHE A N 1
ATOM 2479 C CA . PHE A 1 319 ? 16.983 3.840 12.000 1.00 94.19 319 PHE A CA 1
ATOM 2480 C C . PHE A 1 319 ? 17.233 3.078 13.307 1.00 94.19 319 PHE A C 1
ATOM 2482 O O . PHE A 1 319 ? 16.300 2.569 13.923 1.00 94.19 319 PHE A O 1
ATOM 2489 N N . SER A 1 320 ? 18.491 3.036 13.751 1.00 91.00 320 SER A N 1
ATOM 2490 C CA . SER A 1 320 ? 18.921 2.324 14.964 1.00 91.00 320 SER A CA 1
ATOM 2491 C C . SER A 1 320 ? 18.886 3.179 16.240 1.00 91.00 320 SER A C 1
ATOM 2493 O O . SER A 1 320 ? 19.408 2.772 17.273 1.00 91.00 320 SER A O 1
ATOM 2495 N N . ASP A 1 321 ? 18.332 4.391 16.173 1.00 94.25 321 ASP A N 1
ATOM 2496 C CA . ASP A 1 321 ? 18.287 5.382 17.261 1.00 94.25 321 ASP A CA 1
ATOM 2497 C C . ASP A 1 321 ? 16.983 5.321 18.087 1.00 94.25 321 ASP A C 1
ATOM 2499 O O . ASP A 1 321 ? 16.580 6.284 18.751 1.00 94.25 321 ASP A O 1
ATOM 2503 N N . GLY A 1 322 ? 16.286 4.185 18.032 1.00 93.62 322 GLY A N 1
ATOM 2504 C CA . GLY A 1 322 ? 15.023 3.969 18.733 1.00 93.62 322 GLY A CA 1
ATOM 2505 C C . GLY A 1 322 ? 13.794 4.520 18.004 1.00 93.62 322 GLY A C 1
ATOM 2506 O O . GLY A 1 322 ? 12.685 4.405 18.524 1.00 93.62 322 GLY A O 1
ATOM 2507 N N . ARG A 1 323 ? 13.951 5.188 16.848 1.00 93.50 323 ARG A N 1
ATOM 2508 C CA . ARG A 1 323 ? 12.813 5.733 16.087 1.00 93.50 323 ARG A CA 1
ATOM 2509 C C . ARG A 1 323 ? 11.848 4.645 15.632 1.00 93.50 323 ARG A C 1
ATOM 2511 O O . ARG A 1 323 ? 10.645 4.793 15.831 1.00 93.50 323 ARG A O 1
ATOM 2518 N N . TYR A 1 324 ? 12.374 3.557 15.073 1.00 94.31 324 TYR A N 1
ATOM 2519 C CA . TYR A 1 324 ? 11.564 2.432 14.610 1.00 94.31 324 TYR A CA 1
ATOM 2520 C C . TYR A 1 324 ? 10.740 1.820 15.753 1.00 94.31 324 TYR A C 1
ATOM 2522 O O . TYR A 1 324 ? 9.542 1.596 15.601 1.00 94.31 324 TYR A O 1
ATOM 2530 N N . GLU A 1 325 ? 11.356 1.613 16.917 1.00 95.50 325 GLU A N 1
ATOM 2531 C CA . GLU A 1 325 ? 10.709 1.048 18.101 1.00 95.50 325 GLU A CA 1
ATOM 2532 C C . GLU A 1 325 ? 9.578 1.950 18.607 1.00 95.50 325 GLU A C 1
ATOM 2534 O O . GLU A 1 325 ? 8.479 1.462 18.861 1.00 95.50 325 GLU A O 1
ATOM 2539 N N . ARG A 1 326 ? 9.795 3.273 18.666 1.00 97.25 326 ARG A N 1
ATOM 2540 C CA . ARG A 1 326 ? 8.746 4.230 19.062 1.00 97.25 326 ARG A CA 1
ATOM 2541 C C . ARG A 1 326 ? 7.560 4.228 18.100 1.00 97.25 326 ARG A C 1
ATOM 2543 O O . ARG A 1 326 ? 6.416 4.300 18.547 1.00 97.25 326 ARG A O 1
ATOM 2550 N N . VAL A 1 327 ? 7.817 4.139 16.793 1.00 97.62 327 VAL A N 1
ATOM 2551 C CA . VAL A 1 327 ? 6.751 4.013 15.785 1.00 97.62 327 VAL A CA 1
ATOM 2552 C C . VAL A 1 327 ? 5.972 2.719 16.000 1.00 97.62 327 VAL A C 1
ATOM 2554 O O . VAL A 1 327 ? 4.747 2.752 16.034 1.00 97.62 327 VAL A O 1
ATOM 2557 N N . LEU A 1 328 ? 6.664 1.596 16.204 1.00 95.81 328 LEU A N 1
ATOM 2558 C CA . LEU A 1 328 ? 6.035 0.296 16.428 1.00 95.81 328 LEU A CA 1
ATOM 2559 C C . LEU A 1 328 ? 5.149 0.287 17.685 1.00 95.81 328 LEU A C 1
ATOM 2561 O O . LEU A 1 328 ? 4.020 -0.190 17.631 1.00 95.81 328 LEU A O 1
ATOM 2565 N N . GLU A 1 329 ? 5.635 0.846 18.797 1.00 97.25 329 GLU A N 1
ATOM 2566 C CA . GLU A 1 329 ? 4.875 0.966 20.050 1.00 97.25 329 GLU A CA 1
ATOM 2567 C C . GLU A 1 329 ? 3.621 1.835 19.894 1.00 97.25 329 GLU A C 1
ATOM 2569 O O . GLU A 1 329 ? 2.576 1.533 20.473 1.00 97.25 329 GLU A O 1
ATOM 2574 N N . SER A 1 330 ? 3.722 2.912 19.115 1.00 98.38 330 SER A N 1
ATOM 2575 C CA . SER A 1 330 ? 2.613 3.837 18.859 1.00 98.38 330 SER A CA 1
ATOM 2576 C C . SER A 1 330 ? 1.578 3.206 17.924 1.00 98.38 330 SER A C 1
ATOM 2578 O O . SER A 1 330 ? 0.391 3.188 18.235 1.00 98.38 330 SER A O 1
ATOM 2580 N N . LEU A 1 331 ? 2.020 2.548 16.847 1.00 98.44 331 LEU A N 1
ATOM 2581 C CA . LEU A 1 331 ? 1.140 1.772 15.970 1.00 98.44 331 LEU A CA 1
ATOM 2582 C C . LEU A 1 331 ? 0.446 0.623 16.714 1.00 98.44 331 LEU A C 1
ATOM 2584 O O . LEU A 1 331 ? -0.724 0.360 16.459 1.00 98.44 331 LEU A O 1
ATOM 2588 N N . GLU A 1 332 ? 1.110 -0.032 17.671 1.00 97.06 332 GLU A N 1
ATOM 2589 C CA . GLU A 1 332 ? 0.475 -1.066 18.498 1.00 97.06 332 GLU A CA 1
ATOM 2590 C C . GLU A 1 332 ? -0.732 -0.514 19.279 1.00 97.06 332 GLU A C 1
ATOM 2592 O O . GLU A 1 332 ? -1.784 -1.160 19.317 1.00 97.06 332 GLU A O 1
ATOM 2597 N N . ARG A 1 333 ? -0.631 0.704 19.831 1.00 98.50 333 ARG A N 1
ATOM 2598 C CA . ARG A 1 333 ? -1.762 1.388 20.481 1.00 98.50 333 ARG A CA 1
ATOM 2599 C C . ARG A 1 333 ? -2.859 1.755 19.484 1.00 98.50 333 ARG A C 1
ATOM 2601 O O . ARG A 1 333 ? -4.029 1.521 19.784 1.00 98.50 333 ARG A O 1
ATOM 2608 N N . VAL A 1 334 ? -2.504 2.239 18.292 1.00 98.81 334 VAL A N 1
ATOM 2609 C CA . VAL A 1 334 ? -3.470 2.500 17.208 1.00 98.81 334 VAL A CA 1
ATOM 2610 C C . VAL A 1 334 ? -4.234 1.228 16.846 1.00 98.81 334 VAL A C 1
ATOM 2612 O O . VAL A 1 334 ? -5.463 1.229 16.832 1.00 98.81 334 VAL A O 1
ATOM 2615 N N . TYR A 1 335 ? -3.544 0.108 16.627 1.00 98.38 335 TYR A N 1
ATOM 2616 C CA . TYR A 1 335 ? -4.193 -1.158 16.282 1.00 98.38 335 TYR A CA 1
ATOM 2617 C C . TYR A 1 335 ? -5.124 -1.660 17.384 1.00 98.38 335 TYR A C 1
ATOM 2619 O O . TYR A 1 335 ? -6.187 -2.198 17.072 1.00 98.38 335 TYR A O 1
ATOM 2627 N N . ALA A 1 336 ? -4.774 -1.452 18.656 1.00 97.94 336 ALA A N 1
ATOM 2628 C CA . ALA A 1 336 ? -5.659 -1.764 19.774 1.00 97.94 336 ALA A CA 1
ATOM 2629 C C . ALA A 1 336 ? -6.982 -0.984 19.684 1.00 97.94 336 ALA A C 1
ATOM 2631 O O . ALA A 1 336 ? -8.058 -1.577 19.802 1.00 97.94 336 ALA A O 1
ATOM 2632 N N . GLN A 1 337 ? -6.902 0.327 19.431 1.00 98.38 337 GLN A N 1
ATOM 2633 C CA . GLN A 1 337 ? -8.068 1.204 19.306 1.00 98.38 337 GLN A CA 1
ATOM 2634 C C . GLN A 1 337 ? -8.934 0.834 18.093 1.00 98.38 337 GLN A C 1
ATOM 2636 O O . GLN A 1 337 ? -10.144 0.649 18.226 1.00 98.38 337 GLN A O 1
ATOM 2641 N N . VAL A 1 338 ? -8.311 0.637 16.928 1.00 98.62 338 VAL A N 1
ATOM 2642 C CA . VAL A 1 338 ? -8.990 0.251 15.679 1.00 98.62 338 VAL A CA 1
ATOM 2643 C C . VAL A 1 338 ? -9.690 -1.106 15.833 1.00 98.62 338 VAL A C 1
ATOM 2645 O O . VAL A 1 338 ? -10.862 -1.254 15.479 1.00 98.62 338 VAL A O 1
ATOM 2648 N N . ALA A 1 339 ? -9.018 -2.108 16.405 1.00 97.81 339 ALA A N 1
ATOM 2649 C CA . ALA A 1 339 ? -9.606 -3.428 16.638 1.00 97.81 339 ALA A CA 1
ATOM 2650 C C . ALA A 1 339 ? -10.788 -3.372 17.622 1.00 97.81 339 ALA A C 1
ATOM 2652 O O . ALA A 1 339 ? -11.821 -4.016 17.409 1.00 97.81 339 ALA A O 1
ATOM 2653 N N . GLN A 1 340 ? -10.675 -2.570 18.685 1.00 97.69 340 GLN A N 1
ATOM 2654 C CA . GLN A 1 340 ? -11.770 -2.354 19.627 1.00 97.69 340 GLN A CA 1
ATOM 2655 C C . GLN A 1 340 ? -12.971 -1.692 18.942 1.00 97.69 340 GLN A C 1
ATOM 2657 O O . GLN A 1 340 ? -14.102 -2.161 19.099 1.00 97.69 340 GLN A O 1
ATOM 2662 N N . TRP A 1 341 ? -12.733 -0.634 18.168 1.00 98.25 341 TRP A N 1
ATOM 2663 C CA . TRP A 1 341 ? -13.787 0.101 17.479 1.00 98.25 341 TRP A CA 1
ATOM 2664 C C . TRP A 1 341 ? -14.520 -0.775 16.461 1.00 98.25 341 TRP A C 1
ATOM 2666 O O . TRP A 1 341 ? -15.746 -0.870 16.501 1.00 98.25 341 TRP A O 1
ATOM 2676 N N . THR A 1 342 ? -13.785 -1.492 15.606 1.00 98.06 342 THR A N 1
ATOM 2677 C CA . THR A 1 342 ? -14.370 -2.374 14.576 1.00 98.06 342 THR A CA 1
ATOM 2678 C C . THR A 1 342 ? -15.210 -3.493 15.198 1.00 98.06 342 THR A C 1
ATOM 2680 O O . THR A 1 342 ? -16.304 -3.801 14.720 1.00 98.06 342 THR A O 1
ATOM 2683 N N . THR A 1 343 ? -14.772 -4.035 16.339 1.00 96.12 343 THR A N 1
ATOM 2684 C CA . THR A 1 343 ? -15.552 -5.002 17.126 1.00 96.12 343 THR A CA 1
ATOM 2685 C C . THR A 1 343 ? -16.862 -4.400 17.637 1.00 96.12 343 THR A C 1
ATOM 2687 O O . THR A 1 343 ? -17.929 -5.002 17.496 1.00 96.12 343 THR A O 1
ATOM 2690 N N . GLN A 1 344 ? -16.811 -3.204 18.228 1.00 95.94 344 GLN A N 1
ATOM 2691 C CA . GLN A 1 344 ? -18.000 -2.520 18.743 1.00 95.94 344 GLN A CA 1
ATOM 2692 C C . GLN A 1 344 ? -18.977 -2.159 17.620 1.00 95.94 344 GLN A C 1
ATOM 2694 O O . GLN A 1 344 ? -20.188 -2.343 17.776 1.00 95.94 344 GLN A O 1
ATOM 2699 N N . ARG A 1 345 ? -18.456 -1.709 16.475 1.00 95.00 345 ARG A N 1
ATOM 2700 C CA . ARG A 1 345 ? -19.238 -1.367 15.287 1.00 95.00 345 ARG A CA 1
ATOM 2701 C C . ARG A 1 345 ? -19.996 -2.586 14.762 1.00 95.00 345 ARG A C 1
ATOM 2703 O O . ARG A 1 345 ? -21.222 -2.514 14.665 1.00 95.00 345 ARG A O 1
ATOM 2710 N N . ALA A 1 346 ? -19.336 -3.733 14.595 1.00 94.06 346 ALA A N 1
ATOM 2711 C CA . ALA A 1 346 ? -19.997 -4.983 14.201 1.00 94.06 346 ALA A CA 1
ATOM 2712 C C . ALA A 1 346 ? -21.065 -5.452 15.210 1.00 94.06 346 ALA A C 1
ATOM 2714 O O . ALA A 1 346 ? -22.171 -5.843 14.830 1.00 94.06 346 ALA A O 1
ATOM 2715 N N . LEU A 1 347 ? -20.791 -5.363 16.519 1.00 92.56 347 LEU A N 1
ATOM 2716 C CA . LEU A 1 347 ? -21.779 -5.704 17.553 1.00 92.56 347 LEU A CA 1
ATOM 2717 C C . LEU A 1 347 ? -23.003 -4.778 17.525 1.00 92.56 347 LEU A C 1
ATOM 2719 O O . LEU A 1 347 ? -24.122 -5.233 17.771 1.00 92.56 347 LEU A O 1
ATOM 2723 N N . SER A 1 348 ? -22.807 -3.492 17.229 1.00 91.31 348 SER A N 1
ATOM 2724 C CA . SER A 1 348 ? -23.898 -2.518 17.131 1.00 91.31 348 SER A CA 1
ATOM 2725 C C . SER A 1 348 ? -24.829 -2.806 15.949 1.00 91.31 348 SER A C 1
ATOM 2727 O O . SER A 1 348 ? -26.045 -2.676 16.088 1.00 91.31 348 SER A O 1
ATOM 2729 N N . MET A 1 349 ? -24.280 -3.284 14.826 1.00 86.75 349 MET A N 1
ATOM 2730 C CA . MET A 1 349 ? -25.048 -3.664 13.637 1.00 86.75 349 MET A CA 1
ATOM 2731 C C . MET A 1 349 ? -25.934 -4.885 13.911 1.00 86.75 349 MET A C 1
ATOM 2733 O O . MET A 1 349 ? -27.110 -4.879 13.559 1.00 86.75 349 MET A O 1
ATOM 2737 N N . ARG A 1 350 ? -25.423 -5.883 14.647 1.00 79.94 350 ARG A N 1
ATOM 2738 C CA . ARG A 1 350 ? -26.189 -7.085 15.037 1.00 79.94 350 ARG A CA 1
ATOM 2739 C C . ARG A 1 350 ? -27.335 -6.815 16.017 1.00 79.94 350 ARG A C 1
ATOM 2741 O O . ARG A 1 350 ? -28.260 -7.614 16.109 1.00 79.94 350 ARG A O 1
ATOM 2748 N N . ARG A 1 351 ? -27.256 -5.733 16.800 1.00 67.88 351 ARG A N 1
ATOM 2749 C CA . ARG A 1 351 ? -28.251 -5.382 17.832 1.00 67.88 351 ARG A CA 1
ATOM 2750 C C . ARG A 1 351 ? -29.408 -4.528 17.312 1.00 67.88 351 ARG A C 1
ATOM 2752 O O . ARG A 1 351 ? -30.355 -4.306 18.066 1.00 67.88 351 ARG A O 1
ATOM 2759 N N . ARG A 1 352 ? -29.361 -4.036 16.068 1.00 56.00 352 ARG A N 1
ATOM 2760 C CA . ARG A 1 352 ? -30.500 -3.321 15.478 1.00 56.00 352 ARG A CA 1
ATOM 2761 C C . ARG A 1 352 ? -31.660 -4.313 15.293 1.00 56.00 352 ARG A C 1
ATOM 2763 O O . ARG A 1 352 ? -31.465 -5.319 14.615 1.00 56.00 352 ARG A O 1
ATOM 2770 N N . PRO A 1 353 ? -32.844 -4.081 15.894 1.00 42.81 353 PRO A N 1
ATOM 2771 C CA . PRO A 1 353 ? -33.986 -4.954 15.671 1.00 42.81 353 PRO A CA 1
ATOM 2772 C C . PRO A 1 353 ? -34.346 -4.889 14.190 1.00 42.81 353 PRO A C 1
ATOM 2774 O O . PRO A 1 353 ? -34.529 -3.794 13.657 1.00 42.81 353 PRO A O 1
ATOM 2777 N N . ILE A 1 354 ? -34.475 -6.044 13.537 1.00 49.47 354 ILE A N 1
ATOM 2778 C CA . ILE A 1 354 ? -35.193 -6.123 12.265 1.00 49.47 354 ILE A CA 1
ATOM 2779 C C . ILE A 1 354 ? -36.599 -5.606 12.576 1.00 49.47 354 ILE A C 1
ATOM 2781 O O . ILE A 1 354 ? -37.316 -6.196 13.391 1.00 49.47 354 ILE A O 1
ATOM 2785 N N . GLY A 1 355 ? -36.958 -4.448 12.020 1.00 39.53 355 GLY A N 1
ATOM 2786 C CA . GLY A 1 355 ? -38.312 -3.927 12.139 1.00 39.53 355 GLY A CA 1
ATOM 2787 C C . GLY A 1 355 ? -39.289 -5.008 11.683 1.00 39.53 355 GLY A C 1
ATOM 2788 O O . GLY A 1 355 ? -39.077 -5.641 10.653 1.00 39.53 355 GLY A O 1
ATOM 2789 N N . ARG A 1 356 ? -40.334 -5.274 12.473 1.00 41.56 356 ARG A N 1
ATOM 2790 C CA . ARG A 1 356 ? -41.440 -6.138 12.043 1.00 41.56 356 ARG A CA 1
ATOM 2791 C C . ARG A 1 356 ? -42.045 -5.543 10.770 1.00 41.56 356 ARG A C 1
ATOM 2793 O O . ARG A 1 356 ? -42.794 -4.577 10.858 1.00 41.56 356 ARG A O 1
ATOM 2800 N N . GLY A 1 357 ? -41.724 -6.132 9.630 1.00 42.25 357 GLY A N 1
ATOM 2801 C CA . GLY A 1 357 ? -42.232 -5.715 8.331 1.00 42.25 357 GLY A CA 1
ATOM 2802 C C . GLY A 1 357 ? -41.189 -5.997 7.270 1.00 42.25 357 GLY A C 1
ATOM 2803 O O . GLY A 1 357 ? -40.437 -5.099 6.933 1.00 42.25 357 GLY A O 1
ATOM 2804 N N . ASP A 1 358 ? -41.075 -7.273 6.905 1.00 33.72 358 ASP A N 1
ATOM 2805 C CA . ASP A 1 358 ? -40.794 -7.780 5.555 1.00 33.72 358 ASP A CA 1
ATOM 2806 C C . ASP A 1 358 ? -40.288 -9.217 5.690 1.00 33.72 358 ASP A C 1
ATOM 2808 O O . ASP A 1 358 ? -39.109 -9.506 5.891 1.00 33.72 358 ASP A O 1
ATOM 2812 N N . VAL A 1 359 ? -41.243 -10.148 5.642 1.00 36.28 359 VAL A N 1
ATOM 2813 C CA . VAL A 1 359 ? -40.948 -11.544 5.323 1.00 36.28 359 VAL A CA 1
ATOM 2814 C C . VAL A 1 359 ? -40.615 -11.551 3.836 1.00 36.28 359 VAL A C 1
ATOM 2816 O O . VAL A 1 359 ? -41.519 -11.530 3.005 1.00 36.28 359 VAL A O 1
ATOM 2819 N N . VAL A 1 360 ? -39.327 -11.523 3.506 1.00 35.88 360 VAL A N 1
ATOM 2820 C CA . VAL A 1 360 ? -38.869 -11.846 2.155 1.00 35.88 360 VAL A CA 1
ATOM 2821 C C . VAL A 1 360 ? -38.575 -13.337 2.131 1.00 35.88 360 VAL A C 1
ATOM 2823 O O . VAL A 1 360 ? -37.797 -13.846 2.939 1.00 35.88 360 VAL A O 1
ATOM 2826 N N . ASP A 1 361 ? -39.290 -14.016 1.242 1.00 32.25 361 ASP A N 1
ATOM 2827 C CA . ASP A 1 361 ? -39.255 -15.452 1.019 1.00 32.25 361 ASP A CA 1
ATOM 2828 C C . ASP A 1 361 ? -37.820 -15.944 0.782 1.00 32.25 361 ASP A C 1
ATOM 2830 O O . ASP A 1 361 ? -37.027 -15.346 0.047 1.00 32.25 361 ASP A O 1
ATOM 2834 N N . GLY A 1 362 ? -37.465 -17.012 1.486 1.00 41.00 362 GLY A N 1
ATOM 2835 C CA . GLY A 1 362 ? -36.106 -17.510 1.564 1.00 41.00 362 GLY A CA 1
ATOM 2836 C C . GLY A 1 362 ? -35.792 -18.452 0.418 1.00 41.00 362 GLY A C 1
ATOM 2837 O O . GLY A 1 362 ? -36.038 -19.639 0.561 1.00 41.00 362 GLY A O 1
ATOM 2838 N N . THR A 1 363 ? -35.157 -17.954 -0.648 1.00 32.47 363 THR A N 1
ATOM 2839 C CA . THR A 1 363 ? -34.359 -18.798 -1.566 1.00 32.47 363 THR A CA 1
ATOM 2840 C C . THR A 1 363 ? -33.210 -18.099 -2.312 1.00 32.47 363 THR A C 1
ATOM 2842 O O . THR A 1 363 ? -32.570 -18.765 -3.115 1.00 32.47 363 THR A O 1
ATOM 2845 N N . ASP A 1 364 ? -32.854 -16.832 -2.045 1.00 29.95 364 ASP A N 1
ATOM 2846 C CA . ASP A 1 364 ? -31.813 -16.141 -2.855 1.00 29.95 364 ASP A CA 1
ATOM 2847 C C . ASP A 1 364 ? -30.612 -15.568 -2.071 1.00 29.95 364 ASP A C 1
ATOM 2849 O O . ASP A 1 364 ? -29.847 -14.736 -2.556 1.00 29.95 364 ASP A O 1
ATOM 2853 N N . ALA A 1 365 ? -30.400 -16.035 -0.838 1.00 39.53 365 ALA A N 1
ATOM 2854 C CA . ALA A 1 365 ? -29.314 -15.572 0.026 1.00 39.53 365 ALA A CA 1
ATOM 2855 C C . ALA A 1 365 ? -28.168 -16.591 0.115 1.00 39.53 365 ALA A C 1
ATOM 2857 O O . ALA A 1 365 ? -27.991 -17.210 1.158 1.00 39.53 365 ALA A O 1
ATOM 2858 N N . MET A 1 366 ? -27.382 -16.778 -0.954 1.00 35.00 366 MET A N 1
ATOM 2859 C CA . MET A 1 366 ? -26.018 -17.330 -0.827 1.00 35.00 366 MET A CA 1
ATOM 2860 C C . MET A 1 366 ? -25.180 -17.195 -2.112 1.00 35.00 366 MET A C 1
ATOM 2862 O O . MET A 1 366 ? -24.889 -18.169 -2.796 1.00 35.00 366 MET A O 1
ATOM 2866 N N . MET A 1 367 ? -24.731 -15.978 -2.425 1.00 34.50 367 MET A N 1
ATOM 2867 C CA . MET A 1 367 ? -23.536 -15.739 -3.252 1.00 34.50 367 MET A CA 1
ATOM 2868 C C . MET A 1 367 ? -22.816 -14.488 -2.710 1.00 34.50 367 MET A C 1
ATOM 2870 O O . MET A 1 367 ? -23.475 -13.457 -2.579 1.00 34.50 367 MET A O 1
ATOM 2874 N N . PRO A 1 368 ? -21.505 -14.530 -2.388 1.00 44.91 368 PRO A N 1
ATOM 2875 C CA . PRO A 1 368 ? -20.776 -13.361 -1.877 1.00 44.91 368 PRO A CA 1
ATOM 2876 C C . PRO A 1 368 ? -20.825 -12.172 -2.856 1.00 44.91 368 PRO A C 1
ATOM 2878 O O . PRO A 1 368 ? -20.630 -12.348 -4.064 1.00 44.91 368 PRO A O 1
ATOM 2881 N N . SER A 1 369 ? -21.083 -10.962 -2.345 1.00 51.84 369 SER A N 1
ATOM 2882 C CA . SER A 1 369 ? -21.265 -9.725 -3.130 1.00 51.84 369 SER A CA 1
ATOM 2883 C C . SER A 1 369 ? -20.019 -9.335 -3.937 1.00 51.84 369 SER A C 1
ATOM 2885 O O . SER A 1 369 ? -20.142 -8.894 -5.082 1.00 51.84 369 SER A O 1
ATOM 2887 N N . VAL A 1 370 ? -18.819 -9.597 -3.407 1.00 43.62 370 VAL A N 1
ATOM 2888 C CA . VAL A 1 370 ? -17.535 -9.325 -4.078 1.00 43.62 370 VAL A CA 1
ATOM 2889 C C . VAL A 1 370 ? -17.331 -10.253 -5.282 1.00 43.62 370 VAL A C 1
ATOM 2891 O O . VAL A 1 370 ? -17.018 -9.794 -6.381 1.00 43.62 370 VAL A O 1
ATOM 2894 N N . ALA A 1 371 ? -17.631 -11.548 -5.137 1.00 40.84 371 ALA A N 1
ATOM 2895 C CA . ALA A 1 371 ? -17.570 -12.517 -6.236 1.00 40.84 371 ALA A CA 1
ATOM 2896 C C . ALA A 1 371 ? -18.587 -12.217 -7.356 1.00 40.84 371 ALA A C 1
ATOM 2898 O O . ALA A 1 371 ? -18.349 -12.538 -8.522 1.00 40.84 371 ALA A O 1
ATOM 2899 N N . ARG A 1 372 ? -19.727 -11.591 -7.029 1.00 41.44 372 ARG A N 1
ATOM 2900 C CA . ARG A 1 372 ? -20.710 -11.119 -8.018 1.00 41.44 372 ARG A CA 1
ATOM 2901 C C . ARG A 1 372 ? -20.204 -9.894 -8.788 1.00 41.44 372 ARG A C 1
ATOM 2903 O O . ARG A 1 372 ? -20.424 -9.835 -9.994 1.00 41.44 372 ARG A O 1
ATOM 2910 N N . ARG A 1 373 ? -19.492 -8.967 -8.137 1.00 49.22 373 ARG A N 1
ATOM 2911 C CA . ARG A 1 373 ? -18.928 -7.776 -8.795 1.00 49.22 373 ARG A CA 1
ATOM 2912 C C . ARG A 1 373 ? -17.728 -8.117 -9.692 1.00 49.22 373 ARG A C 1
ATOM 2914 O O . ARG A 1 373 ? -17.718 -7.706 -10.847 1.00 49.22 373 ARG A O 1
ATOM 2921 N N . LEU A 1 374 ? -16.814 -8.983 -9.237 1.00 46.16 374 LEU A N 1
ATOM 2922 C CA . LEU A 1 374 ? -15.679 -9.467 -10.047 1.00 46.16 374 LEU A CA 1
ATOM 2923 C C . LEU A 1 374 ? -16.122 -10.205 -11.327 1.00 46.16 374 LEU A C 1
ATOM 2925 O O . LEU A 1 374 ? -15.433 -10.147 -12.341 1.00 46.16 374 LEU A O 1
ATOM 2929 N N . ARG A 1 375 ? -17.293 -10.862 -11.307 1.00 39.31 375 ARG A N 1
ATOM 2930 C CA . ARG A 1 375 ? -17.905 -11.465 -12.505 1.00 39.31 375 ARG A CA 1
ATOM 2931 C C . ARG A 1 375 ? -18.480 -10.435 -13.483 1.00 39.31 375 ARG A C 1
ATOM 2933 O O . ARG A 1 375 ? -18.430 -10.674 -14.684 1.00 39.31 375 ARG A O 1
ATOM 2940 N N . ASN A 1 376 ? -19.015 -9.319 -12.989 1.00 35.50 376 ASN A N 1
ATOM 2941 C CA . ASN A 1 376 ? -19.683 -8.310 -13.817 1.00 35.50 376 ASN A CA 1
ATOM 2942 C C . ASN A 1 376 ? -18.709 -7.310 -14.468 1.00 35.50 376 ASN A C 1
ATOM 2944 O O . ASN A 1 376 ? -19.052 -6.726 -15.488 1.00 35.50 376 ASN A O 1
ATOM 2948 N N . GLU A 1 377 ? -17.495 -7.145 -13.933 1.00 43.22 377 GLU A N 1
ATOM 2949 C CA . GLU A 1 377 ? -16.463 -6.243 -14.484 1.00 43.22 377 GLU A CA 1
ATOM 2950 C C . GLU A 1 377 ? -15.557 -6.898 -15.550 1.00 43.22 377 GLU A C 1
ATOM 2952 O O . GLU A 1 377 ? -14.562 -6.314 -15.972 1.00 43.22 377 GLU A O 1
ATOM 2957 N N . GLY A 1 378 ? -15.882 -8.109 -16.019 1.00 30.81 378 GLY A N 1
ATOM 2958 C CA . GLY A 1 378 ? -15.134 -8.757 -17.103 1.00 30.81 378 GLY A CA 1
ATOM 2959 C C . GLY A 1 378 ? -13.726 -9.222 -16.713 1.00 30.81 378 GLY A C 1
ATOM 2960 O O . GLY A 1 378 ? -12.872 -9.387 -17.585 1.00 30.81 378 GLY A O 1
ATOM 2961 N N . VAL A 1 379 ? -13.472 -9.469 -15.421 1.00 39.62 379 VAL A N 1
ATOM 2962 C CA . VAL A 1 379 ? -12.227 -10.099 -14.963 1.00 39.62 379 VAL A CA 1
ATOM 2963 C C . VAL A 1 379 ? -12.198 -11.532 -15.495 1.00 39.62 379 VAL A C 1
ATOM 2965 O O . VAL A 1 379 ? -12.855 -12.434 -14.968 1.00 39.62 379 VAL A O 1
ATOM 2968 N N . HIS A 1 380 ? -11.438 -11.758 -16.567 1.00 36.41 380 HIS A N 1
ATOM 2969 C CA . HIS A 1 380 ? -11.135 -13.095 -17.063 1.00 36.41 380 HIS A CA 1
ATOM 2970 C C . HIS A 1 380 ? -10.194 -13.802 -16.081 1.00 36.41 380 HIS A C 1
ATOM 2972 O O . HIS A 1 380 ? -8.994 -13.912 -16.312 1.00 36.41 380 HIS A O 1
ATOM 2978 N N . LEU A 1 381 ? -10.749 -14.333 -14.991 1.00 34.75 381 LEU A N 1
ATOM 2979 C CA . LEU A 1 381 ? -10.094 -15.418 -14.270 1.00 34.75 381 LEU A CA 1
ATOM 2980 C C . LEU A 1 381 ? -9.895 -16.563 -15.267 1.00 34.75 381 LEU A C 1
ATOM 2982 O O . LEU A 1 381 ? -10.832 -16.945 -15.978 1.00 34.75 381 LEU A O 1
ATOM 2986 N N . SER A 1 382 ? -8.674 -17.096 -15.356 1.00 33.09 382 SER A N 1
ATOM 2987 C CA . SER A 1 382 ? -8.407 -18.254 -16.209 1.00 33.09 382 SER A CA 1
ATOM 2988 C C . SER A 1 382 ? -9.453 -19.350 -15.941 1.00 33.09 382 SER A C 1
ATOM 2990 O O . SER A 1 382 ? -9.805 -19.628 -14.791 1.00 33.09 382 SER A O 1
ATOM 2992 N N . LYS A 1 383 ? -9.975 -19.971 -17.013 1.00 30.78 383 LYS A N 1
ATOM 2993 C CA . LYS A 1 383 ? -11.034 -21.009 -16.985 1.00 30.78 383 LYS A CA 1
ATOM 2994 C C . LYS A 1 383 ? -10.763 -22.177 -16.017 1.00 30.78 383 LYS A C 1
ATOM 2996 O O . LYS A 1 383 ? -11.663 -22.958 -15.734 1.00 30.78 383 LYS A O 1
ATOM 3001 N N . SER A 1 384 ? -9.552 -22.275 -15.484 1.00 31.77 384 SER A N 1
ATOM 3002 C CA . SER A 1 384 ? -9.092 -23.217 -14.467 1.00 31.77 384 SER A CA 1
ATOM 3003 C C . SER A 1 384 ? -9.827 -23.129 -13.118 1.00 31.77 384 SER A C 1
ATOM 3005 O O . SER A 1 384 ? -9.747 -24.083 -12.352 1.00 31.77 384 SER A O 1
ATOM 3007 N N . LEU A 1 385 ? -10.529 -22.027 -12.808 1.00 29.48 385 LEU A N 1
ATOM 3008 C CA . LEU A 1 385 ? -11.201 -21.831 -11.507 1.00 29.48 385 LEU A CA 1
ATOM 3009 C C . LEU A 1 385 ? -12.736 -21.979 -11.526 1.00 29.48 385 LEU A C 1
ATOM 3011 O O . LEU A 1 385 ? -13.370 -21.871 -10.479 1.00 29.48 385 LEU A O 1
ATOM 3015 N N . LEU A 1 386 ? -13.350 -22.212 -12.691 1.00 29.22 386 LEU A N 1
ATOM 3016 C CA . LEU A 1 386 ? -14.809 -22.173 -12.879 1.00 29.22 386 LEU A CA 1
ATOM 3017 C C . LEU A 1 386 ? -15.377 -23.497 -13.393 1.00 29.22 386 LEU A C 1
ATOM 3019 O O . LEU A 1 386 ? -16.088 -23.531 -14.387 1.00 29.22 386 LEU A O 1
ATOM 3023 N N . LEU A 1 387 ? -15.105 -24.596 -12.704 1.00 28.23 387 LEU A N 1
ATOM 3024 C CA . LEU A 1 387 ? -15.940 -25.791 -12.783 1.00 28.23 387 LEU A CA 1
ATOM 3025 C C . LEU A 1 387 ? -15.921 -26.413 -11.396 1.00 28.23 387 LEU A C 1
ATOM 3027 O O . LEU A 1 387 ? -14.838 -26.728 -10.926 1.00 28.23 387 LEU A O 1
ATOM 3031 N N . HIS A 1 388 ? -17.083 -26.501 -10.747 1.00 27.31 388 HIS A N 1
ATOM 3032 C CA . HIS A 1 388 ? -17.577 -27.605 -9.908 1.00 27.31 388 HIS A CA 1
ATOM 3033 C C . HIS A 1 388 ? -18.873 -27.133 -9.226 1.00 27.31 388 HIS A C 1
ATOM 3035 O O . HIS A 1 388 ? -18.846 -26.407 -8.236 1.00 27.31 388 HIS A O 1
ATOM 3041 N N . GLY A 1 389 ? -20.015 -27.549 -9.780 1.00 24.64 389 GLY A N 1
ATOM 3042 C CA . GLY A 1 389 ? -21.334 -27.355 -9.177 1.00 24.64 389 GLY A CA 1
ATOM 3043 C C . GLY A 1 389 ? -22.450 -27.293 -10.215 1.00 24.64 389 GLY A C 1
ATOM 3044 O O . GLY A 1 389 ? -22.780 -26.212 -10.683 1.00 24.64 389 GLY A O 1
ATOM 3045 N N . GLY A 1 390 ? -23.037 -28.445 -10.556 1.00 25.72 390 GLY A N 1
ATOM 3046 C CA . GLY A 1 390 ? -24.313 -28.507 -11.278 1.00 25.72 390 GLY A CA 1
ATOM 3047 C C . GLY A 1 390 ? -24.335 -29.491 -12.443 1.00 25.72 390 GLY A C 1
ATOM 3048 O O . GLY A 1 390 ? -24.046 -29.136 -13.578 1.00 25.72 390 GLY A O 1
ATOM 3049 N N . ASN A 1 391 ? -24.712 -30.733 -12.151 1.00 27.61 391 ASN A N 1
ATOM 3050 C CA . ASN A 1 391 ? -25.140 -31.719 -13.139 1.00 27.61 391 ASN A CA 1
ATOM 3051 C C . ASN A 1 391 ? -26.609 -31.425 -13.509 1.00 27.61 391 ASN A C 1
ATOM 3053 O O . ASN A 1 391 ? -27.418 -31.292 -12.592 1.00 27.61 391 ASN A O 1
ATOM 3057 N N . GLY A 1 392 ? -26.975 -31.395 -14.798 1.00 25.12 392 GLY A N 1
ATOM 3058 C CA . GLY A 1 392 ? -28.390 -31.464 -15.201 1.00 25.12 392 GLY A CA 1
ATOM 3059 C C . GLY A 1 392 ? -28.787 -30.809 -16.530 1.00 25.12 392 GLY A C 1
ATOM 3060 O O . GLY A 1 392 ? -29.308 -29.708 -16.516 1.00 25.12 392 GLY A O 1
ATOM 3061 N N . LEU A 1 393 ? -28.608 -31.557 -17.627 1.00 27.61 393 LEU A N 1
ATOM 3062 C CA . LEU A 1 393 ? -29.538 -31.770 -18.760 1.00 27.61 393 LEU A CA 1
ATOM 3063 C C . LEU A 1 393 ? -30.178 -30.596 -19.556 1.00 27.61 393 LEU A C 1
ATOM 3065 O O . LEU A 1 393 ? -30.904 -29.777 -19.011 1.00 27.61 393 LEU A O 1
ATOM 3069 N N . LEU A 1 394 ? -30.099 -30.772 -20.895 1.00 27.95 394 LEU A N 1
ATOM 3070 C CA . LEU A 1 394 ? -30.912 -30.216 -22.009 1.00 27.95 394 LEU A CA 1
ATOM 3071 C C . LEU A 1 394 ? -30.585 -28.761 -22.405 1.00 27.95 394 LEU A C 1
ATOM 3073 O O . LEU A 1 394 ? -30.451 -27.904 -21.552 1.00 27.95 394 LEU A O 1
ATOM 3077 N N . GLY A 1 395 ? -30.454 -28.367 -23.672 1.00 26.81 395 GLY A N 1
ATOM 3078 C CA . GLY A 1 395 ? -30.651 -29.013 -24.966 1.00 26.81 395 GLY A CA 1
ATOM 3079 C C . GLY A 1 395 ? -30.228 -28.034 -26.078 1.00 26.81 395 GLY A C 1
ATOM 3080 O O . GLY A 1 395 ? -30.077 -26.838 -25.848 1.00 26.81 395 GLY A O 1
ATOM 3081 N N . ASP A 1 396 ? -29.983 -28.596 -27.252 1.00 27.58 396 ASP A N 1
ATOM 3082 C CA . ASP A 1 396 ? -29.480 -27.998 -28.493 1.00 27.58 396 ASP A CA 1
ATOM 3083 C C . ASP A 1 396 ? -30.421 -26.940 -29.119 1.00 27.58 396 ASP A C 1
ATOM 3085 O O . ASP A 1 396 ? -31.635 -27.146 -29.089 1.00 27.58 396 ASP A O 1
ATOM 3089 N N . ALA A 1 397 ? -29.862 -25.857 -29.696 1.00 28.92 397 ALA A N 1
ATOM 3090 C CA . ALA A 1 397 ? -30.256 -25.232 -30.981 1.00 28.92 397 ALA A CA 1
ATOM 3091 C C . ALA A 1 397 ? -29.737 -23.778 -31.171 1.00 28.92 397 ALA A C 1
ATOM 3093 O O . ALA A 1 397 ? -30.147 -22.865 -30.463 1.00 28.92 397 ALA A O 1
ATOM 3094 N N . GLY A 1 398 ? -28.958 -23.559 -32.244 1.00 26.83 398 GLY A N 1
ATOM 3095 C CA . GLY A 1 398 ? -29.261 -22.526 -33.257 1.00 26.83 398 GLY A CA 1
ATOM 3096 C C . GLY A 1 398 ? -28.626 -21.122 -33.184 1.00 26.83 398 GLY A C 1
ATOM 3097 O O . GLY A 1 398 ? -29.171 -20.246 -32.534 1.00 26.83 398 GLY A O 1
ATOM 3098 N N . GLY A 1 399 ? -27.602 -20.893 -34.026 1.00 26.45 399 GLY A N 1
ATOM 3099 C CA . GLY A 1 399 ? -27.546 -19.803 -35.033 1.00 26.45 399 GLY A CA 1
ATOM 3100 C C . GLY A 1 399 ? -27.286 -18.337 -34.605 1.00 26.45 399 GLY A C 1
ATOM 3101 O O . GLY A 1 399 ? -27.843 -17.886 -33.616 1.00 26.45 399 GLY A O 1
ATOM 3102 N N . PRO A 1 400 ? -26.475 -17.560 -35.363 1.00 31.86 400 PRO A N 1
ATOM 3103 C CA . PRO A 1 400 ? -25.953 -16.259 -34.935 1.00 31.86 400 PRO A CA 1
ATOM 3104 C C . PRO A 1 400 ? -26.893 -15.090 -35.275 1.00 31.86 400 PRO A C 1
ATOM 3106 O O . PRO A 1 400 ? -27.526 -15.086 -36.330 1.00 31.86 400 PRO A O 1
ATOM 3109 N N . GLY A 1 401 ? -26.924 -14.077 -34.408 1.00 26.36 401 GLY A N 1
ATOM 3110 C CA . GLY A 1 401 ? -27.572 -12.788 -34.650 1.00 26.36 401 GLY A CA 1
ATOM 3111 C C . GLY A 1 401 ? -26.623 -11.643 -34.302 1.00 26.36 401 GLY A C 1
ATOM 3112 O O . GLY A 1 401 ? -26.150 -11.555 -33.171 1.00 26.36 401 GLY A O 1
ATOM 3113 N N . GLU A 1 402 ? -26.315 -10.829 -35.309 1.00 29.34 402 GLU A N 1
ATOM 3114 C CA . GLU A 1 402 ? -25.719 -9.494 -35.206 1.00 29.34 402 GLU A CA 1
ATOM 3115 C C . GLU A 1 402 ? -26.662 -8.539 -34.459 1.00 29.34 402 GLU A C 1
ATOM 3117 O O . GLU A 1 402 ? -27.863 -8.612 -34.687 1.00 29.34 402 GLU A O 1
ATOM 3122 N N . GLU A 1 403 ? -26.114 -7.647 -33.625 1.00 29.09 403 GLU A N 1
ATOM 3123 C CA . GLU A 1 403 ? -26.602 -6.283 -33.304 1.00 29.09 403 GLU A CA 1
ATOM 3124 C C . GLU A 1 403 ? -25.668 -5.716 -32.210 1.00 29.09 403 GLU A C 1
ATOM 3126 O O . GLU A 1 403 ? -25.552 -6.274 -31.123 1.00 29.09 403 GLU A O 1
ATOM 3131 N N . SER A 1 404 ? -24.706 -4.861 -32.570 1.00 28.38 404 SER A N 1
ATOM 3132 C CA . SER A 1 404 ? -24.779 -3.387 -32.606 1.00 28.38 404 SER A CA 1
ATOM 3133 C C . SER A 1 404 ? -24.739 -2.733 -31.217 1.00 28.38 404 SER A C 1
ATOM 3135 O O . SER A 1 404 ? -25.725 -2.748 -30.483 1.00 28.38 404 SER A O 1
ATOM 3137 N N . ASP A 1 405 ? -23.584 -2.126 -30.919 1.00 29.91 405 ASP A N 1
ATOM 3138 C CA . ASP A 1 405 ? -23.339 -1.181 -29.821 1.00 29.91 405 ASP A CA 1
ATOM 3139 C C . ASP A 1 405 ? -24.380 -0.051 -29.773 1.00 29.91 405 ASP A C 1
ATOM 3141 O O . ASP A 1 405 ? -24.909 0.378 -30.807 1.00 29.91 405 ASP A O 1
ATOM 3145 N N . PRO A 1 406 ? -24.565 0.537 -28.582 1.00 33.94 406 PRO A N 1
ATOM 3146 C CA . PRO A 1 406 ? -24.191 1.942 -28.497 1.00 33.94 406 PRO A CA 1
ATOM 3147 C C . PRO A 1 406 ? -23.325 2.281 -27.278 1.00 33.94 406 PRO A C 1
ATOM 3149 O O . PRO A 1 406 ? -23.571 1.844 -26.154 1.00 33.94 406 PRO A O 1
ATOM 3152 N N . ASP A 1 407 ? -22.346 3.140 -27.564 1.00 29.14 407 ASP A N 1
ATOM 3153 C CA . ASP A 1 407 ? -21.557 3.959 -26.650 1.00 29.14 407 ASP A CA 1
ATOM 3154 C C . ASP A 1 407 ? -22.360 4.508 -25.459 1.00 29.14 407 ASP A C 1
ATOM 3156 O O . ASP A 1 407 ? -23.380 5.182 -25.627 1.00 29.14 407 ASP A O 1
ATOM 3160 N N . SER A 1 408 ? -21.793 4.359 -24.263 1.00 29.84 408 SER A N 1
ATOM 3161 C CA . SER A 1 408 ? -22.006 5.286 -23.152 1.00 29.84 408 SER A CA 1
ATOM 3162 C C . SER A 1 408 ? -20.648 5.628 -22.538 1.00 29.84 408 SER A C 1
ATOM 3164 O O . SER A 1 408 ? -20.126 4.903 -21.690 1.00 29.84 408 SER A O 1
ATOM 3166 N N . ASN A 1 409 ? -20.066 6.719 -23.040 1.00 28.20 409 ASN A N 1
ATOM 3167 C CA . ASN A 1 409 ? -19.011 7.473 -22.376 1.00 28.20 409 ASN A CA 1
ATOM 3168 C C . ASN A 1 409 ? -19.618 8.163 -21.154 1.00 28.20 409 ASN A C 1
ATOM 3170 O O . ASN A 1 409 ? -20.449 9.045 -21.332 1.00 28.20 409 ASN A O 1
ATOM 3174 N N . ASP A 1 410 ? -19.167 7.800 -19.961 1.00 28.66 410 ASP A N 1
ATOM 3175 C CA . ASP A 1 410 ? -19.305 8.610 -18.754 1.00 28.66 410 ASP A CA 1
ATOM 3176 C C . ASP A 1 410 ? -18.029 8.399 -17.936 1.00 28.66 410 ASP A C 1
ATOM 3178 O O . ASP A 1 410 ? -17.799 7.302 -17.438 1.00 28.66 410 ASP A O 1
ATOM 3182 N N . ASP A 1 411 ? -17.165 9.417 -17.927 1.00 30.30 411 ASP A N 1
ATOM 3183 C CA . ASP A 1 411 ? -16.227 9.778 -16.852 1.00 30.30 411 ASP A CA 1
ATOM 3184 C C . ASP A 1 411 ? -15.418 11.004 -17.334 1.00 30.30 411 ASP A C 1
ATOM 3186 O O . ASP A 1 411 ? -14.253 10.914 -17.728 1.00 30.30 411 ASP A O 1
ATOM 3190 N N . GLU A 1 412 ? -16.076 12.170 -17.361 1.00 30.20 412 GLU A N 1
ATOM 3191 C CA . GLU A 1 412 ? -15.412 13.478 -17.407 1.00 30.20 412 GLU A CA 1
ATOM 3192 C C . GLU A 1 412 ? -15.209 13.974 -15.967 1.00 30.20 412 GLU A C 1
ATOM 3194 O O . GLU A 1 412 ? -16.172 14.298 -15.282 1.00 30.20 412 GLU A O 1
ATOM 3199 N N . ASP A 1 413 ? -13.954 14.063 -15.530 1.00 30.33 413 ASP A N 1
ATOM 3200 C CA . ASP A 1 413 ? -13.519 14.877 -14.387 1.00 30.33 413 ASP A CA 1
ATOM 3201 C C . ASP A 1 413 ? -12.183 15.540 -14.778 1.00 30.33 413 ASP A C 1
ATOM 3203 O O . ASP A 1 413 ? -11.106 15.209 -14.282 1.00 30.33 413 ASP A O 1
ATOM 3207 N N . ASP A 1 414 ? -12.262 16.464 -15.736 1.00 32.50 414 ASP A N 1
ATOM 3208 C CA . ASP A 1 414 ? -11.192 17.396 -16.097 1.00 32.50 414 ASP A CA 1
ATOM 3209 C C . ASP A 1 414 ? -11.733 18.821 -15.883 1.00 32.50 414 ASP A C 1
ATOM 3211 O O . ASP A 1 414 ? -12.473 19.354 -16.712 1.00 32.50 414 ASP A O 1
ATOM 3215 N N . GLU A 1 415 ? -11.386 19.464 -14.762 1.00 33.81 415 GLU A N 1
ATOM 3216 C CA . GLU A 1 415 ? -11.579 20.915 -14.634 1.00 33.81 415 GLU A CA 1
ATOM 3217 C C . GLU A 1 415 ? -10.374 21.688 -15.210 1.00 33.81 415 GLU A C 1
ATOM 3219 O O . GLU A 1 415 ? -9.217 21.301 -15.011 1.00 33.81 415 GLU A O 1
ATOM 3224 N N . PRO A 1 416 ? -10.613 22.810 -15.917 1.00 33.75 416 PRO A N 1
ATOM 3225 C CA . PRO A 1 416 ? -9.617 23.446 -16.768 1.00 33.75 416 PRO A CA 1
ATOM 3226 C C . PRO A 1 416 ? -8.673 24.392 -16.011 1.00 33.75 416 PRO A C 1
ATOM 3228 O O . PRO A 1 416 ? -9.071 25.174 -15.147 1.00 33.75 416 PRO A O 1
ATOM 3231 N N . ALA A 1 417 ? -7.408 24.413 -16.439 1.00 33.25 417 ALA A N 1
ATOM 3232 C CA . ALA A 1 417 ? -6.434 25.433 -16.054 1.00 33.25 417 ALA A CA 1
ATOM 3233 C C . ALA A 1 417 ? -6.887 26.852 -16.485 1.00 33.25 417 ALA A C 1
ATOM 3235 O O . ALA A 1 417 ? -7.414 27.024 -17.592 1.00 33.25 417 ALA A O 1
ATOM 3236 N N . PRO A 1 418 ? -6.647 27.901 -15.674 1.00 34.19 418 PRO A N 1
ATOM 3237 C CA . PRO A 1 418 ? -7.082 29.254 -16.006 1.00 34.19 418 PRO A CA 1
ATOM 3238 C C . PRO A 1 418 ? -6.242 29.856 -17.144 1.00 34.19 418 PRO A C 1
ATOM 3240 O O . PRO A 1 418 ? -5.011 29.888 -17.091 1.00 34.19 418 PRO A O 1
ATOM 3243 N N . ARG A 1 419 ? -6.923 30.374 -18.176 1.00 32.62 419 ARG A N 1
ATOM 3244 C CA . ARG A 1 419 ? -6.315 31.181 -19.249 1.00 32.62 419 ARG A CA 1
ATOM 3245 C C . ARG A 1 419 ? -6.047 32.621 -18.774 1.00 32.62 419 ARG A C 1
ATOM 3247 O O . ARG A 1 419 ? -6.810 33.136 -17.957 1.00 32.62 419 ARG A O 1
ATOM 3254 N N . PRO A 1 420 ? -5.013 33.298 -19.309 1.00 34.09 420 PRO A N 1
ATOM 3255 C CA . PRO A 1 420 ? -4.673 34.668 -18.941 1.00 34.09 420 PRO A CA 1
ATOM 3256 C C . PRO A 1 420 ? -5.531 35.680 -19.717 1.00 34.09 420 PRO A C 1
ATOM 3258 O O . PRO A 1 420 ? -5.900 35.445 -20.866 1.00 34.09 420 PRO A O 1
ATOM 3261 N N . HIS A 1 421 ? -5.798 36.837 -19.116 1.00 30.58 421 HIS A N 1
ATOM 3262 C CA . HIS A 1 421 ? -6.389 38.001 -19.788 1.00 30.58 421 HIS A CA 1
ATOM 3263 C C . HIS A 1 421 ? -5.705 39.297 -19.298 1.00 30.58 421 HIS A C 1
ATOM 3265 O O . HIS A 1 421 ? -5.004 39.260 -18.287 1.00 30.58 421 HIS A O 1
ATOM 3271 N N . PRO A 1 422 ? -5.788 40.412 -20.051 1.00 35.03 422 PRO A N 1
ATOM 3272 C CA . PRO A 1 422 ? -4.610 41.064 -20.609 1.00 35.03 422 PRO A CA 1
ATOM 3273 C C . PRO A 1 422 ? -4.354 42.477 -20.054 1.00 35.03 422 PRO A C 1
ATOM 3275 O O . PRO A 1 422 ? -5.182 43.065 -19.367 1.00 35.03 422 PRO A O 1
ATOM 3278 N N . GLU A 1 423 ? -3.166 42.977 -20.393 1.00 30.19 423 GLU A N 1
ATOM 3279 C CA . GLU A 1 423 ? -2.678 44.363 -20.442 1.00 30.19 423 GLU A CA 1
ATOM 3280 C C . GLU A 1 423 ? -3.556 45.507 -19.893 1.00 30.19 423 GLU A C 1
ATOM 3282 O O . GLU A 1 423 ? -4.632 45.812 -20.407 1.00 30.19 423 GLU A O 1
ATOM 3287 N N . LYS A 1 424 ? -2.954 46.302 -18.996 1.00 28.03 424 LYS A N 1
ATOM 3288 C CA . LYS A 1 424 ? -3.077 47.766 -19.019 1.00 28.03 424 LYS A CA 1
ATOM 3289 C C . LYS A 1 424 ? -1.704 48.409 -18.839 1.00 28.03 424 LYS A C 1
ATOM 3291 O O . LYS A 1 424 ? -1.134 48.395 -17.753 1.00 28.03 424 LYS A O 1
ATOM 3296 N N . TRP A 1 425 ? -1.196 48.967 -19.933 1.00 30.05 425 TRP A N 1
ATOM 3297 C CA . TRP A 1 425 ? -0.197 50.027 -19.926 1.00 30.05 425 TRP A CA 1
ATOM 3298 C C . TRP A 1 425 ? -0.926 51.359 -19.756 1.00 30.05 425 TRP A C 1
ATOM 3300 O O . TRP A 1 425 ? -1.773 51.692 -20.580 1.00 30.05 425 TRP A O 1
ATOM 3310 N N . GLU A 1 426 ? -0.561 52.141 -18.745 1.00 31.23 426 GLU A N 1
ATOM 3311 C CA . GLU A 1 426 ? -0.822 53.580 -18.727 1.00 31.23 426 GLU A CA 1
ATOM 3312 C C . GLU A 1 426 ? 0.436 54.318 -18.261 1.00 31.23 426 GLU A C 1
ATOM 3314 O O . GLU A 1 426 ? 1.045 54.005 -17.239 1.00 31.23 426 GLU A O 1
ATOM 3319 N N . HIS A 1 427 ? 0.844 55.269 -19.099 1.00 32.50 427 HIS A N 1
ATOM 3320 C CA . HIS A 1 427 ? 1.891 56.250 -18.869 1.00 32.50 427 HIS A CA 1
ATOM 3321 C C . HIS A 1 427 ? 1.561 57.145 -17.670 1.00 32.50 427 HIS A C 1
ATOM 3323 O O . HIS A 1 427 ? 0.474 57.712 -17.637 1.00 32.50 427 HIS A O 1
ATOM 3329 N N . ASP A 1 428 ? 2.557 57.470 -16.840 1.00 32.97 428 ASP A N 1
ATOM 3330 C CA . ASP A 1 428 ? 2.735 58.878 -16.480 1.00 32.97 428 ASP A CA 1
ATOM 3331 C C . ASP A 1 428 ? 4.203 59.263 -16.250 1.00 32.97 428 ASP A C 1
ATOM 3333 O O . ASP A 1 428 ? 5.078 58.454 -15.942 1.00 32.97 428 ASP A O 1
ATOM 3337 N N . ARG A 1 429 ? 4.461 60.531 -16.540 1.00 32.66 429 ARG A N 1
ATOM 3338 C CA . ARG A 1 429 ? 5.736 61.169 -16.819 1.00 32.66 429 ARG A CA 1
ATOM 3339 C C . ARG A 1 429 ? 6.414 61.677 -15.548 1.00 32.66 429 ARG A C 1
ATOM 3341 O O . ARG A 1 429 ? 5.815 62.398 -14.767 1.00 32.66 429 ARG A O 1
ATOM 3348 N N . GLY A 1 430 ? 7.734 61.497 -15.517 1.00 28.67 430 GLY A N 1
ATOM 3349 C CA . GLY A 1 430 ? 8.691 62.584 -15.293 1.00 28.67 430 GLY A CA 1
ATOM 3350 C C . GLY A 1 430 ? 8.882 63.114 -13.870 1.00 28.67 430 GLY A C 1
ATOM 3351 O O . GLY A 1 430 ? 8.010 63.763 -13.308 1.00 28.67 430 GLY A O 1
ATOM 3352 N N . LYS A 1 431 ? 10.133 63.063 -13.400 1.00 32.47 431 LYS A N 1
ATOM 3353 C CA . LYS A 1 431 ? 11.068 64.212 -13.365 1.00 32.47 431 LYS A CA 1
ATOM 3354 C C . LYS A 1 431 ? 12.247 63.901 -12.431 1.00 32.47 431 LYS A C 1
ATOM 3356 O O . LYS A 1 431 ? 12.015 63.493 -11.307 1.00 32.47 431 LYS A O 1
ATOM 3361 N N . ASN A 1 432 ? 13.454 64.203 -12.930 1.00 31.84 432 ASN A N 1
ATOM 3362 C CA . ASN A 1 432 ? 14.611 64.830 -12.259 1.00 31.84 432 ASN A CA 1
ATOM 3363 C C . ASN A 1 432 ? 15.100 64.284 -10.899 1.00 31.84 432 ASN A C 1
ATOM 3365 O O . ASN A 1 432 ? 14.323 64.135 -9.976 1.00 31.84 432 ASN A O 1
ATOM 3369 N N . ASN A 1 433 ? 16.388 64.173 -10.571 1.00 36.78 433 ASN A N 1
ATOM 3370 C CA . ASN A 1 433 ? 17.711 64.352 -11.192 1.00 36.78 433 ASN A CA 1
ATOM 3371 C C . ASN A 1 433 ? 18.725 63.867 -10.085 1.00 36.78 433 ASN A C 1
ATOM 3373 O O . ASN A 1 433 ? 18.298 63.124 -9.206 1.00 36.78 433 ASN A O 1
ATOM 3377 N N . PRO A 1 434 ? 20.030 64.204 -10.045 1.00 51.56 434 PRO A N 1
ATOM 3378 C CA . PRO A 1 434 ? 21.142 63.254 -10.177 1.00 51.56 434 PRO A CA 1
ATOM 3379 C C . PRO A 1 434 ? 22.053 63.140 -8.926 1.00 51.56 434 PRO A C 1
ATOM 3381 O O . PRO A 1 434 ? 22.017 64.002 -8.059 1.00 51.56 434 PRO A O 1
ATOM 3384 N N . HIS A 1 435 ? 22.944 62.136 -8.877 1.00 33.84 435 HIS A N 1
ATOM 3385 C CA . HIS A 1 435 ? 24.370 62.255 -8.480 1.00 33.84 435 HIS A CA 1
ATOM 3386 C C . HIS A 1 435 ? 25.038 60.871 -8.281 1.00 33.84 435 HIS A C 1
ATOM 3388 O O . HIS A 1 435 ? 24.697 60.159 -7.352 1.00 33.84 435 HIS A O 1
ATOM 3394 N N . ARG A 1 436 ? 25.951 60.512 -9.208 1.00 38.88 436 ARG A N 1
ATOM 3395 C CA . ARG A 1 436 ? 27.418 60.270 -9.055 1.00 38.88 436 ARG A CA 1
ATOM 3396 C C . ARG A 1 436 ? 27.980 59.447 -7.848 1.00 38.88 436 ARG A C 1
ATOM 3398 O O . ARG A 1 436 ? 27.365 59.427 -6.799 1.00 38.88 436 ARG A O 1
ATOM 3405 N N . PRO A 1 437 ? 29.222 58.905 -7.940 1.00 50.19 437 PR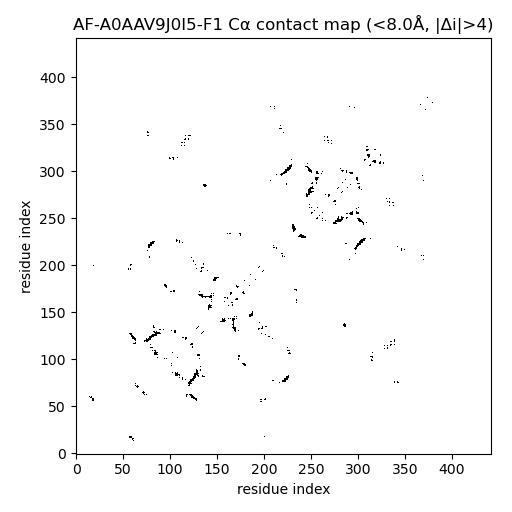O A N 1
ATOM 3406 C CA . PRO A 1 437 ? 29.571 57.539 -8.370 1.00 50.19 437 PRO A CA 1
ATOM 3407 C C . PRO A 1 437 ? 30.413 56.764 -7.309 1.00 50.19 437 PRO A C 1
ATOM 3409 O O . PRO A 1 437 ? 30.570 57.255 -6.197 1.00 50.19 437 PRO A O 1
ATOM 3412 N N . ASN A 1 438 ? 31.034 55.647 -7.737 1.00 34.91 438 ASN A N 1
ATOM 3413 C CA . ASN A 1 438 ? 32.221 54.967 -7.167 1.00 34.91 438 ASN A CA 1
ATOM 3414 C C . ASN A 1 438 ? 32.020 54.017 -5.963 1.00 34.91 438 ASN A C 1
ATOM 3416 O O . ASN A 1 438 ? 31.603 54.442 -4.896 1.00 34.91 438 ASN A O 1
ATOM 3420 N N . ASP A 1 439 ? 32.297 52.715 -6.119 1.00 37.31 439 ASP A N 1
ATOM 3421 C CA . ASP A 1 439 ? 33.620 52.076 -5.936 1.00 37.31 439 ASP A CA 1
ATOM 3422 C C . ASP A 1 439 ? 33.483 50.539 -5.806 1.00 37.31 439 ASP A C 1
ATOM 3424 O O . ASP A 1 439 ? 32.549 50.022 -5.197 1.00 37.31 439 ASP A O 1
ATOM 3428 N N . ASP A 1 440 ? 34.423 49.852 -6.457 1.00 39.41 440 ASP A N 1
ATOM 3429 C CA . ASP A 1 440 ? 35.065 48.559 -6.177 1.00 39.41 440 ASP A CA 1
ATOM 3430 C C . ASP A 1 440 ? 34.485 47.599 -5.113 1.00 39.41 440 ASP A C 1
ATOM 3432 O O . ASP A 1 440 ? 34.329 47.946 -3.945 1.00 39.41 440 ASP A O 1
ATOM 3436 N N . LEU A 1 441 ? 34.353 46.315 -5.479 1.00 39.72 441 LEU A N 1
ATOM 3437 C CA . LEU A 1 441 ? 35.251 45.217 -5.053 1.00 39.72 441 LEU A CA 1
ATOM 3438 C C . LEU A 1 441 ? 34.649 43.836 -5.410 1.00 39.72 441 LEU A C 1
ATOM 3440 O O . LEU A 1 441 ? 33.530 43.532 -5.016 1.00 39.72 441 LEU A O 1
ATOM 3444 N N . VAL A 1 442 ? 35.459 43.060 -6.149 1.00 41.81 442 VAL A N 1
ATOM 3445 C CA . VAL A 1 442 ? 35.656 41.586 -6.181 1.00 41.81 442 VAL A CA 1
ATOM 3446 C C . VAL A 1 442 ? 34.451 40.659 -6.017 1.00 41.81 442 VAL A C 1
ATOM 3448 O O . VAL A 1 442 ? 33.906 40.560 -4.897 1.00 41.81 442 VAL A O 1
#

Mean predicted aligned error: 15.54 Å

InterPro domains:
  IPR007709 N-formylglutamate amidohydrolase [PF05013] (77-311)

Radius of gyration: 27.58 Å; Cα contacts (8 Å, |Δi|>4): 647; chains: 1; bounding box: 78×101×78 Å

pLDDT: mean 72.37, std 30.82, range [20.52, 98.88]

Solvent-accessible surface area (backbone atoms only — not comparable to full-atom values): 27122 Å² total; per-residue (Å²): 139,81,88,79,80,83,80,81,82,76,79,79,78,75,68,80,40,71,60,79,72,92,62,94,69,94,76,81,93,77,87,84,85,78,92,82,84,93,83,82,87,84,87,79,94,74,93,78,91,78,82,86,75,79,82,67,70,32,38,44,54,45,67,74,74,74,56,62,99,88,50,66,71,64,73,36,33,36,37,41,33,15,59,32,33,11,76,53,74,63,91,82,64,72,66,55,55,59,66,59,60,50,52,52,48,36,20,70,59,42,52,64,57,55,50,57,34,43,81,48,20,24,36,40,40,28,29,31,37,30,30,66,73,48,26,66,60,37,50,93,37,17,40,50,72,89,49,39,68,51,84,72,95,62,81,68,54,61,42,77,49,23,78,56,21,58,21,23,47,32,48,36,47,51,89,94,37,47,33,47,45,97,85,59,53,43,43,64,69,57,55,50,51,49,40,64,55,38,40,51,56,46,53,49,50,50,51,54,49,46,52,49,30,24,71,73,48,70,26,21,38,36,37,47,42,48,47,37,68,54,46,31,35,88,68,42,92,67,28,66,72,31,82,60,54,47,29,25,42,8,27,54,85,58,63,9,22,53,67,72,60,55,52,49,55,50,47,45,44,41,76,73,71,43,47,72,34,72,42,49,85,47,25,59,53,34,52,36,70,73,62,26,34,43,93,78,31,25,26,20,35,29,38,32,33,28,32,72,59,33,38,40,68,77,73,68,41,67,44,88,82,54,40,36,57,53,49,42,58,48,48,41,53,33,35,46,52,52,37,52,48,44,41,52,54,37,53,55,62,72,66,56,76,78,69,95,82,76,91,71,82,91,81,83,90,84,73,65,70,65,67,55,50,49,62,72,73,69,61,79,66,65,78,89,76,75,79,91,88,84,90,81,85,89,82,92,82,84,86,92,81,90,82,83,87,78,90,80,90,84,86,87,88,80,85,82,81,88,80,88,83,80,89,85,88,78,89,84,81,88,81,90,84,91,81,88,84,91,82,89,82,136

Sequence (442 aa):
MRTVVPVVHGSFDWIRVDAIRLAGADHAVVPVNGVVPSALTTATAVNDVSERKQDAHVAVYLQPGAMTPSSRRARVPLLLDSPHSGRIYPRDFRFAPEFVRLRRGEDAYVDRLIAPALKYGASIIAALFPRTYIDVNRHENDIDPALLASPWPYPVRPSEKTARGLGLLRRYVIPGVPVYAPDTRLTVAEVHARISAYYEPYLALLSHTIDALHSEFGVAYHIDFHSMKSHGNAMTPDGAGATRPDFVVGDLRGSACEPEFTEMVVRALEDEGWSVSVNKPYAGAGVLRRFGAPRDGVHCLQVEMNRALYLDEERVECFSDGRYERVLESLERVYAQVAQWTTQRALSMRRRPIGRGDVVDGTDAMMPSVARRLRNEGVHLSKSLLLHGGNGLLGDAGGPGEESDPDSNDDEDDEPAPRPHPEKWEHDRGKNNPHRPNDDLV